Protein AF-0000000077108933 (afdb_homodimer)

Radius of gyration: 24.58 Å; Cα contacts (8 Å, |Δi|>4): 1082; chains: 2; bounding box: 58×89×52 Å

pLDDT: mean 75.59, std 19.72, range [21.58, 98.0]

Sequence (522 aa):
MVRDERPKDLGERKTVVDRDAPMPLYHQIYLQIRDEILSGQRPYGSVLPTEQEMTELFSVSRITARRVLNELAQNNFVERRRRLGTRVIFRSPAKPIEGDINQALDSLMALGAGTTVNVVEVVKEIPSPTIASALQLKKGEPVVRAIRIRCMDGQPLGHVVSYVPARLAEHITAINLSKMPILKVLDFAGYKAERAEQTIGAILADARLSDALELEPRDALLRIGRTVYDKDEQPFLVTVANYRADKFNIRIELHGSALDDMVRDERPKDLGERKTVVDRDAPMPLYHQIYLQIRDEILSGQRPYGSVLPTEQEMTELFSVSRITARRVLNELAQNNFVERRRRLGTRVIFRSPAKPIEGDINQALDSLMALGAGTTVNVVEVVKEIPSPTIASALQLKKGEPVVRAIRIRCMDGQPLGHVVSYVPARLAEHITAINLSKMPILKVLDFAGYKAERAEQTIGAILADARLSDALELEPRDALLRIGRTVYDKDEQPFLVTVANYRADKFNIRIELHGSALDD

Structure (mmCIF, N/CA/C/O backbone):
data_AF-0000000077108933-model_v1
#
loop_
_entity.id
_entity.type
_entity.pdbx_description
1 polymer 'Transcriptional regulator, GntR family'
#
loop_
_atom_site.group_PDB
_atom_site.id
_atom_site.type_symbol
_atom_site.label_atom_id
_atom_site.label_alt_id
_atom_site.label_comp_id
_atom_site.label_asym_id
_atom_site.label_entity_id
_atom_site.label_seq_id
_atom_site.pdbx_PDB_ins_code
_atom_site.Cartn_x
_atom_site.Cartn_y
_atom_site.Cartn_z
_atom_site.occupancy
_atom_site.B_iso_or_equiv
_atom_site.auth_seq_id
_atom_site.auth_comp_id
_atom_site.auth_asym_id
_atom_site.auth_atom_id
_atom_site.pdbx_PDB_model_num
ATOM 1 N N . MET A 1 1 ? -10.172 44.062 -27.016 1 25.23 1 MET A N 1
ATOM 2 C CA . MET A 1 1 ? -9.156 44.5 -26.047 1 25.23 1 MET A CA 1
ATOM 3 C C . MET A 1 1 ? -9.055 43.5 -24.906 1 25.23 1 MET A C 1
ATOM 5 O O . MET A 1 1 ? -9.906 43.469 -24.016 1 25.23 1 MET A O 1
ATOM 9 N N . VAL A 1 2 ? -8.766 42.312 -25.234 1 28.42 2 VAL A N 1
ATOM 10 C CA . VAL A 1 2 ? -8.773 41.094 -24.438 1 28.42 2 VAL A CA 1
ATOM 11 C C . VAL A 1 2 ? -7.773 41.219 -23.297 1 28.42 2 VAL A C 1
ATOM 13 O O . VAL A 1 2 ? -6.586 41.438 -23.531 1 28.42 2 VAL A O 1
ATOM 16 N N . ARG A 1 3 ? -8.312 41.688 -22.125 1 26.44 3 ARG A N 1
ATOM 17 C CA . ARG A 1 3 ? -7.516 41.906 -20.922 1 26.44 3 ARG A CA 1
ATOM 18 C C . ARG A 1 3 ? -6.656 40.688 -20.609 1 26.44 3 ARG A C 1
ATOM 20 O O . ARG A 1 3 ? -7.148 39.562 -20.609 1 26.44 3 ARG A O 1
ATOM 27 N N . ASP A 1 4 ? -5.41 40.812 -20.859 1 29.55 4 ASP A N 1
ATOM 28 C CA . ASP A 1 4 ? -4.27 39.938 -20.547 1 29.55 4 ASP A CA 1
ATOM 29 C C . ASP A 1 4 ? -4.227 39.562 -19.078 1 29.55 4 ASP A C 1
ATOM 31 O O . ASP A 1 4 ? -3.82 40.375 -18.234 1 29.55 4 ASP A O 1
ATOM 35 N N . GLU A 1 5 ? -5.414 39.25 -18.516 1 28.72 5 GLU A N 1
ATOM 36 C CA . GLU A 1 5 ? -5.367 39 -17.078 1 28.72 5 GLU A CA 1
ATOM 37 C C . GLU A 1 5 ? -4.254 38.031 -16.719 1 28.72 5 GLU A C 1
ATOM 39 O O . GLU A 1 5 ? -4.254 36.875 -17.188 1 28.72 5 GLU A O 1
ATOM 44 N N . ARG A 1 6 ? -3.1 38.625 -16.453 1 32.31 6 ARG A N 1
ATOM 45 C CA . ARG A 1 6 ? -1.89 38 -15.93 1 32.31 6 ARG A CA 1
ATOM 46 C C . ARG A 1 6 ? -2.223 37 -14.836 1 32.31 6 ARG A C 1
ATOM 48 O O . ARG A 1 6 ? -3.055 37.25 -13.969 1 32.31 6 ARG A O 1
ATOM 55 N N . PRO A 1 7 ? -2.064 35.719 -15.211 1 30.86 7 PRO A N 1
ATOM 56 C CA . PRO A 1 7 ? -2.348 34.688 -14.18 1 30.86 7 PRO A CA 1
ATOM 57 C C . PRO A 1 7 ? -1.892 35.125 -12.789 1 30.86 7 PRO A C 1
ATOM 59 O O . PRO A 1 7 ? -0.938 35.906 -12.656 1 30.86 7 PRO A O 1
ATOM 62 N N . LYS A 1 8 ? -2.736 35.125 -11.789 1 30.36 8 LYS A N 1
ATOM 63 C CA . LYS A 1 8 ? -2.65 35.406 -10.359 1 30.36 8 LYS A CA 1
ATOM 64 C C . LYS A 1 8 ? -1.311 34.969 -9.789 1 30.36 8 LYS A C 1
ATOM 66 O O . LYS A 1 8 ? -0.723 34 -10.273 1 30.36 8 LYS A O 1
ATOM 71 N N . ASP A 1 9 ? -0.688 35.812 -8.938 1 28.11 9 ASP A N 1
ATOM 72 C CA . ASP A 1 9 ? 0.521 35.812 -8.117 1 28.11 9 ASP A CA 1
ATOM 73 C C . ASP A 1 9 ? 0.7 34.469 -7.422 1 28.11 9 ASP A C 1
ATOM 75 O O . ASP A 1 9 ? -0.167 34.031 -6.656 1 28.11 9 ASP A O 1
ATOM 79 N N . LEU A 1 10 ? 1.19 33.469 -8.023 1 32.34 10 LEU A N 1
ATOM 80 C CA . LEU A 1 10 ? 1.65 32.219 -7.445 1 32.34 10 LEU A CA 1
ATOM 81 C C . LEU A 1 10 ? 2.291 32.438 -6.082 1 32.34 10 LEU A C 1
ATOM 83 O O . LEU A 1 10 ? 3.314 33.125 -5.977 1 32.34 10 LEU A O 1
ATOM 87 N N . GLY A 1 11 ? 1.56 32.75 -5.066 1 32.31 11 GLY A N 1
ATOM 88 C CA . GLY A 1 11 ? 1.982 33 -3.695 1 32.31 11 GLY A CA 1
ATOM 89 C C . GLY A 1 11 ? 3.248 32.219 -3.326 1 32.31 11 GLY A C 1
ATOM 90 O O . GLY A 1 11 ? 3.574 31.219 -3.941 1 32.31 11 GLY A O 1
ATOM 91 N N . GLU A 1 12 ? 4.281 32.906 -2.643 1 33.88 12 GLU A N 1
ATOM 92 C CA . GLU A 1 12 ? 5.66 32.625 -2.266 1 33.88 12 GLU A CA 1
ATOM 93 C C . GLU A 1 12 ? 5.762 31.312 -1.495 1 33.88 12 GLU A C 1
ATOM 95 O O . GLU A 1 12 ? 5.625 31.281 -0.271 1 33.88 12 GLU A O 1
ATOM 100 N N . ARG A 1 13 ? 5.109 30.297 -1.631 1 34.38 13 ARG A N 1
ATOM 101 C CA . ARG A 1 13 ? 5.406 29.047 -0.935 1 34.38 13 ARG A CA 1
ATOM 102 C C . ARG A 1 13 ? 6.895 28.719 -1.019 1 34.38 13 ARG A C 1
ATOM 104 O O . ARG A 1 13 ? 7.41 28.438 -2.102 1 34.38 13 ARG A O 1
ATOM 111 N N . LYS A 1 14 ? 7.73 29.234 -0.105 1 40.53 14 LYS A N 1
ATOM 112 C CA . LYS A 1 14 ? 9.172 29.047 0.023 1 40.53 14 LYS A CA 1
ATOM 113 C C . LYS A 1 14 ? 9.539 27.562 -0.005 1 40.53 14 LYS A C 1
ATOM 115 O O . LYS A 1 14 ? 9.133 26.812 0.874 1 40.53 14 LYS A O 1
ATOM 120 N N . THR A 1 15 ? 9.609 26.781 -1.111 1 54.97 15 THR A N 1
ATOM 121 C CA . THR A 1 15 ? 10.234 25.5 -1.414 1 54.97 15 THR A CA 1
ATOM 122 C C . THR A 1 15 ? 11.586 25.375 -0.712 1 54.97 15 THR A C 1
ATOM 124 O O . THR A 1 15 ? 12.43 26.266 -0.822 1 54.97 15 THR A O 1
ATOM 127 N N . VAL A 1 16 ? 11.609 24.812 0.49 1 57.62 16 VAL A N 1
ATOM 128 C CA . VAL A 1 16 ? 12.75 24.844 1.406 1 57.62 16 VAL A CA 1
ATOM 129 C C . VAL A 1 16 ? 13.828 23.891 0.927 1 57.62 16 VAL A C 1
ATOM 131 O O . VAL A 1 16 ? 13.555 22.719 0.635 1 57.62 16 VAL A O 1
ATOM 134 N 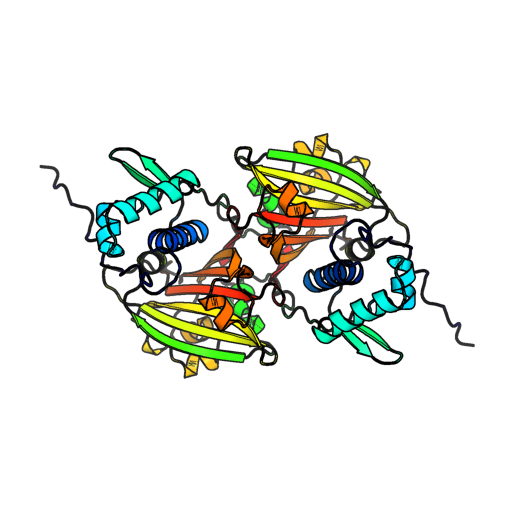N . VAL A 1 17 ? 14.828 24.422 0.417 1 68.5 17 VAL A N 1
ATOM 135 C CA . VAL A 1 17 ? 16.062 23.672 0.146 1 68.5 17 VAL A CA 1
ATOM 136 C C . VAL A 1 17 ? 17.047 23.875 1.296 1 68.5 17 VAL A C 1
ATOM 138 O O . VAL A 1 17 ? 17.094 24.953 1.909 1 68.5 17 VAL A O 1
ATOM 141 N N . ASP A 1 18 ? 17.594 22.844 1.838 1 64.5 18 ASP A N 1
ATOM 142 C CA . ASP A 1 18 ? 18.656 22.906 2.842 1 64.5 18 ASP A CA 1
ATOM 143 C C . ASP A 1 18 ? 20.016 23.172 2.193 1 64.5 18 ASP A C 1
ATOM 145 O O . ASP A 1 18 ? 20.641 22.25 1.661 1 64.5 18 ASP A O 1
ATOM 149 N N . ARG A 1 19 ? 20.438 24.297 2.297 1 74.38 19 ARG A N 1
ATOM 150 C CA . ARG A 1 19 ? 21.672 24.703 1.633 1 74.38 19 ARG A CA 1
ATOM 151 C C . ARG A 1 19 ? 22.891 24.109 2.338 1 74.38 19 ARG A C 1
ATOM 153 O O . ARG A 1 19 ? 23.984 24.062 1.769 1 74.38 19 ARG A O 1
ATOM 160 N N . ASP A 1 20 ? 22.609 23.547 3.561 1 68.06 20 ASP A N 1
ATOM 161 C CA . ASP A 1 20 ? 23.719 23 4.328 1 68.06 20 ASP A CA 1
ATOM 162 C C . ASP A 1 20 ? 23.781 21.469 4.199 1 68.06 20 ASP A C 1
ATOM 164 O O . ASP A 1 20 ? 24.656 20.828 4.762 1 68.06 20 ASP A O 1
ATOM 168 N N . ALA A 1 21 ? 22.891 21.016 3.432 1 65.19 21 ALA A N 1
ATOM 169 C CA . ALA A 1 21 ? 22.859 19.562 3.234 1 65.19 21 ALA A CA 1
ATOM 170 C C . ALA A 1 21 ? 23.891 19.141 2.186 1 65.19 21 ALA A C 1
ATOM 172 O O . ALA A 1 21 ? 24.203 19.906 1.271 1 65.19 21 ALA A O 1
ATOM 173 N N . PRO A 1 22 ? 24.531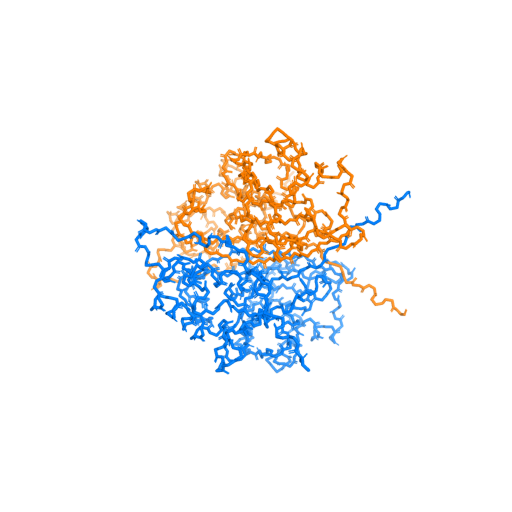 17.938 2.348 1 65.56 22 PRO A N 1
ATOM 174 C CA . PRO A 1 22 ? 25.469 17.438 1.347 1 65.56 22 PRO A CA 1
ATOM 175 C C . PRO A 1 22 ? 24.812 17.188 -0.009 1 65.56 22 PRO A C 1
ATOM 177 O O . PRO A 1 22 ? 25.5 17.109 -1.027 1 65.56 22 PRO A O 1
ATOM 180 N N . MET A 1 23 ? 23.641 17.219 -0.091 1 68.62 23 MET A N 1
ATOM 181 C CA . MET A 1 23 ? 22.922 17 -1.344 1 68.62 23 MET A CA 1
ATOM 182 C C . MET A 1 23 ? 22.812 18.297 -2.139 1 68.62 23 MET A C 1
ATOM 184 O O . MET A 1 23 ? 22.406 19.328 -1.6 1 68.62 23 MET A O 1
ATOM 188 N N . PRO A 1 24 ? 23.219 18.219 -3.365 1 77.06 24 PRO A N 1
ATOM 189 C CA . PRO A 1 24 ? 23.109 19.422 -4.195 1 77.06 24 PRO A CA 1
ATOM 190 C C . PRO A 1 24 ? 21.688 19.969 -4.234 1 77.06 24 PRO A C 1
ATOM 192 O O . PRO A 1 24 ? 20.719 19.203 -4.191 1 77.06 24 PRO A O 1
ATOM 195 N N . LEU A 1 25 ? 21.547 21.203 -4.336 1 81.44 25 LEU A N 1
ATOM 196 C CA . LEU A 1 25 ? 20.266 21.891 -4.285 1 81.44 25 LEU A CA 1
ATOM 197 C C . LEU A 1 25 ? 19.328 21.391 -5.387 1 81.44 25 LEU A C 1
ATOM 199 O O . LEU A 1 25 ? 18.141 21.203 -5.156 1 81.44 25 LEU A O 1
ATOM 203 N N . TYR A 1 26 ? 19.938 21.156 -6.598 1 84.88 26 TYR A N 1
ATOM 204 C CA . TYR A 1 26 ? 19.078 20.703 -7.691 1 84.88 26 TYR A CA 1
ATOM 205 C C . TYR A 1 26 ? 18.438 19.344 -7.367 1 84.88 26 TYR A C 1
ATOM 207 O O . TYR A 1 26 ? 17.281 19.109 -7.715 1 84.88 26 TYR A O 1
ATOM 215 N N . HIS A 1 27 ? 19.156 18.516 -6.707 1 80.62 27 HIS A N 1
ATOM 216 C CA . HIS A 1 27 ? 18.641 17.188 -6.406 1 80.62 27 HIS A CA 1
ATOM 217 C C . HIS A 1 27 ? 17.594 17.219 -5.309 1 80.62 27 HIS A C 1
ATOM 219 O O . HIS A 1 27 ? 16.609 16.469 -5.355 1 80.62 27 HIS A O 1
ATOM 225 N N . GLN A 1 28 ? 17.797 18.172 -4.418 1 73 28 GLN A N 1
ATOM 226 C CA . GLN A 1 28 ? 16.781 18.375 -3.404 1 73 28 GLN A CA 1
ATOM 227 C C . GLN A 1 28 ? 15.453 18.781 -4.039 1 73 28 GLN A C 1
ATOM 229 O O . GLN A 1 28 ? 14.398 18.234 -3.713 1 73 28 GLN A O 1
ATOM 234 N N . ILE A 1 29 ? 15.578 19.719 -4.922 1 82.88 29 ILE A N 1
ATOM 235 C CA . ILE A 1 29 ? 14.391 20.25 -5.578 1 82.88 29 ILE A CA 1
ATOM 236 C C . ILE A 1 29 ? 13.773 19.172 -6.469 1 82.88 29 ILE A C 1
ATOM 238 O O . ILE A 1 29 ? 12.555 18.984 -6.48 1 82.88 29 ILE A O 1
ATOM 242 N N . TYR A 1 30 ? 14.633 18.422 -7.148 1 82.81 30 TYR A N 1
ATOM 243 C CA . TYR A 1 30 ? 14.195 17.328 -7.992 1 82.81 30 TYR A CA 1
ATOM 244 C C . TYR A 1 30 ? 13.383 16.312 -7.188 1 82.81 30 TYR A C 1
ATOM 246 O O . TYR A 1 30 ? 12.281 15.938 -7.582 1 82.81 30 TYR A O 1
ATOM 254 N N . LEU A 1 31 ? 13.961 15.969 -6.105 1 68.81 31 LEU A N 1
ATOM 255 C CA . LEU A 1 31 ? 13.297 14.961 -5.277 1 68.81 31 LEU A CA 1
ATOM 256 C C . LEU A 1 31 ? 11.961 15.477 -4.754 1 68.81 31 LEU A C 1
ATOM 258 O O . LEU A 1 31 ? 10.984 14.734 -4.703 1 68.81 31 LEU A O 1
ATOM 262 N N . GLN A 1 32 ? 12 16.688 -4.441 1 71.94 32 GLN A N 1
ATOM 263 C CA . GLN A 1 32 ? 10.773 17.281 -3.924 1 71.94 32 GLN A CA 1
ATOM 264 C C . GLN A 1 32 ? 9.672 17.281 -4.977 1 71.94 32 GLN A C 1
ATOM 266 O O . GLN A 1 32 ? 8.547 16.844 -4.707 1 71.94 32 GLN A O 1
ATOM 271 N N . ILE A 1 33 ? 9.938 17.719 -6.184 1 79.12 33 ILE A N 1
ATOM 272 C CA . ILE A 1 33 ? 8.93 17.812 -7.238 1 79.12 33 ILE A CA 1
ATOM 273 C C . ILE A 1 33 ? 8.539 16.406 -7.703 1 79.12 33 ILE A C 1
ATOM 275 O O . ILE A 1 33 ? 7.363 16.125 -7.926 1 79.12 33 ILE A O 1
ATOM 279 N N . ARG A 1 34 ? 9.555 15.633 -7.762 1 73.19 34 ARG A N 1
ATOM 280 C CA . ARG A 1 34 ? 9.281 14.242 -8.109 1 73.19 34 ARG A CA 1
ATOM 281 C C . ARG A 1 34 ? 8.297 13.609 -7.133 1 73.19 34 ARG A C 1
ATOM 283 O O . ARG A 1 34 ? 7.328 12.961 -7.543 1 73.19 34 ARG A O 1
ATOM 290 N N . ASP A 1 35 ? 8.562 13.805 -5.934 1 61.97 35 ASP A N 1
ATOM 291 C CA . ASP A 1 35 ? 7.695 13.234 -4.906 1 61.97 35 ASP A CA 1
ATOM 292 C C . ASP A 1 35 ? 6.277 13.797 -5.008 1 61.97 35 ASP A C 1
ATOM 294 O O . ASP A 1 35 ? 5.301 13.078 -4.805 1 61.97 35 ASP A O 1
ATOM 298 N N . GLU A 1 36 ? 6.207 15.055 -5.359 1 67.62 36 GLU A N 1
ATOM 299 C CA . GLU A 1 36 ? 4.902 15.68 -5.562 1 67.62 36 GLU A CA 1
ATOM 300 C C . GLU A 1 36 ? 4.164 15.039 -6.734 1 67.62 36 GLU A C 1
ATOM 302 O O . GLU A 1 36 ? 2.949 14.844 -6.676 1 67.62 36 GLU A O 1
ATOM 307 N N . ILE A 1 37 ? 4.867 14.703 -7.711 1 69.94 37 ILE A N 1
ATOM 308 C CA . ILE A 1 37 ? 4.277 14.078 -8.891 1 69.94 37 ILE A CA 1
ATOM 309 C C . ILE A 1 37 ? 3.834 12.656 -8.562 1 69.94 37 ILE A C 1
ATOM 311 O O . ILE A 1 37 ? 2.697 12.273 -8.844 1 69.94 37 ILE A O 1
ATOM 315 N N . LEU A 1 38 ? 4.742 12.078 -7.82 1 60.12 38 LEU A N 1
ATOM 316 C CA . LEU A 1 38 ? 4.5 10.672 -7.527 1 60.12 38 LEU A CA 1
ATOM 317 C C . LEU A 1 38 ? 3.338 10.508 -6.555 1 60.12 38 LEU A C 1
ATOM 319 O O . LEU A 1 38 ? 2.574 9.547 -6.648 1 60.12 38 LEU A O 1
ATOM 323 N N . SER A 1 39 ? 3.309 11.523 -5.707 1 51.94 39 SER A N 1
ATOM 324 C CA . SER A 1 39 ? 2.256 11.469 -4.695 1 51.94 39 SER A CA 1
ATOM 325 C C . SER A 1 39 ? 0.925 11.953 -5.258 1 51.94 39 SER A C 1
ATOM 327 O O . SER A 1 39 ? -0.115 11.812 -4.609 1 51.94 39 SER A O 1
ATOM 329 N N . GLY A 1 40 ? 0.948 12.477 -6.391 1 55.06 40 GLY A N 1
ATOM 330 C CA . GLY A 1 40 ? -0.249 13.008 -7.023 1 55.06 40 GLY A CA 1
ATOM 331 C C . GLY A 1 40 ? -0.509 14.461 -6.672 1 55.06 40 GLY A C 1
ATOM 332 O O . GLY A 1 40 ? -1.451 15.07 -7.188 1 55.06 40 GLY A O 1
ATOM 333 N N . GLN A 1 41 ? 0.275 15.008 -5.859 1 58.19 41 GLN A N 1
ATOM 334 C CA . GLN A 1 41 ? 0.141 16.422 -5.539 1 58.19 41 GLN A CA 1
ATOM 335 C C . GLN A 1 41 ? 0.287 17.297 -6.789 1 58.19 41 GLN A C 1
ATOM 337 O O . GLN A 1 41 ? -0.342 18.344 -6.898 1 58.19 41 GLN A O 1
ATOM 342 N N . ARG A 1 42 ? 1.114 16.844 -7.668 1 66.38 42 ARG A N 1
ATOM 343 C CA . ARG A 1 42 ? 1.227 17.422 -9.008 1 66.38 42 ARG A CA 1
ATOM 344 C C . ARG A 1 42 ? 0.758 16.438 -10.07 1 66.38 42 ARG A C 1
ATOM 346 O O . ARG A 1 42 ? 1.557 15.672 -10.602 1 66.38 42 ARG A O 1
ATOM 353 N N . PRO A 1 43 ? -0.554 16.438 -10.234 1 56.72 43 PRO A N 1
ATOM 354 C CA . PRO A 1 43 ? -1.13 15.391 -11.086 1 56.72 43 PRO A CA 1
ATOM 355 C C . PRO A 1 43 ? -0.718 15.531 -12.547 1 56.72 43 PRO A C 1
ATOM 357 O O . PRO A 1 43 ? -0.203 16.578 -12.953 1 56.72 43 PRO A O 1
ATOM 360 N N . TYR A 1 44 ? -1.033 14.359 -13.172 1 62.75 44 TYR A N 1
ATOM 361 C CA . TYR A 1 44 ? -0.818 14.359 -14.609 1 62.75 44 TYR A CA 1
ATOM 362 C C . TYR A 1 44 ? -1.438 15.594 -15.258 1 62.75 44 TYR A C 1
ATOM 364 O O . TYR A 1 44 ? -2.559 15.977 -14.922 1 62.75 44 TYR A O 1
ATOM 372 N N . GLY A 1 45 ? -0.708 16.172 -16.031 1 64.06 45 GLY A N 1
ATOM 373 C CA . GLY A 1 45 ? -1.202 17.297 -16.812 1 64.06 45 GLY A CA 1
ATOM 374 C C . GLY A 1 45 ? -0.961 18.641 -16.141 1 64.06 45 GLY A C 1
ATOM 375 O O . GLY A 1 45 ? -1.072 19.688 -16.781 1 64.06 45 GLY A O 1
ATOM 376 N N . SER A 1 46 ? -0.688 18.625 -14.891 1 72.25 46 SER A N 1
ATOM 377 C CA . SER A 1 46 ? -0.44 19.891 -14.203 1 72.25 46 SER A CA 1
ATOM 378 C C . SER A 1 46 ? 0.853 20.547 -14.695 1 72.25 46 SER A C 1
ATOM 380 O O . SER A 1 46 ? 1.742 19.859 -15.203 1 72.25 46 SER A O 1
ATOM 382 N N . VAL A 1 47 ? 0.883 21.922 -14.562 1 77.69 47 VAL A N 1
ATOM 383 C CA . VAL A 1 47 ? 2.029 22.688 -15.047 1 77.69 47 VAL A CA 1
ATOM 384 C C . VAL A 1 47 ? 2.98 22.984 -13.898 1 77.69 47 VAL A C 1
ATOM 386 O O . VAL A 1 47 ? 2.547 23.391 -12.812 1 77.69 47 VAL A O 1
ATOM 389 N N . LEU A 1 48 ? 4.207 22.688 -14.102 1 86.31 48 LEU A N 1
ATOM 390 C CA . LEU A 1 48 ? 5.23 23.062 -13.133 1 86.31 48 LEU A CA 1
ATOM 391 C C . LEU A 1 48 ? 5.602 24.547 -13.281 1 86.31 48 LEU A C 1
ATOM 393 O O . LEU A 1 48 ? 5.422 25.125 -14.344 1 86.31 48 LEU A O 1
ATOM 397 N N . PRO A 1 49 ? 6.133 25.094 -12.195 1 83.88 49 PRO A N 1
ATOM 398 C CA . PRO A 1 49 ? 6.672 26.453 -12.312 1 83.88 49 PRO A CA 1
ATOM 399 C C . PRO A 1 49 ? 7.73 26.578 -13.406 1 83.88 49 PRO A C 1
ATOM 401 O O . PRO A 1 49 ? 8.477 25.625 -13.656 1 83.88 49 PRO A O 1
ATOM 404 N N . THR A 1 50 ? 7.684 27.719 -14.031 1 84.62 50 THR A N 1
ATOM 405 C CA . THR A 1 50 ? 8.727 28.016 -15 1 84.62 50 THR A CA 1
ATOM 406 C C . THR A 1 50 ? 10.094 28.078 -14.328 1 84.62 50 THR A C 1
ATOM 408 O O . THR A 1 50 ? 10.188 28.094 -13.102 1 84.62 50 THR A O 1
ATOM 411 N N . GLU A 1 51 ? 11.109 28.031 -15.156 1 87.88 51 GLU A N 1
ATOM 412 C CA . GLU A 1 51 ? 12.469 28.172 -14.633 1 87.88 51 GLU A CA 1
ATOM 413 C C . GLU A 1 51 ? 12.594 29.406 -13.75 1 87.88 51 GLU A C 1
ATOM 415 O O . GLU A 1 51 ? 13.172 29.344 -12.656 1 87.88 51 GLU A O 1
ATOM 420 N N . GLN A 1 52 ? 12.023 30.516 -14.25 1 86.56 52 GLN A N 1
ATOM 421 C CA . GLN A 1 52 ? 12.078 31.766 -13.5 1 86.56 52 GLN A CA 1
ATOM 422 C C . GLN A 1 52 ? 11.32 31.641 -12.18 1 86.56 52 GLN A C 1
ATOM 424 O O . GLN A 1 52 ? 11.82 32.062 -11.133 1 86.56 52 GLN A O 1
ATOM 429 N N . GLU A 1 53 ? 10.156 31.078 -12.266 1 84.81 53 GLU A N 1
ATOM 430 C CA . GLU A 1 53 ? 9.352 30.906 -11.055 1 84.81 53 GLU A CA 1
ATOM 431 C C . GLU A 1 53 ? 10.047 29.984 -10.055 1 84.81 53 GLU A C 1
ATOM 433 O O . GLU A 1 53 ? 9.969 30.203 -8.844 1 84.81 53 GLU A O 1
ATOM 438 N N . MET A 1 54 ? 10.711 28.984 -10.516 1 87.06 54 MET A N 1
ATOM 439 C CA . MET A 1 54 ? 11.453 28.047 -9.672 1 87.06 54 MET A CA 1
ATOM 440 C C . MET A 1 54 ? 12.578 28.75 -8.93 1 87.06 54 MET A C 1
ATOM 442 O O . MET A 1 54 ? 12.82 28.484 -7.75 1 87.06 54 MET A O 1
ATOM 446 N N . THR A 1 55 ? 13.258 29.609 -9.664 1 88.25 55 THR A N 1
ATOM 447 C CA . THR A 1 55 ? 14.312 30.406 -9.062 1 88.25 55 THR A CA 1
ATOM 448 C C . THR A 1 55 ? 13.781 31.203 -7.875 1 88.25 55 THR A C 1
ATOM 450 O O . THR A 1 55 ? 14.43 31.281 -6.828 1 88.25 55 THR A O 1
ATOM 453 N N . GLU A 1 56 ? 12.602 31.734 -8.07 1 83.06 56 GLU A N 1
ATOM 454 C CA . GLU A 1 56 ? 11.984 32.562 -7.035 1 83.06 56 GLU A CA 1
ATOM 455 C C . GLU A 1 56 ? 11.477 31.688 -5.883 1 83.06 56 GLU A C 1
ATOM 457 O O . GLU A 1 56 ? 11.68 32.031 -4.715 1 83.06 56 GLU A O 1
ATOM 462 N N . LEU A 1 57 ? 10.906 30.594 -6.289 1 80.88 57 LEU A N 1
ATOM 463 C CA . LEU A 1 57 ? 10.266 29.719 -5.309 1 80.88 57 LEU A CA 1
ATOM 464 C C . LEU A 1 57 ? 11.305 29.062 -4.406 1 80.88 57 LEU A C 1
ATOM 466 O O . LEU A 1 57 ? 11.078 28.906 -3.205 1 80.88 57 LEU A O 1
ATOM 470 N N . PHE A 1 58 ? 12.461 28.734 -4.977 1 84.56 58 PHE A N 1
ATOM 471 C CA . PHE A 1 58 ? 13.422 27.906 -4.25 1 84.56 58 PHE A CA 1
ATOM 472 C C . PHE A 1 58 ? 14.703 28.688 -3.982 1 84.56 58 PHE A C 1
ATOM 474 O O . PHE A 1 58 ? 15.633 28.188 -3.348 1 84.56 58 PHE A O 1
ATOM 481 N N . SER A 1 59 ? 14.703 29.922 -4.473 1 86.31 59 SER A N 1
ATOM 482 C CA . SER A 1 59 ? 15.883 30.781 -4.34 1 86.31 59 SER A CA 1
ATOM 483 C C . SER A 1 59 ? 17.125 30.078 -4.863 1 86.31 59 SER A C 1
ATOM 485 O O . SER A 1 59 ? 18.156 30.031 -4.176 1 86.31 59 SER A O 1
ATOM 487 N N . VAL A 1 60 ? 17.016 29.609 -6.027 1 88.62 60 VAL A N 1
ATOM 488 C CA . VAL A 1 60 ? 18.141 28.953 -6.688 1 88.62 60 VAL A CA 1
ATOM 489 C C . VAL A 1 60 ? 18.422 29.625 -8.023 1 88.62 60 VAL A C 1
ATOM 491 O O . VAL A 1 60 ? 17.625 30.453 -8.492 1 88.62 60 VAL A O 1
ATOM 494 N N . SER A 1 61 ? 19.625 29.328 -8.578 1 89.25 61 SER A N 1
ATOM 495 C CA . SER A 1 61 ? 20 29.891 -9.867 1 89.25 61 SER A CA 1
ATOM 496 C C . SER A 1 61 ? 19.156 29.297 -10.992 1 89.25 61 SER A C 1
ATOM 498 O O . SER A 1 61 ? 18.547 28.25 -10.82 1 89.25 61 SER A O 1
ATOM 500 N N . ARG A 1 62 ? 19.109 30.031 -12.094 1 89.19 62 ARG A N 1
ATOM 501 C CA . ARG A 1 62 ? 18.422 29.531 -13.289 1 89.19 62 ARG A CA 1
ATOM 502 C C . ARG A 1 62 ? 19.031 28.203 -13.75 1 89.19 62 ARG A C 1
ATOM 504 O O . ARG A 1 62 ? 18.312 27.328 -14.258 1 89.19 62 ARG A O 1
ATOM 511 N N . ILE A 1 63 ? 20.281 28.078 -13.555 1 90.25 63 ILE A N 1
ATOM 512 C CA . ILE A 1 63 ? 20.969 26.859 -13.945 1 90.25 63 ILE A CA 1
ATOM 513 C C . ILE A 1 63 ? 20.453 25.688 -13.117 1 90.25 63 ILE A C 1
ATOM 515 O O . ILE A 1 63 ? 20.156 24.609 -13.648 1 90.25 63 ILE A O 1
ATOM 519 N N . THR A 1 64 ? 20.312 25.922 -11.852 1 89.69 64 THR A N 1
ATOM 520 C CA . THR A 1 64 ? 19.797 24.906 -10.938 1 89.69 64 THR A CA 1
ATOM 521 C C . THR A 1 64 ? 18.359 24.547 -11.281 1 89.69 64 THR A C 1
ATOM 523 O O . THR A 1 64 ? 18.016 23.359 -11.359 1 89.69 64 THR A O 1
ATOM 526 N N . ALA A 1 65 ? 17.562 25.547 -11.477 1 91.06 65 ALA A N 1
ATOM 527 C CA . ALA A 1 65 ? 16.156 25.344 -11.828 1 91.06 65 ALA A CA 1
ATOM 528 C C . ALA A 1 65 ? 16.016 24.547 -13.117 1 91.06 65 ALA A C 1
ATOM 530 O O . ALA A 1 65 ? 15.219 23.609 -13.203 1 91.06 65 ALA A O 1
ATOM 531 N N . ARG A 1 66 ? 16.828 24.922 -14.031 1 89.81 66 ARG A N 1
ATOM 532 C CA . ARG A 1 66 ? 16.812 24.25 -15.32 1 89.81 66 ARG A CA 1
ATOM 533 C C . ARG A 1 66 ? 17.219 22.781 -15.172 1 89.81 66 ARG A C 1
ATOM 535 O O . ARG A 1 66 ? 16.625 21.906 -15.789 1 89.81 66 ARG A O 1
ATOM 542 N N . ARG A 1 67 ? 18.203 22.609 -14.406 1 88.19 67 ARG A N 1
ATOM 543 C CA . ARG A 1 67 ? 18.656 21.234 -14.188 1 88.19 67 ARG A CA 1
ATOM 544 C C . ARG A 1 67 ? 17.562 20.375 -13.578 1 88.19 67 ARG A C 1
ATOM 546 O O . ARG A 1 67 ? 17.391 19.219 -13.961 1 88.19 67 ARG A O 1
ATOM 553 N N . VAL A 1 68 ? 16.859 20.922 -12.664 1 89.44 68 VAL A N 1
ATOM 554 C CA . VAL A 1 68 ? 15.75 20.203 -12.023 1 89.44 68 VAL A CA 1
ATOM 555 C C . VAL A 1 68 ? 14.719 19.812 -13.07 1 89.44 68 VAL A C 1
ATOM 557 O O . VAL A 1 68 ? 14.328 18.641 -13.148 1 89.44 68 VAL A O 1
ATOM 560 N N . LEU A 1 69 ? 14.305 20.734 -13.867 1 89.38 69 LEU A N 1
ATOM 561 C CA . LEU A 1 69 ? 13.266 20.5 -14.867 1 89.38 69 LEU A CA 1
ATOM 562 C C . LEU A 1 69 ? 13.742 19.5 -15.922 1 89.38 69 LEU A C 1
ATOM 564 O O . LEU A 1 69 ? 12.977 18.641 -16.344 1 89.38 69 LEU A O 1
ATOM 568 N N . ASN A 1 70 ? 15.023 19.625 -16.219 1 84.81 70 ASN A N 1
ATOM 569 C CA . ASN A 1 70 ? 15.602 18.688 -17.172 1 84.81 70 ASN A CA 1
ATOM 570 C C . ASN A 1 70 ? 15.633 17.266 -16.625 1 84.81 70 ASN A C 1
ATOM 572 O O . ASN A 1 70 ? 15.297 16.312 -17.328 1 84.81 70 ASN A O 1
ATOM 576 N N . GLU A 1 71 ? 16.031 17.188 -15.422 1 80.81 71 GLU A N 1
ATOM 577 C CA . GLU A 1 71 ? 16.094 15.859 -14.805 1 80.81 71 GLU A CA 1
ATOM 578 C C . GLU A 1 71 ? 14.703 15.242 -14.695 1 80.81 71 GLU A C 1
ATOM 580 O O . GLU A 1 71 ? 14.523 14.047 -14.945 1 80.81 71 GLU A O 1
ATOM 585 N N . LEU A 1 72 ? 13.75 16.062 -14.328 1 84.19 72 LEU A N 1
ATOM 586 C CA . LEU A 1 72 ? 12.375 15.594 -14.281 1 84.19 72 LEU A CA 1
ATOM 587 C C . LEU A 1 72 ? 11.906 15.133 -15.656 1 84.19 72 LEU A C 1
ATOM 589 O O . LEU A 1 72 ? 11.219 14.117 -15.781 1 84.19 72 LEU A O 1
ATOM 593 N N . ALA A 1 73 ? 12.328 15.844 -16.703 1 80.06 73 ALA A N 1
ATOM 594 C CA . ALA A 1 73 ? 11.945 15.516 -18.078 1 80.06 73 ALA A CA 1
ATOM 595 C C . ALA A 1 73 ? 12.648 14.242 -18.547 1 80.06 73 ALA A C 1
ATOM 597 O O . ALA A 1 73 ? 12.031 13.383 -19.172 1 80.06 73 ALA A O 1
ATOM 598 N N . GLN A 1 74 ? 13.852 14.188 -18.219 1 74.75 74 GLN A N 1
ATOM 599 C CA . GLN A 1 74 ? 14.633 13.016 -18.609 1 74.75 74 GLN A CA 1
ATOM 600 C C . GLN A 1 74 ? 14.07 11.75 -17.969 1 74.75 74 GLN A C 1
ATOM 602 O O . GLN A 1 74 ? 14.148 10.664 -18.562 1 74.75 74 GLN A O 1
ATOM 607 N N . ASN A 1 75 ? 13.523 12.008 -16.875 1 66.38 75 ASN A N 1
ATOM 608 C CA . ASN A 1 75 ? 12.977 10.852 -16.156 1 66.38 75 ASN A CA 1
ATOM 609 C C . ASN A 1 75 ? 11.484 10.695 -16.406 1 66.38 75 ASN A C 1
ATOM 611 O O . ASN A 1 75 ? 10.797 9.992 -15.664 1 66.38 75 ASN A O 1
ATOM 615 N N . ASN A 1 76 ? 10.945 11.422 -17.328 1 65.12 76 ASN A N 1
ATOM 616 C CA . ASN A 1 76 ? 9.594 11.312 -17.891 1 65.12 76 ASN A CA 1
ATOM 617 C C . ASN A 1 76 ? 8.531 11.68 -16.844 1 65.12 76 ASN A C 1
ATOM 619 O O . ASN A 1 76 ? 7.438 11.109 -16.859 1 65.12 76 ASN A O 1
ATOM 623 N N . PHE A 1 77 ? 8.938 12.469 -15.898 1 75.31 77 PHE A N 1
ATOM 624 C CA . PHE A 1 77 ? 7.938 13 -14.977 1 75.31 77 PHE A CA 1
ATOM 625 C C . PHE A 1 77 ? 7.184 14.164 -15.609 1 75.31 77 PHE A C 1
ATOM 627 O O . PHE A 1 77 ? 6 14.367 -15.328 1 75.31 77 PHE A O 1
ATOM 634 N N . VAL A 1 78 ? 7.941 14.93 -16.391 1 82.69 78 VAL A N 1
ATOM 635 C CA . VAL A 1 78 ? 7.359 16.109 -17.016 1 82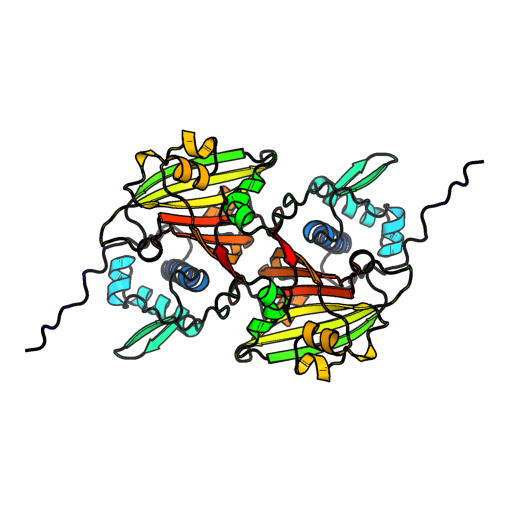.69 78 VAL A CA 1
ATOM 636 C C . VAL A 1 78 ? 7.789 16.172 -18.484 1 82.69 78 VAL A C 1
ATOM 638 O O . VAL A 1 78 ? 8.727 15.484 -18.891 1 82.69 78 VAL A O 1
ATOM 641 N N . GLU A 1 79 ? 7 16.781 -19.297 1 80.88 79 GLU A N 1
ATOM 642 C CA . GLU A 1 79 ? 7.375 17.156 -20.656 1 80.88 79 GLU A CA 1
ATOM 643 C C . GLU A 1 79 ? 7.559 18.656 -20.781 1 80.88 79 GLU A C 1
ATOM 645 O O . GLU A 1 79 ? 6.703 19.438 -20.359 1 80.88 79 GLU A O 1
ATOM 650 N N . ARG A 1 80 ? 8.734 18.969 -21.234 1 80.19 80 ARG A N 1
ATOM 651 C CA . ARG A 1 80 ? 9.008 20.391 -21.453 1 80.19 80 ARG A CA 1
ATOM 652 C C . ARG A 1 80 ? 8.633 20.797 -22.875 1 80.19 80 ARG A C 1
ATOM 654 O O . ARG A 1 80 ? 9.086 20.188 -23.844 1 80.19 80 ARG A O 1
ATOM 661 N N . ARG A 1 81 ? 7.57 21.562 -23 1 72.31 81 ARG A N 1
ATOM 662 C CA . ARG A 1 81 ? 7.18 22.047 -24.328 1 72.31 81 ARG A CA 1
ATOM 663 C C . ARG A 1 81 ? 7.5 23.531 -24.469 1 72.31 81 ARG A C 1
ATOM 665 O O . ARG A 1 81 ? 7.262 24.312 -23.547 1 72.31 81 ARG A O 1
ATOM 672 N N . ARG A 1 82 ? 8 23.828 -25.594 1 70 82 ARG A N 1
ATOM 673 C CA . ARG A 1 82 ? 8.273 25.219 -25.938 1 70 82 ARG A CA 1
ATOM 674 C C . ARG A 1 82 ? 7 26.062 -25.891 1 70 82 ARG A C 1
ATOM 676 O O . ARG A 1 82 ? 5.984 25.672 -26.484 1 70 82 ARG A O 1
ATOM 683 N N . ARG A 1 83 ? 6.859 27.172 -25.094 1 64.25 83 ARG A N 1
ATOM 684 C CA . ARG A 1 83 ? 5.797 28.172 -25 1 64.25 83 ARG A CA 1
ATOM 685 C C . ARG A 1 83 ? 4.621 27.656 -24.188 1 64.25 83 ARG A C 1
ATOM 687 O O . ARG A 1 83 ? 3.703 28.406 -23.859 1 64.25 83 ARG A O 1
ATOM 694 N N . LEU A 1 84 ? 4.535 26.266 -23.938 1 65.5 84 LEU A N 1
ATOM 695 C CA . LEU A 1 84 ? 3.391 25.719 -23.219 1 65.5 84 LEU A CA 1
ATOM 696 C C . LEU A 1 84 ? 3.773 25.375 -21.781 1 65.5 84 LEU A C 1
ATOM 698 O O . LEU A 1 84 ? 2.908 25.047 -20.969 1 65.5 84 LEU A O 1
ATOM 702 N N . GLY A 1 85 ? 5.023 25.453 -21.469 1 77.25 85 GLY A N 1
ATOM 703 C CA . GLY A 1 85 ? 5.5 25.219 -20.109 1 77.25 85 GLY A CA 1
ATOM 704 C C . GLY A 1 85 ? 5.871 23.766 -19.859 1 77.25 85 GLY A C 1
ATOM 705 O O . GLY A 1 85 ? 6.004 22.984 -20.797 1 77.25 85 GLY A O 1
ATOM 706 N N . THR A 1 86 ? 6.305 23.391 -18.703 1 84.19 86 THR A N 1
ATOM 707 C CA . THR A 1 86 ? 6.668 22.062 -18.25 1 84.19 86 THR A CA 1
ATOM 708 C C . THR A 1 86 ? 5.473 21.359 -17.609 1 84.19 86 THR A C 1
ATOM 710 O O . THR A 1 86 ? 4.93 21.844 -16.609 1 84.19 86 THR A O 1
ATOM 713 N N . ARG A 1 87 ? 5.012 20.281 -18.25 1 79.88 87 ARG A N 1
ATOM 714 C CA . ARG A 1 87 ? 3.799 19.594 -17.812 1 79.88 87 ARG A CA 1
ATOM 715 C C . ARG A 1 87 ? 4.117 18.219 -17.25 1 79.88 87 ARG A C 1
ATOM 717 O O . ARG A 1 87 ? 4.957 17.5 -17.812 1 79.88 87 ARG A O 1
ATOM 724 N N . VAL A 1 88 ? 3.449 18 -16.172 1 78.19 88 VAL A N 1
ATOM 725 C CA . VAL A 1 88 ? 3.6 16.656 -15.617 1 78.19 88 VAL A CA 1
ATOM 726 C C . VAL A 1 88 ? 3.014 15.633 -16.578 1 78.19 88 VAL A C 1
ATOM 728 O O . VAL A 1 88 ? 1.867 15.766 -17.016 1 78.19 88 VAL A O 1
ATOM 731 N N . ILE A 1 89 ? 3.82 14.758 -17.031 1 63.28 89 ILE A N 1
ATOM 732 C CA . ILE A 1 89 ? 3.33 13.734 -17.938 1 63.28 89 ILE A CA 1
ATOM 733 C C . ILE A 1 89 ? 3.291 12.383 -17.234 1 63.28 89 ILE A C 1
ATOM 735 O O . ILE A 1 89 ? 2.818 11.391 -17.797 1 63.28 89 ILE A O 1
ATOM 739 N N . PHE A 1 90 ? 4.043 12.5 -16.25 1 55.5 90 PHE A N 1
ATOM 740 C CA . PHE A 1 90 ? 3.973 11.273 -15.461 1 55.5 90 PHE A CA 1
ATOM 741 C C . PHE A 1 90 ? 2.531 10.953 -15.094 1 55.5 90 PHE A C 1
ATOM 743 O O . PHE A 1 90 ? 1.832 11.781 -14.508 1 55.5 90 PHE A O 1
ATOM 750 N N . ARG A 1 91 ? 2 10.102 -15.93 1 44.72 91 ARG A N 1
ATOM 751 C CA . ARG A 1 91 ? 0.699 9.578 -15.531 1 44.72 91 ARG A CA 1
ATOM 752 C C . ARG A 1 91 ? 0.834 8.617 -14.352 1 44.72 91 ARG A C 1
ATOM 754 O O . ARG A 1 91 ? 1.561 7.625 -14.43 1 44.72 91 ARG A O 1
ATOM 761 N N . SER A 1 92 ? 0.952 9.336 -13.328 1 41.03 92 SER A N 1
ATOM 762 C CA . SER A 1 92 ? 0.876 8.273 -12.336 1 41.03 92 SER A CA 1
ATOM 763 C C . SER A 1 92 ? 0.079 7.082 -12.867 1 41.03 92 SER A C 1
ATOM 765 O O . SER A 1 92 ? -1.037 7.25 -13.367 1 41.03 92 SER A O 1
ATOM 767 N N . PRO A 1 93 ? 0.815 6.223 -13.578 1 35.97 93 PRO A N 1
ATOM 768 C CA . PRO A 1 93 ? -0.06 5.172 -14.109 1 35.97 93 PRO A CA 1
ATOM 769 C C . PRO A 1 93 ? -1.405 5.109 -13.391 1 35.97 93 PRO A C 1
ATOM 771 O O . PRO A 1 93 ? -2.359 4.523 -13.906 1 35.97 93 PRO A O 1
ATOM 774 N N . ALA A 1 94 ? -1.287 5 -12.148 1 34.53 94 ALA A N 1
ATOM 775 C CA . ALA A 1 94 ? -2.486 4.477 -11.5 1 34.53 94 ALA A CA 1
ATOM 776 C C . ALA A 1 94 ? -3.654 5.445 -11.641 1 34.53 94 ALA A C 1
ATOM 778 O O . ALA A 1 94 ? -3.629 6.543 -11.086 1 34.53 94 ALA A O 1
ATOM 779 N N . LYS A 1 95 ? -4.066 5.867 -12.875 1 33.78 95 LYS A N 1
ATOM 780 C CA . LYS A 1 95 ? -5.461 6.188 -12.586 1 33.78 95 LYS A CA 1
ATOM 781 C C . LYS A 1 95 ? -5.895 5.578 -11.25 1 33.78 95 LYS A C 1
ATOM 783 O O . LYS A 1 95 ? -5.535 4.441 -10.938 1 33.78 95 LYS A O 1
ATOM 788 N N . PRO A 1 96 ? -6.328 6.543 -10.352 1 30.78 96 PRO A N 1
ATOM 789 C CA . PRO A 1 96 ? -6.844 5.957 -9.109 1 30.78 96 PRO A CA 1
ATOM 790 C C . PRO A 1 96 ? -7.395 4.547 -9.312 1 30.78 96 PRO A C 1
ATOM 792 O O . PRO A 1 96 ? -8.125 4.293 -10.273 1 30.78 96 PRO A O 1
ATOM 795 N N . ILE A 1 97 ? -6.664 3.602 -9.312 1 34.66 97 ILE A N 1
ATOM 796 C CA . ILE A 1 97 ? -7.48 2.418 -9.062 1 34.66 97 ILE A CA 1
ATOM 797 C C . ILE A 1 97 ? -8.695 2.795 -8.227 1 34.66 97 ILE A C 1
ATOM 799 O O . ILE A 1 97 ? -8.555 3.26 -7.094 1 34.66 97 ILE A O 1
ATOM 803 N N . GLU A 1 98 ? -9.594 3.5 -8.875 1 32.84 98 GLU A N 1
ATOM 804 C CA . GLU A 1 98 ? -10.797 3.686 -8.07 1 32.84 98 GLU A CA 1
ATOM 805 C C . GLU A 1 98 ? -10.93 2.594 -7.012 1 32.84 98 GLU A C 1
ATOM 807 O O . GLU A 1 98 ? -10.609 1.431 -7.27 1 32.84 98 GLU A O 1
ATOM 812 N N . GLY A 1 99 ? -10.742 2.803 -5.934 1 35.84 99 GLY A N 1
ATOM 813 C CA . GLY A 1 99 ? -11.055 2.039 -4.734 1 35.84 99 GLY A CA 1
ATOM 814 C C . GLY A 1 99 ? -12.125 0.992 -4.957 1 35.84 99 GLY A C 1
ATOM 815 O O . GLY A 1 99 ? -12.805 0.581 -4.012 1 35.84 99 GLY A O 1
ATOM 816 N N . ASP A 1 100 ? -12.867 1 -6.055 1 35.59 100 ASP A N 1
ATOM 817 C CA . ASP A 1 100 ? -13.734 -0.174 -5.977 1 35.59 100 ASP A CA 1
ATOM 818 C C . ASP A 1 100 ? -12.914 -1.449 -5.801 1 35.59 100 ASP A C 1
ATOM 820 O O . ASP A 1 100 ? -12.141 -1.825 -6.684 1 35.59 100 ASP A O 1
ATOM 824 N N . ILE A 1 101 ? -12.602 -1.8 -4.652 1 39.94 101 ILE A N 1
ATOM 825 C CA . ILE A 1 101 ? -11.984 -3.049 -4.219 1 39.94 101 ILE A CA 1
ATOM 826 C C . ILE A 1 101 ? -12.289 -4.152 -5.23 1 39.94 101 ILE A C 1
ATOM 828 O O . ILE A 1 101 ? -11.461 -5.035 -5.461 1 39.94 101 ILE A O 1
ATOM 832 N N . ASN A 1 102 ? -13.422 -4.188 -5.66 1 41.38 102 ASN A N 1
ATOM 833 C CA . ASN A 1 102 ? -13.766 -5.129 -6.719 1 41.38 102 ASN A CA 1
ATOM 834 C C . ASN A 1 102 ? -12.891 -4.922 -7.957 1 41.38 102 ASN A C 1
ATOM 836 O O . ASN A 1 102 ? -12.438 -5.891 -8.562 1 41.38 102 ASN A O 1
ATOM 840 N N . GLN A 1 103 ? -12.781 -3.697 -8.281 1 44.53 103 GLN A N 1
ATOM 841 C CA . GLN A 1 103 ? -11.867 -3.365 -9.367 1 44.53 103 GLN A CA 1
ATOM 842 C C . GLN A 1 103 ? -10.414 -3.545 -8.953 1 44.53 103 GLN A C 1
ATOM 844 O O . GLN A 1 103 ? -9.547 -3.816 -9.789 1 44.53 103 GLN A O 1
ATOM 849 N N . ALA A 1 104 ? -10.156 -3.354 -7.684 1 45.25 104 ALA A N 1
ATOM 850 C CA . ALA A 1 104 ? -8.828 -3.637 -7.141 1 45.25 104 ALA A CA 1
ATOM 851 C C . ALA A 1 104 ? -8.43 -5.086 -7.391 1 45.25 104 ALA A C 1
ATOM 853 O O . ALA A 1 104 ? -7.273 -5.375 -7.715 1 45.25 104 ALA A O 1
ATOM 854 N N . LEU A 1 105 ? -9.375 -5.953 -6.953 1 45.53 105 LEU A N 1
ATOM 855 C CA . LEU A 1 105 ? -9.086 -7.348 -7.266 1 45.53 105 LEU A CA 1
ATOM 856 C C . LEU A 1 105 ? -8.609 -7.496 -8.703 1 45.53 105 LEU A C 1
ATOM 858 O O . LEU A 1 105 ? -7.629 -8.195 -8.969 1 45.53 105 LEU A O 1
ATOM 862 N N . ASP A 1 106 ? -9.5 -7.16 -9.562 1 43.78 106 ASP A N 1
ATOM 863 C CA . ASP A 1 106 ? -9.094 -7.297 -10.961 1 43.78 106 ASP A CA 1
ATOM 864 C C . ASP A 1 106 ? -8.094 -6.215 -11.359 1 43.78 106 ASP A C 1
ATOM 866 O O . ASP A 1 106 ? -7.395 -6.344 -12.367 1 43.78 106 ASP A O 1
ATOM 870 N N . SER A 1 107 ? -8.156 -5.133 -10.742 1 43.41 107 SER A N 1
ATOM 871 C CA . SER A 1 107 ? -7.441 -3.924 -11.141 1 43.41 107 SER A CA 1
ATOM 872 C C . SER A 1 107 ? -5.938 -4.078 -10.945 1 43.41 107 SER A C 1
ATOM 874 O O . SER A 1 107 ? -5.16 -3.213 -11.352 1 43.41 107 SER A O 1
ATOM 876 N N . LEU A 1 108 ? -5.426 -4.699 -9.891 1 45.81 108 LEU A N 1
ATOM 877 C CA . LEU A 1 108 ? -4.094 -4.934 -10.445 1 45.81 108 LEU A CA 1
ATOM 878 C C . LEU A 1 108 ? -4.152 -5.059 -11.961 1 45.81 108 LEU A C 1
ATOM 880 O O . LEU A 1 108 ? -3.203 -4.68 -12.656 1 45.81 108 LEU A O 1
ATOM 884 N N . MET A 1 109 ? -5.219 -5.48 -12.5 1 40.78 109 MET A N 1
ATOM 885 C CA . MET A 1 109 ? -5.648 -5.566 -13.891 1 40.78 109 MET A CA 1
ATOM 886 C C . MET A 1 109 ? -5.789 -4.176 -14.5 1 40.78 109 MET A C 1
ATOM 888 O O . MET A 1 109 ? -5.5 -3.98 -15.688 1 40.78 109 MET A O 1
ATOM 892 N N . ALA A 1 110 ? -6.547 -3.412 -13.758 1 42.69 110 ALA A N 1
ATOM 893 C CA . ALA A 1 110 ? -6.832 -2.152 -14.438 1 42.69 110 ALA A CA 1
ATOM 894 C C . ALA A 1 110 ? -5.543 -1.469 -14.891 1 42.69 110 ALA A C 1
ATOM 896 O O . ALA A 1 110 ? -5.582 -0.471 -15.617 1 42.69 110 ALA A O 1
ATOM 897 N N . LEU A 1 111 ? -4.551 -1.789 -14.125 1 44.78 111 LEU A N 1
ATOM 898 C CA . LEU A 1 111 ? -3.352 -1.282 -14.781 1 44.78 111 LEU A CA 1
ATOM 899 C C . LEU A 1 111 ? -3.377 -1.594 -16.281 1 44.78 111 LEU A C 1
ATOM 901 O O . LEU A 1 111 ? -2.395 -1.357 -16.984 1 44.78 111 LEU A O 1
ATOM 905 N N . GLY A 1 112 ? -4.449 -2.271 -16.5 1 44.84 112 GLY A N 1
ATOM 906 C CA . GLY A 1 112 ? -4.566 -2.789 -17.859 1 44.84 112 GLY A CA 1
ATOM 907 C C . GLY A 1 112 ? -4.488 -1.711 -18.922 1 44.84 112 GLY A C 1
ATOM 908 O O . GLY A 1 112 ? -4.062 -1.973 -20.047 1 44.84 112 GLY A O 1
ATOM 909 N N . ALA A 1 113 ? -5.066 -0.545 -18.578 1 48.09 113 ALA A N 1
ATOM 910 C CA . ALA A 1 113 ? -5.059 0.203 -19.844 1 48.09 113 ALA A CA 1
ATOM 911 C C . ALA A 1 113 ? -3.65 0.678 -20.188 1 48.09 113 ALA A C 1
ATOM 913 O O . ALA A 1 113 ? -2.984 1.312 -19.359 1 48.09 113 ALA A O 1
ATOM 914 N N . GLY A 1 114 ? -3.16 0.129 -21.078 1 59.38 114 GLY A N 1
ATOM 915 C CA . GLY A 1 114 ? -1.904 0.539 -21.688 1 59.38 114 GLY A CA 1
ATOM 916 C C . GLY A 1 114 ? -0.719 -0.285 -21.234 1 59.38 114 GLY A C 1
ATOM 917 O O . GLY A 1 114 ? 0.433 0.109 -21.422 1 59.38 114 GLY A O 1
ATOM 918 N N . THR A 1 115 ? -1.098 -1.309 -20.359 1 73.88 115 THR A N 1
ATOM 919 C CA . THR A 1 115 ? 0.011 -2.16 -19.938 1 73.88 115 THR A CA 1
ATOM 920 C C . THR A 1 115 ? 0.001 -3.477 -20.703 1 73.88 115 THR A C 1
ATOM 922 O O . THR A 1 115 ? -1.001 -3.828 -21.344 1 73.88 115 THR A O 1
ATOM 925 N N . THR A 1 116 ? 1.127 -4.027 -20.844 1 80.88 116 THR A N 1
ATOM 926 C CA . THR A 1 116 ? 1.293 -5.348 -21.438 1 80.88 116 THR A CA 1
ATOM 927 C C . THR A 1 116 ? 1.844 -6.34 -20.422 1 80.88 116 THR A C 1
ATOM 929 O O . THR A 1 116 ? 2.359 -5.941 -19.375 1 80.88 116 THR A O 1
ATOM 932 N N . VAL A 1 117 ? 1.539 -7.625 -20.688 1 86.56 117 VAL A N 1
ATOM 933 C CA . VAL A 1 117 ? 1.999 -8.664 -19.781 1 86.56 117 VAL A CA 1
ATOM 934 C C . VAL A 1 117 ? 2.957 -9.609 -20.5 1 86.56 117 VAL A C 1
ATOM 936 O O . VAL A 1 117 ? 2.654 -10.086 -21.594 1 86.56 117 VAL A O 1
ATOM 939 N N . ASN A 1 118 ? 4.117 -9.812 -19.938 1 91.19 118 ASN A N 1
ATOM 940 C CA . ASN A 1 118 ? 5.062 -10.836 -20.359 1 91.19 118 ASN A CA 1
ATOM 941 C C . ASN A 1 118 ? 5.059 -12.031 -19.406 1 91.19 118 ASN A C 1
ATOM 943 O O . ASN A 1 118 ? 5.41 -11.891 -18.234 1 91.19 118 ASN A O 1
ATOM 947 N N . VAL A 1 119 ? 4.641 -13.172 -19.953 1 94.88 119 VAL A N 1
ATOM 948 C CA . VAL A 1 119 ? 4.641 -14.375 -19.125 1 94.88 119 VAL A CA 1
ATOM 949 C C . VAL A 1 119 ? 6.039 -14.984 -19.094 1 94.88 119 VAL A C 1
ATOM 951 O O . VAL A 1 119 ? 6.559 -15.422 -20.125 1 94.88 119 VAL A O 1
ATOM 954 N N . VAL A 1 120 ? 6.621 -15.016 -17.938 1 95.69 120 VAL A N 1
ATOM 955 C CA . VAL A 1 120 ? 8 -15.477 -17.781 1 95.69 120 VAL A CA 1
ATOM 956 C C . VAL A 1 120 ? 8.023 -17 -17.625 1 95.69 120 VAL A C 1
ATOM 958 O O . VAL A 1 120 ? 8.867 -17.672 -18.219 1 95.69 120 VAL A O 1
ATOM 961 N N . GLU A 1 121 ? 7.133 -17.438 -16.797 1 95.38 121 GLU A N 1
ATOM 962 C CA . GLU A 1 121 ? 7.133 -18.859 -16.469 1 95.38 121 GLU A CA 1
ATOM 963 C C . GLU A 1 121 ? 5.754 -19.328 -16.016 1 95.38 121 GLU A C 1
ATOM 965 O O . GLU A 1 121 ? 5.016 -18.562 -15.391 1 95.38 121 GLU A O 1
ATOM 970 N N . VAL A 1 122 ? 5.398 -20.531 -16.453 1 97.25 122 VAL A N 1
ATOM 971 C CA . VAL A 1 122 ? 4.281 -21.297 -15.906 1 97.25 122 VAL A CA 1
ATOM 972 C C . VAL A 1 122 ? 4.734 -22.734 -15.594 1 97.25 122 VAL A C 1
ATOM 974 O O . VAL A 1 122 ? 5.047 -23.5 -16.5 1 97.25 122 VAL A O 1
ATOM 977 N N . VAL A 1 123 ? 4.758 -23.047 -14.305 1 96.75 123 VAL A N 1
ATOM 978 C CA . VAL A 1 123 ? 5.359 -24.328 -13.938 1 96.75 123 VAL A CA 1
ATOM 979 C C . VAL A 1 123 ? 4.527 -25 -12.844 1 96.75 123 VAL A C 1
ATOM 981 O O . VAL A 1 123 ? 4.012 -24.312 -11.953 1 96.75 123 VAL A O 1
ATOM 984 N N . LYS A 1 124 ? 4.395 -26.297 -13.039 1 96.94 124 LYS A N 1
ATOM 985 C CA . LYS A 1 124 ? 3.842 -27.094 -11.945 1 96.94 124 LYS A CA 1
ATOM 986 C C . LYS A 1 124 ? 4.918 -27.422 -10.914 1 96.94 124 LYS A C 1
ATOM 988 O O . LYS A 1 124 ? 6.023 -27.844 -11.273 1 96.94 124 LYS A O 1
ATOM 993 N N . GLU A 1 125 ? 4.605 -27.188 -9.664 1 94.62 125 GLU A N 1
ATOM 994 C CA . GLU A 1 125 ? 5.605 -27.422 -8.625 1 94.62 125 GLU A CA 1
ATOM 995 C C . GLU A 1 125 ? 4.945 -27.766 -7.293 1 94.62 125 GLU A C 1
ATOM 997 O O . GLU A 1 125 ? 3.729 -27.641 -7.145 1 94.62 125 GLU A O 1
ATOM 1002 N N . ILE A 1 126 ? 5.785 -28.297 -6.383 1 91.75 126 ILE A N 1
ATOM 1003 C CA . ILE A 1 126 ? 5.355 -28.438 -4.996 1 91.75 126 ILE A CA 1
ATOM 1004 C C . ILE A 1 126 ? 5.438 -27.094 -4.293 1 91.75 126 ILE A C 1
ATOM 1006 O O . ILE A 1 126 ? 6.484 -26.438 -4.309 1 91.75 126 ILE A O 1
ATOM 1010 N N . PRO A 1 127 ? 4.359 -26.672 -3.797 1 86.31 127 PRO A N 1
ATOM 1011 C CA . PRO A 1 127 ? 4.359 -25.328 -3.205 1 86.31 127 PRO A CA 1
ATOM 1012 C C . PRO A 1 127 ? 5.156 -25.25 -1.904 1 86.31 127 PRO A C 1
ATOM 1014 O O . PRO A 1 127 ? 5.363 -26.281 -1.247 1 86.31 127 PRO A O 1
ATOM 1017 N N . SER A 1 128 ? 5.605 -24.047 -1.636 1 76.44 128 SER A N 1
ATOM 1018 C CA . SER A 1 128 ? 6.129 -23.812 -0.297 1 76.44 128 SER A CA 1
ATOM 1019 C C . SER A 1 128 ? 5.051 -24 0.765 1 76.44 128 SER A C 1
ATOM 1021 O O . SER A 1 128 ? 3.859 -23.984 0.458 1 76.44 128 SER A O 1
ATOM 1023 N N . PRO A 1 129 ? 5.41 -24.219 1.995 1 72 129 PRO A N 1
ATOM 1024 C CA . PRO A 1 129 ? 4.414 -24.359 3.061 1 72 129 PRO A CA 1
ATOM 1025 C C . PRO A 1 129 ? 3.471 -23.172 3.156 1 72 129 PRO A C 1
ATOM 1027 O O . PRO A 1 129 ? 2.277 -23.344 3.42 1 72 129 PRO A O 1
ATOM 1030 N N . THR A 1 130 ? 4 -22.047 2.844 1 72.38 130 THR A N 1
ATOM 1031 C CA . THR A 1 130 ? 3.205 -20.828 2.928 1 72.38 130 THR A CA 1
ATOM 1032 C C . THR A 1 130 ? 2.105 -20.828 1.869 1 72.38 130 THR A C 1
ATOM 1034 O O . THR A 1 130 ? 0.944 -20.547 2.172 1 72.38 130 THR A O 1
ATOM 1037 N N . ILE A 1 131 ? 2.547 -21.141 0.776 1 84.38 131 ILE A N 1
ATOM 1038 C CA . ILE A 1 131 ? 1.583 -21.172 -0.319 1 84.38 131 ILE A CA 1
ATOM 1039 C C . ILE A 1 131 ? 0.592 -22.312 -0.104 1 84.38 131 ILE A C 1
ATOM 1041 O O . ILE A 1 131 ? -0.611 -22.141 -0.325 1 84.38 131 ILE A O 1
ATOM 1045 N N . ALA A 1 132 ? 1.106 -23.453 0.366 1 84.38 132 ALA A N 1
ATOM 1046 C CA . ALA A 1 132 ? 0.239 -24.609 0.636 1 84.38 132 ALA A CA 1
ATOM 1047 C C . ALA A 1 132 ? -0.812 -24.266 1.688 1 84.38 132 ALA A C 1
ATOM 1049 O O . ALA A 1 132 ? -1.982 -24.625 1.546 1 84.38 132 ALA A O 1
ATOM 1050 N N . SER A 1 133 ? -0.386 -23.578 2.711 1 80 133 SER A N 1
ATOM 1051 C CA . SER A 1 133 ? -1.3 -23.156 3.773 1 80 133 SER A CA 1
ATOM 1052 C C . SER A 1 133 ? -2.32 -22.156 3.264 1 80 133 SER A C 1
ATOM 1054 O O . SER A 1 133 ? -3.518 -22.281 3.535 1 80 133 SER A O 1
ATOM 1056 N N . ALA A 1 134 ? -1.85 -21.172 2.49 1 83.88 134 ALA A N 1
ATOM 1057 C CA . ALA A 1 134 ? -2.729 -20.125 1.974 1 83.88 134 ALA A CA 1
ATOM 1058 C C . ALA A 1 134 ? -3.809 -20.719 1.07 1 83.88 134 ALA A C 1
ATOM 1060 O O . ALA A 1 134 ? -4.957 -20.266 1.093 1 83.88 134 ALA A O 1
ATOM 1061 N N . LEU A 1 135 ? -3.408 -21.781 0.354 1 92.75 135 LEU A N 1
ATOM 1062 C CA . LEU A 1 135 ? -4.344 -22.406 -0.575 1 92.75 135 LEU A CA 1
ATOM 1063 C C . LEU A 1 135 ? -5.059 -23.578 0.081 1 92.75 135 LEU A C 1
ATOM 1065 O O . LEU A 1 135 ? -5.887 -24.234 -0.55 1 92.75 135 LEU A O 1
ATOM 1069 N N . GLN A 1 136 ? -4.691 -23.828 1.344 1 90.5 136 GLN A N 1
ATOM 1070 C CA . GLN A 1 136 ? -5.297 -24.922 2.102 1 90.5 136 GLN A CA 1
ATOM 1071 C C . GLN A 1 136 ? -5.188 -26.234 1.346 1 90.5 136 GLN A C 1
ATOM 1073 O O . GLN A 1 136 ? -6.176 -26.953 1.196 1 90.5 136 GLN A O 1
ATOM 1078 N N . LEU A 1 137 ? -4.031 -26.516 0.909 1 90.81 137 LEU A N 1
ATOM 1079 C CA . LEU A 1 137 ? -3.771 -27.719 0.135 1 90.81 137 LEU A CA 1
ATOM 1080 C C . LEU A 1 137 ? -3.455 -28.906 1.054 1 90.81 137 LEU A C 1
ATOM 1082 O O . LEU A 1 137 ? -2.973 -28.703 2.172 1 90.81 137 LEU A O 1
ATOM 1086 N N . LYS A 1 138 ? -3.789 -30.078 0.513 1 91.06 138 LYS A N 1
ATOM 1087 C CA . LYS A 1 138 ? -3.344 -31.297 1.197 1 91.06 138 LYS A CA 1
ATOM 1088 C C . LYS A 1 138 ? -1.838 -31.484 1.044 1 91.06 138 LYS A C 1
ATOM 1090 O O . LYS A 1 138 ? -1.222 -30.922 0.138 1 91.06 138 LYS A O 1
ATOM 1095 N N . LYS A 1 139 ? -1.369 -32.281 1.938 1 85.62 139 LYS A N 1
ATOM 1096 C CA . LYS A 1 139 ? 0.062 -32.562 1.884 1 85.62 139 LYS A CA 1
ATOM 1097 C C . LYS A 1 139 ? 0.456 -33.156 0.531 1 85.62 139 LYS A C 1
ATOM 1099 O O . LYS A 1 139 ? -0.189 -34.062 0.039 1 85.62 139 LYS A O 1
ATOM 1104 N N . GLY A 1 140 ? 1.421 -32.5 -0.096 1 88.06 140 GLY A N 1
ATOM 1105 C CA . GLY A 1 140 ? 1.962 -33.031 -1.334 1 88.06 140 GLY A CA 1
ATOM 1106 C C . GLY A 1 140 ? 1.213 -32.562 -2.566 1 88.06 140 GLY A C 1
ATOM 1107 O O . GLY A 1 140 ? 1.631 -32.844 -3.695 1 88.06 140 GLY A O 1
ATOM 1108 N N . GLU A 1 141 ? 0.135 -31.891 -2.404 1 93.94 141 GLU A N 1
ATOM 1109 C CA . GLU A 1 141 ? -0.621 -31.391 -3.549 1 93.94 141 GLU A CA 1
ATOM 1110 C C . GLU A 1 141 ? 0.142 -30.297 -4.273 1 93.94 141 GLU A C 1
ATOM 1112 O O . GLU A 1 141 ? 0.595 -29.328 -3.65 1 93.94 141 GLU A O 1
ATOM 1117 N N . PRO A 1 142 ? 0.304 -30.469 -5.574 1 97 142 PRO A N 1
ATOM 1118 C CA . PRO A 1 142 ? 1.083 -29.484 -6.324 1 97 142 PRO A CA 1
ATOM 1119 C C . PRO A 1 142 ? 0.275 -28.234 -6.676 1 97 142 PRO A C 1
ATOM 1121 O O . PRO A 1 142 ? -0.947 -28.219 -6.504 1 97 142 PRO A O 1
ATOM 1124 N N . VAL A 1 143 ? 1.014 -27.188 -7.07 1 96.88 143 VAL A N 1
ATOM 1125 C CA . VAL A 1 143 ? 0.424 -25.953 -7.582 1 96.88 143 VAL A CA 1
ATOM 1126 C C . VAL A 1 143 ? 1.008 -25.625 -8.953 1 96.88 143 VAL A C 1
ATOM 1128 O O . VAL A 1 143 ? 2 -26.234 -9.375 1 96.88 143 VAL A O 1
ATOM 1131 N N . VAL A 1 144 ? 0.293 -24.766 -9.648 1 98 144 VAL A N 1
ATOM 1132 C CA . VAL A 1 144 ? 0.864 -24.078 -10.805 1 98 144 VAL A CA 1
ATOM 1133 C C . VAL A 1 144 ? 1.291 -22.672 -10.414 1 98 144 VAL A C 1
ATOM 1135 O O . VAL A 1 144 ? 0.509 -21.922 -9.828 1 98 144 VAL A O 1
ATOM 1138 N N . ARG A 1 145 ? 2.518 -22.406 -10.656 1 96.31 145 ARG A N 1
ATOM 1139 C CA . ARG A 1 145 ? 3.047 -21.062 -10.445 1 96.31 145 ARG A CA 1
ATOM 1140 C C . ARG A 1 145 ? 3.229 -20.328 -11.773 1 96.31 145 ARG A C 1
ATOM 1142 O O . ARG A 1 145 ? 3.826 -20.875 -12.711 1 96.31 145 ARG A O 1
ATOM 1149 N N . ALA A 1 146 ? 2.666 -19.188 -11.883 1 95.62 146 ALA A N 1
ATOM 1150 C CA . ALA A 1 146 ? 2.848 -18.328 -13.047 1 95.62 146 ALA A CA 1
ATOM 1151 C C . ALA A 1 146 ? 3.521 -17.016 -12.664 1 95.62 146 ALA A C 1
ATOM 1153 O O . ALA A 1 146 ? 3.088 -16.344 -11.727 1 95.62 146 ALA A O 1
ATOM 1154 N N . ILE A 1 147 ? 4.586 -16.719 -13.344 1 94.19 147 ILE A N 1
ATOM 1155 C CA . ILE A 1 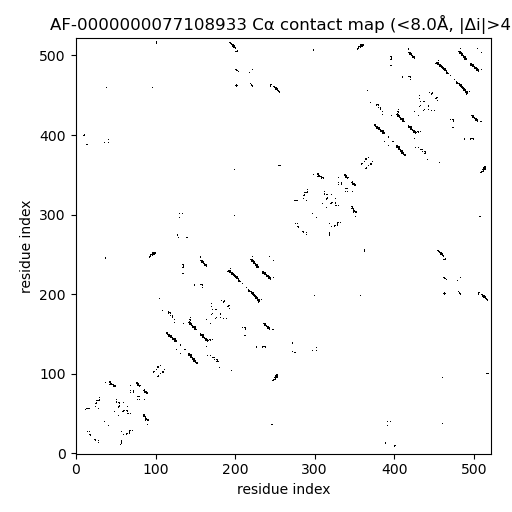147 ? 5.293 -15.461 -13.133 1 94.19 147 ILE A CA 1
ATOM 1156 C C . ILE A 1 147 ? 5.105 -14.555 -14.352 1 94.19 147 ILE A C 1
ATOM 1158 O O . ILE A 1 147 ? 5.312 -14.984 -15.484 1 94.19 147 ILE A O 1
ATOM 1162 N N . ARG A 1 148 ? 4.703 -13.383 -14.078 1 92.5 148 ARG A N 1
ATOM 1163 C CA . ARG A 1 148 ? 4.496 -12.398 -15.141 1 92.5 148 ARG A CA 1
ATOM 1164 C C . ARG A 1 148 ? 5.176 -11.078 -14.797 1 92.5 148 ARG A C 1
ATOM 1166 O O . ARG A 1 148 ? 5.277 -10.711 -13.625 1 92.5 148 ARG A O 1
ATOM 1173 N N . ILE A 1 149 ? 5.648 -10.477 -15.844 1 92.56 149 ILE A N 1
ATOM 1174 C CA . ILE A 1 149 ? 6.105 -9.094 -15.742 1 92.56 149 ILE A CA 1
ATOM 1175 C C . ILE A 1 149 ? 5.133 -8.18 -16.484 1 92.56 149 ILE A C 1
ATOM 1177 O O . ILE A 1 149 ? 4.895 -8.344 -17.672 1 92.56 149 ILE A O 1
ATOM 1181 N N . ARG A 1 150 ? 4.566 -7.324 -15.727 1 87.5 150 ARG A N 1
ATOM 1182 C CA . ARG A 1 150 ? 3.707 -6.312 -16.328 1 87.5 150 ARG A CA 1
ATOM 1183 C C . ARG A 1 150 ? 4.523 -5.102 -16.781 1 87.5 150 ARG A C 1
ATOM 1185 O O . ARG A 1 150 ? 5.402 -4.637 -16.047 1 87.5 150 ARG A O 1
ATOM 1192 N N . CYS A 1 151 ? 4.156 -4.633 -17.953 1 85.75 151 CYS A N 1
ATOM 1193 C CA . CYS A 1 151 ? 4.938 -3.545 -18.531 1 85.75 151 CYS A CA 1
ATOM 1194 C C . CYS A 1 151 ? 4.035 -2.387 -18.938 1 85.75 151 CYS A C 1
ATOM 1196 O O . CYS A 1 151 ? 2.887 -2.596 -19.328 1 85.75 151 CYS A O 1
ATOM 1198 N N . MET A 1 152 ? 4.555 -1.229 -18.719 1 75.5 152 MET A N 1
ATOM 1199 C CA . MET A 1 152 ? 3.941 0.002 -19.203 1 75.5 152 MET A CA 1
ATOM 1200 C C . MET A 1 152 ? 4.914 0.786 -20.078 1 75.5 152 MET A C 1
ATOM 1202 O O . MET A 1 152 ? 6.027 1.093 -19.656 1 75.5 152 MET A O 1
ATOM 1206 N N . ASP A 1 153 ? 4.469 1.04 -21.297 1 71.44 153 ASP A N 1
ATOM 1207 C CA . ASP A 1 153 ? 5.305 1.743 -22.266 1 71.44 153 ASP A CA 1
ATOM 1208 C C . ASP A 1 153 ? 6.648 1.043 -22.453 1 71.44 153 ASP A C 1
ATOM 1210 O O . ASP A 1 153 ? 7.699 1.686 -22.406 1 71.44 153 ASP A O 1
ATOM 1214 N N . GLY A 1 154 ? 6.605 -0.26 -22.406 1 78.25 154 GLY A N 1
ATOM 1215 C CA . GLY A 1 154 ? 7.773 -1.08 -22.688 1 78.25 154 GLY A CA 1
ATOM 1216 C C . GLY A 1 154 ? 8.68 -1.254 -21.484 1 78.25 154 GLY A C 1
ATOM 1217 O O . GLY A 1 154 ? 9.672 -1.988 -21.547 1 78.25 154 GLY A O 1
ATOM 1218 N N . GLN A 1 155 ? 8.367 -0.572 -20.406 1 83.69 155 GLN A N 1
ATOM 1219 C CA . GLN A 1 155 ? 9.18 -0.683 -19.203 1 83.69 155 GLN A CA 1
ATOM 1220 C C . GLN A 1 155 ? 8.492 -1.549 -18.156 1 83.69 155 GLN A C 1
ATOM 1222 O O . GLN A 1 155 ? 7.277 -1.474 -17.984 1 83.69 155 GLN A O 1
ATOM 1227 N N . PRO A 1 156 ? 9.305 -2.34 -17.484 1 91.25 156 PRO A N 1
ATOM 1228 C CA . PRO A 1 156 ? 8.703 -3.16 -16.422 1 91.25 156 PRO A CA 1
ATOM 1229 C C . PRO A 1 156 ? 8.078 -2.324 -15.312 1 91.25 156 PRO A C 1
ATOM 1231 O O . PRO A 1 156 ? 8.648 -1.315 -14.898 1 91.25 156 PRO A O 1
ATOM 1234 N N . LEU A 1 157 ? 6.945 -2.746 -14.906 1 87.19 157 LEU A N 1
ATOM 1235 C CA . LEU A 1 157 ? 6.172 -2.051 -13.883 1 87.19 157 LEU A CA 1
ATOM 1236 C C . LEU A 1 157 ? 5.984 -2.934 -12.648 1 87.19 157 LEU A C 1
ATOM 1238 O O . LEU A 1 157 ? 6.094 -2.459 -11.516 1 87.19 157 LEU A O 1
ATOM 1242 N N . GLY A 1 158 ? 5.691 -4.117 -12.93 1 89.38 158 GLY A N 1
ATOM 1243 C CA . GLY A 1 158 ? 5.367 -5.016 -11.828 1 89.38 158 GLY A CA 1
ATOM 1244 C C . GLY A 1 158 ? 5.766 -6.453 -12.094 1 89.38 158 GLY A C 1
ATOM 1245 O O . GLY A 1 158 ? 5.754 -6.902 -13.242 1 89.38 158 GLY A O 1
ATOM 1246 N N . HIS A 1 159 ? 6.203 -7.133 -11.062 1 91.38 159 HIS A N 1
ATOM 1247 C CA . HIS A 1 159 ? 6.461 -8.57 -11.008 1 91.38 159 HIS A CA 1
ATOM 1248 C C . HIS A 1 159 ? 5.359 -9.297 -10.25 1 91.38 159 HIS A C 1
ATOM 1250 O O . HIS A 1 159 ? 5.152 -9.055 -9.055 1 91.38 159 HIS A O 1
ATOM 1256 N N . VAL A 1 160 ? 4.68 -10.125 -10.961 1 89.62 160 VAL A N 1
ATOM 1257 C CA . VAL A 1 160 ? 3.486 -10.75 -10.391 1 89.62 160 VAL A CA 1
ATOM 1258 C C . VAL A 1 160 ? 3.646 -12.273 -10.398 1 89.62 160 VAL A C 1
ATOM 1260 O O . VAL A 1 160 ? 3.855 -12.875 -11.453 1 89.62 160 VAL A O 1
ATOM 1263 N N . VAL A 1 161 ? 3.543 -12.836 -9.234 1 91.56 161 VAL A N 1
ATOM 1264 C CA . VAL A 1 161 ? 3.564 -14.281 -9.078 1 91.56 161 VAL A CA 1
ATOM 1265 C C . VAL A 1 161 ? 2.195 -14.773 -8.609 1 91.56 161 VAL A C 1
ATOM 1267 O O . VAL A 1 161 ? 1.644 -14.258 -7.637 1 91.56 161 VAL A O 1
ATOM 1270 N N . SER A 1 162 ? 1.691 -15.719 -9.32 1 92.62 162 SER A N 1
ATOM 1271 C CA . SER A 1 162 ? 0.402 -16.297 -8.969 1 92.62 162 SER A CA 1
ATOM 1272 C C . SER A 1 162 ? 0.514 -17.812 -8.766 1 92.62 162 SER A C 1
ATOM 1274 O O . SER A 1 162 ? 1.286 -18.484 -9.461 1 92.62 162 SER A O 1
ATOM 1276 N N . TYR A 1 163 ? -0.259 -18.312 -7.852 1 93.94 163 TYR A N 1
ATOM 1277 C CA . TYR A 1 163 ? -0.344 -19.734 -7.559 1 93.94 163 TYR A CA 1
ATOM 1278 C C . TYR A 1 163 ? -1.791 -20.219 -7.594 1 93.94 163 TYR A C 1
ATOM 1280 O O . TYR A 1 163 ? -2.674 -19.594 -7.004 1 93.94 163 TYR A O 1
ATOM 1288 N N . VAL A 1 164 ? -1.972 -21.312 -8.289 1 96.81 164 VAL A N 1
ATOM 1289 C CA . VAL A 1 164 ? -3.264 -21.984 -8.281 1 96.81 164 VAL A CA 1
ATOM 1290 C C . VAL A 1 164 ? -3.061 -23.484 -8.039 1 96.81 164 VAL A C 1
ATOM 1292 O O . VAL A 1 164 ? -2 -24.031 -8.344 1 96.81 164 VAL A O 1
ATOM 1295 N N . PRO A 1 165 ? -4.117 -24.125 -7.445 1 97.25 165 PRO A N 1
ATOM 1296 C CA . PRO A 1 165 ? -4.016 -25.578 -7.363 1 97.25 165 PRO A CA 1
ATOM 1297 C C . PRO A 1 165 ? -3.791 -26.234 -8.727 1 97.25 165 PRO A C 1
ATOM 1299 O O . PRO A 1 165 ? -4.332 -25.766 -9.734 1 97.25 165 PRO A O 1
ATOM 1302 N N . ALA A 1 166 ? -3.084 -27.328 -8.695 1 96.44 166 ALA A N 1
ATOM 1303 C CA . ALA A 1 166 ? -2.695 -27.984 -9.945 1 96.44 166 ALA A CA 1
ATOM 1304 C C . ALA A 1 166 ? -3.922 -28.438 -10.727 1 96.44 166 ALA A C 1
ATOM 1306 O O . ALA A 1 166 ? -3.859 -28.594 -11.953 1 96.44 166 ALA A O 1
ATOM 1307 N N . ARG A 1 167 ? -4.98 -28.656 -10.031 1 93 167 ARG A N 1
ATOM 1308 C CA . ARG A 1 167 ? -6.203 -29.078 -10.703 1 93 167 ARG A CA 1
ATOM 1309 C C . ARG A 1 167 ? -6.676 -28.016 -11.688 1 93 167 ARG A C 1
ATOM 1311 O O . ARG A 1 167 ? -7.461 -28.312 -12.594 1 93 167 ARG A O 1
ATOM 1318 N N . LEU A 1 168 ? -6.195 -26.781 -11.586 1 94.62 168 LEU A N 1
ATOM 1319 C CA . LEU A 1 168 ? -6.598 -25.688 -12.469 1 94.62 168 LEU A CA 1
ATOM 1320 C C . LEU A 1 168 ? -5.551 -25.453 -13.547 1 94.62 168 LEU A C 1
ATOM 1322 O O . LEU A 1 168 ? -5.648 -24.484 -14.312 1 94.62 168 LEU A O 1
ATOM 1326 N N . ALA A 1 169 ? -4.594 -26.281 -13.695 1 93.94 169 ALA A N 1
ATOM 1327 C CA . ALA A 1 169 ? -3.42 -26.125 -14.547 1 93.94 169 ALA A CA 1
ATOM 1328 C C . ALA A 1 169 ? -3.826 -25.906 -16 1 93.94 169 ALA A C 1
ATOM 1330 O O . ALA A 1 169 ? -3.199 -25.125 -16.719 1 93.94 169 ALA A O 1
ATOM 1331 N N . GLU A 1 170 ? -4.848 -26.594 -16.422 1 94.12 170 GLU A N 1
ATOM 1332 C CA . GLU A 1 170 ? -5.223 -26.562 -17.828 1 94.12 170 GLU A CA 1
ATOM 1333 C C . GLU A 1 170 ? -5.645 -25.172 -18.266 1 94.12 170 GLU A C 1
ATOM 1335 O O . GLU A 1 170 ? -5.531 -24.812 -19.438 1 94.12 170 GLU A O 1
ATOM 1340 N N . HIS A 1 171 ? -6.094 -24.359 -17.375 1 93.44 171 HIS A N 1
ATOM 1341 C CA . HIS A 1 171 ? -6.59 -23.016 -17.703 1 93.44 171 HIS A CA 1
ATOM 1342 C C . HIS A 1 171 ? -5.469 -21.984 -17.625 1 93.44 171 HIS A C 1
ATOM 1344 O O . HIS A 1 171 ? -5.59 -20.891 -18.172 1 93.44 171 HIS A O 1
ATOM 1350 N N . ILE A 1 172 ? -4.438 -22.328 -16.875 1 95.69 172 ILE A N 1
ATOM 1351 C CA . ILE A 1 172 ? -3.363 -21.359 -16.625 1 95.69 172 ILE A CA 1
ATOM 1352 C C . ILE A 1 172 ? -2.221 -21.609 -17.609 1 95.69 172 ILE A C 1
ATOM 1354 O O . ILE A 1 172 ? -1.289 -22.359 -17.312 1 95.69 172 ILE A O 1
ATOM 1358 N N . THR A 1 173 ? -2.318 -20.953 -18.734 1 94.75 173 THR A N 1
ATOM 1359 C CA . THR A 1 173 ? -1.312 -21.062 -19.781 1 94.75 173 THR A CA 1
ATOM 1360 C C . THR A 1 173 ? -0.724 -19.688 -20.109 1 94.75 173 THR A C 1
ATOM 1362 O O . THR A 1 173 ? -1.337 -18.672 -19.828 1 94.75 173 THR A O 1
ATOM 1365 N N . ALA A 1 174 ? 0.481 -19.781 -20.75 1 93.94 174 ALA A N 1
ATOM 1366 C CA . ALA A 1 174 ? 1.127 -18.531 -21.141 1 93.94 174 ALA A CA 1
ATOM 1367 C C . ALA A 1 174 ? 0.237 -17.719 -22.094 1 93.94 174 ALA A C 1
ATOM 1369 O O . ALA A 1 174 ? 0.136 -16.5 -21.969 1 93.94 174 ALA A O 1
ATOM 1370 N N . ILE A 1 175 ? -0.426 -18.375 -22.938 1 90.94 175 ILE A N 1
ATOM 1371 C CA . ILE A 1 175 ? -1.274 -17.719 -23.938 1 90.94 175 ILE A CA 1
ATOM 1372 C C . ILE A 1 175 ? -2.457 -17.047 -23.234 1 90.94 175 ILE A C 1
ATOM 1374 O O . ILE A 1 175 ? -2.738 -15.875 -23.469 1 90.94 175 ILE A O 1
ATOM 1378 N N . ASN A 1 176 ? -3.17 -17.766 -22.359 1 89.62 176 ASN A N 1
ATOM 1379 C CA . ASN A 1 176 ? -4.32 -17.203 -21.656 1 89.62 176 ASN A CA 1
ATOM 1380 C C . ASN A 1 176 ? -3.918 -16.016 -20.781 1 89.62 176 ASN A C 1
ATOM 1382 O O . ASN A 1 176 ? -4.617 -15 -20.75 1 89.62 176 ASN A O 1
ATOM 1386 N N . LEU A 1 177 ? -2.748 -16.125 -20.141 1 89.38 177 LEU A N 1
ATOM 1387 C CA . LEU A 1 177 ? -2.33 -15.117 -19.188 1 89.38 177 LEU A CA 1
ATOM 1388 C C . LEU A 1 177 ? -1.812 -13.875 -19.906 1 89.38 177 LEU A C 1
ATOM 1390 O O . LEU A 1 177 ? -1.752 -12.789 -19.312 1 89.38 177 LEU A O 1
ATOM 1394 N N . SER A 1 178 ? -1.353 -14 -21.125 1 83.88 178 SER A N 1
ATOM 1395 C CA . SER A 1 178 ? -0.915 -12.836 -21.906 1 83.88 178 SER A CA 1
ATOM 1396 C C . SER A 1 178 ? -2.104 -12.047 -22.438 1 83.88 178 SER A C 1
ATOM 1398 O O . SER A 1 178 ? -1.976 -10.867 -22.766 1 83.88 178 SER A O 1
ATOM 1400 N N . LYS A 1 179 ? -3.277 -12.68 -22.438 1 77.69 179 LYS A N 1
ATOM 1401 C CA . LYS A 1 179 ? -4.434 -12.07 -23.078 1 77.69 179 LYS A CA 1
ATOM 1402 C C . LYS A 1 179 ? -5.383 -11.461 -22.062 1 77.69 179 LYS A C 1
ATOM 1404 O O . LYS A 1 179 ? -6.062 -10.469 -22.344 1 77.69 179 LYS A O 1
ATOM 1409 N N . MET A 1 180 ? -5.43 -12.094 -20.922 1 77.19 180 MET A N 1
ATOM 1410 C CA . MET A 1 180 ? -6.402 -11.617 -19.953 1 77.19 180 MET A CA 1
ATOM 1411 C C . MET A 1 180 ? -5.879 -11.805 -18.531 1 77.19 180 MET A C 1
ATOM 1413 O O . MET A 1 180 ? -5.047 -12.68 -18.281 1 77.19 180 MET A O 1
ATOM 1417 N N . PRO A 1 181 ? -6.473 -11.016 -17.594 1 80.75 181 PRO A N 1
ATOM 1418 C CA . PRO A 1 181 ? -6.113 -11.211 -16.188 1 80.75 181 PRO A CA 1
ATOM 1419 C C . PRO A 1 181 ? -6.453 -12.609 -15.68 1 80.75 181 PRO A C 1
ATOM 1421 O O . PRO A 1 181 ? -7.449 -13.203 -16.094 1 80.75 181 PRO A O 1
ATOM 1424 N N . ILE A 1 182 ? -5.676 -13.062 -14.812 1 87.56 182 ILE A N 1
ATOM 1425 C CA . ILE A 1 182 ? -5.773 -14.445 -14.359 1 87.56 182 ILE A CA 1
ATOM 1426 C C . ILE A 1 182 ? -7.141 -14.688 -13.727 1 87.56 182 ILE A C 1
ATOM 1428 O O . ILE A 1 182 ? -7.723 -15.766 -13.883 1 87.56 182 ILE A O 1
ATOM 1432 N N . LEU A 1 183 ? -7.652 -13.75 -13.055 1 84.44 183 LEU A N 1
ATOM 1433 C CA . LEU A 1 183 ? -8.961 -13.93 -12.43 1 84.44 183 LEU A CA 1
ATOM 1434 C C . LEU A 1 183 ? -10.039 -14.125 -13.492 1 84.44 183 LEU A C 1
ATOM 1436 O O . LEU A 1 183 ? -11 -14.875 -13.273 1 84.44 183 LEU A O 1
ATOM 1440 N N . LYS A 1 184 ? -9.906 -13.406 -14.562 1 83.19 184 LYS A N 1
ATOM 1441 C CA . LYS A 1 184 ? -10.844 -13.586 -15.664 1 83.19 184 LYS A CA 1
ATOM 1442 C C . LYS A 1 184 ? -10.703 -14.969 -16.297 1 83.19 184 LYS A C 1
ATOM 1444 O O . LYS A 1 184 ? -11.703 -15.602 -16.641 1 83.19 184 LYS A O 1
ATOM 1449 N N . VAL A 1 185 ? -9.438 -15.43 -16.484 1 86.25 185 VAL A N 1
ATOM 1450 C CA . VAL A 1 185 ? -9.188 -16.781 -16.984 1 86.25 185 VAL A CA 1
ATOM 1451 C C . VAL A 1 185 ? -9.883 -17.797 -16.094 1 86.25 185 VAL A C 1
ATOM 1453 O O . VAL A 1 185 ? -10.586 -18.688 -16.594 1 86.25 185 VAL A O 1
ATOM 1456 N N . LEU A 1 186 ? -9.781 -17.609 -14.789 1 90.25 186 LEU A N 1
ATOM 1457 C CA . LEU A 1 186 ? -10.344 -18.562 -13.828 1 90.25 186 LEU A CA 1
ATOM 1458 C C . LEU A 1 186 ? -11.859 -18.438 -13.773 1 90.25 186 LEU A C 1
ATOM 1460 O O . LEU A 1 186 ? -12.562 -19.438 -13.602 1 90.25 186 LEU A O 1
ATOM 1464 N N . ASP A 1 187 ? -12.328 -17.25 -13.969 1 86.44 187 ASP A N 1
ATOM 1465 C CA . ASP A 1 187 ? -13.773 -17.047 -14.016 1 86.44 187 ASP A CA 1
ATOM 1466 C C . ASP A 1 187 ? -14.414 -17.812 -15.172 1 86.44 187 ASP A C 1
ATOM 1468 O O . ASP A 1 187 ? -15.438 -18.469 -14.992 1 86.44 187 ASP A O 1
ATOM 1472 N N . PHE A 1 188 ? -13.789 -17.75 -16.281 1 86.31 188 PHE A N 1
ATOM 1473 C CA . PHE A 1 188 ? -14.266 -18.469 -17.453 1 86.31 188 PHE A CA 1
ATOM 1474 C C . PHE A 1 188 ? -14.242 -19.969 -17.219 1 86.31 188 PHE A C 1
ATOM 1476 O O . PHE A 1 188 ? -15.062 -20.719 -17.781 1 86.31 188 PHE A O 1
ATOM 1483 N N . ALA A 1 189 ? -13.344 -20.359 -16.391 1 91 189 ALA A N 1
ATOM 1484 C CA . ALA A 1 189 ? -13.227 -21.781 -16.078 1 91 189 ALA A CA 1
ATOM 1485 C C . ALA A 1 189 ? -14.211 -22.188 -14.984 1 91 189 ALA A C 1
ATOM 1487 O O . ALA A 1 189 ? -14.25 -23.359 -14.578 1 91 189 ALA A O 1
ATOM 1488 N N . GLY A 1 190 ? -14.953 -21.188 -14.406 1 90.69 190 GLY A N 1
ATOM 1489 C CA . GLY A 1 190 ? -16 -21.5 -13.453 1 90.69 190 GLY A CA 1
ATOM 1490 C C . GLY A 1 190 ? -15.609 -21.219 -12.016 1 90.69 190 GLY A C 1
ATOM 1491 O O . GLY A 1 190 ? -16.344 -21.547 -11.086 1 90.69 190 GLY A O 1
ATOM 1492 N N . TYR A 1 191 ? -14.5 -20.625 -11.844 1 90.25 191 TYR A N 1
ATOM 1493 C CA . TYR A 1 191 ? -14.047 -20.25 -10.5 1 90.25 191 TYR A CA 1
ATOM 1494 C C . TYR A 1 191 ? -14.258 -18.766 -10.25 1 90.25 191 TYR A C 1
ATOM 1496 O O . TYR A 1 191 ? -13.414 -17.953 -10.602 1 90.25 191 TYR A O 1
ATOM 1504 N N . LYS A 1 192 ? -15.297 -18.484 -9.547 1 87.56 192 LYS A N 1
ATOM 1505 C CA . LYS A 1 192 ? -15.68 -17.094 -9.305 1 87.56 192 LYS A CA 1
ATOM 1506 C C . LYS A 1 192 ? -15.18 -16.625 -7.945 1 87.56 192 LYS A C 1
ATOM 1508 O O . LYS A 1 192 ? -15.344 -17.312 -6.938 1 87.56 192 LYS A O 1
ATOM 1513 N N . ALA A 1 193 ? -14.578 -15.492 -7.973 1 86.12 193 ALA A N 1
ATOM 1514 C CA . ALA A 1 193 ? -14.094 -14.891 -6.738 1 86.12 193 ALA A CA 1
ATOM 1515 C C . ALA A 1 193 ? -15.25 -14.305 -5.922 1 86.12 193 ALA A C 1
ATOM 1517 O O . ALA A 1 193 ? -16.031 -13.5 -6.43 1 86.12 193 ALA A O 1
ATOM 1518 N N . GLU A 1 194 ? -15.391 -14.664 -4.738 1 83.62 194 GLU A N 1
ATOM 1519 C CA . GLU A 1 194 ? -16.422 -14.125 -3.844 1 83.62 194 GLU A CA 1
ATOM 1520 C C . GLU A 1 194 ? -15.805 -13.234 -2.77 1 83.62 194 GLU A C 1
ATOM 1522 O O . GLU A 1 194 ? -16.422 -12.266 -2.332 1 83.62 194 GLU A O 1
ATOM 1527 N N . ARG A 1 195 ? -14.688 -13.68 -2.398 1 82 195 ARG A N 1
ATOM 1528 C CA . ARG A 1 195 ? -13.977 -12.961 -1.347 1 82 195 ARG A CA 1
ATOM 1529 C C . ARG A 1 195 ? -12.477 -12.984 -1.587 1 82 195 ARG A C 1
ATOM 1531 O O . ARG A 1 195 ? -11.953 -13.914 -2.209 1 82 195 ARG A O 1
ATOM 1538 N N . ALA A 1 196 ? -11.82 -11.938 -1.11 1 82.5 196 ALA A N 1
ATOM 1539 C CA . ALA A 1 196 ? -10.359 -11.945 -1.154 1 82.5 196 ALA A CA 1
ATOM 1540 C C . ALA A 1 196 ? -9.766 -11.281 0.087 1 82.5 196 ALA A C 1
ATOM 1542 O O . ALA A 1 196 ? -10.352 -10.344 0.634 1 82.5 196 ALA A O 1
ATOM 1543 N N . GLU A 1 197 ? -8.711 -11.82 0.53 1 79.12 197 GLU A N 1
ATOM 1544 C CA . GLU A 1 197 ? -7.875 -11.18 1.539 1 79.12 197 GLU A CA 1
ATOM 1545 C C . GLU A 1 197 ? -6.629 -10.562 0.908 1 79.12 197 GLU A C 1
ATOM 1547 O O . GLU A 1 197 ? -5.867 -11.25 0.226 1 79.12 197 GLU A O 1
ATOM 1552 N N . GLN A 1 198 ? -6.496 -9.273 1.155 1 80.38 198 GLN A N 1
ATOM 1553 C CA . GLN A 1 198 ? -5.395 -8.562 0.515 1 80.38 198 GLN A CA 1
ATOM 1554 C C . GLN A 1 198 ? -4.527 -7.848 1.546 1 80.38 198 GLN A C 1
ATOM 1556 O O . GLN A 1 198 ? -5.047 -7.258 2.496 1 80.38 198 GLN A O 1
ATOM 1561 N N . THR A 1 199 ? -3.293 -7.949 1.302 1 82.12 199 THR A N 1
ATOM 1562 C CA . THR A 1 199 ? -2.336 -7.172 2.08 1 82.12 199 THR A CA 1
ATOM 1563 C C . THR A 1 199 ? -1.553 -6.219 1.181 1 82.12 199 THR A C 1
ATOM 1565 O O . THR A 1 199 ? -1.204 -6.57 0.052 1 82.12 199 THR A O 1
ATOM 1568 N N . ILE A 1 200 ? -1.333 -5.016 1.679 1 82.81 200 ILE A N 1
ATOM 1569 C CA . ILE A 1 200 ? -0.531 -4.023 0.974 1 82.81 200 ILE A CA 1
ATOM 1570 C C . ILE A 1 200 ? 0.611 -3.551 1.871 1 82.81 200 ILE A C 1
ATOM 1572 O O . ILE A 1 200 ? 0.382 -3.121 3.004 1 82.81 200 ILE A O 1
ATOM 1576 N N . GLY A 1 201 ? 1.789 -3.721 1.374 1 83.56 201 GLY A N 1
ATOM 1577 C CA . GLY A 1 201 ? 2.975 -3.281 2.092 1 83.56 201 GLY A CA 1
ATOM 1578 C C . GLY A 1 201 ? 4.062 -2.746 1.178 1 83.56 201 GLY A C 1
ATOM 1579 O O . GLY A 1 201 ? 3.85 -2.598 -0.027 1 83.56 201 GLY A O 1
ATOM 1580 N N . ALA A 1 202 ? 5.152 -2.334 1.857 1 87 202 ALA A N 1
ATOM 1581 C CA . ALA A 1 202 ? 6.332 -1.883 1.123 1 87 202 ALA A CA 1
ATOM 1582 C C . ALA A 1 202 ? 7.535 -2.773 1.416 1 87 202 ALA A C 1
ATOM 1584 O O . ALA A 1 202 ? 7.695 -3.264 2.537 1 87 202 ALA A O 1
ATOM 1585 N N . ILE A 1 203 ? 8.297 -2.975 0.343 1 88.31 203 ILE A N 1
ATOM 1586 C CA . ILE A 1 203 ? 9.508 -3.771 0.51 1 88.31 203 ILE A CA 1
ATOM 1587 C C . ILE A 1 203 ? 10.648 -3.152 -0.293 1 88.31 203 ILE A C 1
ATOM 1589 O O . ILE A 1 203 ? 10.43 -2.236 -1.089 1 88.31 203 ILE A O 1
ATOM 1593 N N . LEU A 1 204 ? 11.844 -3.68 0.045 1 85.62 204 LEU A N 1
ATOM 1594 C CA . LEU A 1 204 ? 13.008 -3.352 -0.767 1 85.62 204 LEU A CA 1
ATOM 1595 C C . LEU A 1 204 ? 13.266 -4.43 -1.815 1 85.62 204 LEU A C 1
ATOM 1597 O O . LEU A 1 204 ? 13.125 -5.621 -1.532 1 85.62 204 LEU A O 1
ATOM 1601 N N . ALA A 1 205 ? 13.609 -3.977 -2.998 1 86.88 205 ALA A N 1
ATOM 1602 C CA . ALA A 1 205 ? 13.891 -4.922 -4.074 1 86.88 205 ALA A CA 1
ATOM 1603 C C . ALA A 1 205 ? 15.117 -5.766 -3.754 1 86.88 205 ALA A C 1
ATOM 1605 O O . ALA A 1 205 ? 16.188 -5.23 -3.424 1 86.88 205 ALA A O 1
ATOM 1606 N N . ASP A 1 206 ? 14.898 -7.078 -3.855 1 82.12 206 ASP A N 1
ATOM 1607 C CA . ASP A 1 206 ? 16.062 -7.957 -3.812 1 82.12 206 ASP A CA 1
ATOM 1608 C C . ASP A 1 206 ? 16.688 -8.117 -5.199 1 82.12 206 ASP A C 1
ATOM 1610 O O . ASP A 1 206 ? 16.281 -7.445 -6.148 1 82.12 206 ASP A O 1
ATOM 1614 N N . ALA A 1 207 ? 17.688 -8.961 -5.285 1 81.88 207 ALA A N 1
ATOM 1615 C CA . ALA A 1 207 ? 18.422 -9.094 -6.543 1 81.88 207 ALA A CA 1
ATOM 1616 C C . ALA A 1 207 ? 17.5 -9.562 -7.664 1 81.88 207 ALA A C 1
ATOM 1618 O O . ALA A 1 207 ? 17.562 -9.039 -8.781 1 81.88 207 ALA A O 1
ATOM 1619 N N . ARG A 1 208 ? 16.641 -10.508 -7.379 1 83.31 208 ARG A N 1
ATOM 1620 C CA . ARG A 1 208 ? 15.734 -11.062 -8.383 1 83.31 208 ARG A CA 1
ATOM 1621 C C . ARG A 1 208 ? 14.75 -10 -8.875 1 83.31 208 ARG A C 1
ATOM 1623 O O . ARG A 1 208 ? 14.578 -9.82 -10.078 1 83.31 208 ARG A O 1
ATOM 1630 N N . LEU A 1 209 ? 14.195 -9.32 -7.977 1 89.12 209 LEU A N 1
ATOM 1631 C CA . LEU A 1 209 ? 13.211 -8.297 -8.328 1 89.12 209 LEU A CA 1
ATOM 1632 C C . LEU A 1 209 ? 13.891 -7.117 -9.023 1 89.12 209 LEU A C 1
ATOM 1634 O O . LEU A 1 209 ? 13.328 -6.535 -9.953 1 89.12 209 LEU A O 1
ATOM 1638 N N . SER A 1 210 ? 15.109 -6.777 -8.523 1 90.62 210 SER A N 1
ATOM 1639 C CA . SER A 1 210 ? 15.844 -5.695 -9.164 1 90.62 210 SER A CA 1
ATOM 1640 C C . SER A 1 210 ? 16.125 -6.008 -10.633 1 90.62 210 SER A C 1
ATOM 1642 O O . SER A 1 210 ? 15.977 -5.141 -11.492 1 90.62 210 SER A O 1
ATOM 1644 N N . ASP A 1 211 ? 16.469 -7.195 -10.844 1 91.44 211 ASP A N 1
ATOM 1645 C CA . ASP A 1 211 ? 16.75 -7.617 -12.211 1 91.44 211 ASP A CA 1
ATOM 1646 C C . ASP A 1 211 ? 15.469 -7.645 -13.055 1 91.44 211 ASP A C 1
ATOM 1648 O O . ASP A 1 211 ? 15.43 -7.07 -14.141 1 91.44 211 ASP A O 1
ATOM 1652 N N . ALA A 1 212 ? 14.438 -8.227 -12.523 1 92.75 212 ALA A N 1
ATOM 1653 C CA . ALA A 1 212 ? 13.18 -8.406 -13.25 1 92.75 212 ALA A CA 1
ATOM 1654 C C . ALA A 1 212 ? 12.547 -7.055 -13.578 1 92.75 212 ALA A C 1
ATOM 1656 O O . ALA A 1 212 ? 11.914 -6.902 -14.625 1 92.75 212 ALA A O 1
ATOM 1657 N N . LEU A 1 213 ? 12.773 -6.062 -12.711 1 94.06 213 LEU A N 1
ATOM 1658 C CA . LEU A 1 213 ? 12.07 -4.789 -12.852 1 94.06 213 LEU A CA 1
ATOM 1659 C C . LEU A 1 213 ? 13.031 -3.68 -13.266 1 94.06 213 LEU A C 1
ATOM 1661 O O . LEU A 1 213 ? 12.656 -2.508 -13.312 1 94.06 213 LEU A O 1
ATOM 1665 N N . GLU A 1 214 ? 14.273 -4.023 -13.508 1 92.88 214 GLU A N 1
ATOM 1666 C CA . GLU A 1 214 ? 15.297 -3.078 -13.945 1 92.88 214 GLU A CA 1
ATOM 1667 C C . GLU A 1 214 ? 15.453 -1.933 -12.953 1 92.88 214 GLU A C 1
ATOM 1669 O O . GLU A 1 214 ? 15.422 -0.761 -13.336 1 92.88 214 GLU A O 1
ATOM 1674 N N . LEU A 1 215 ? 15.578 -2.354 -11.75 1 88.06 215 LEU A N 1
ATOM 1675 C CA . LEU A 1 215 ? 15.758 -1.417 -10.648 1 88.06 215 LEU A CA 1
ATOM 1676 C C . LEU A 1 215 ? 17.141 -1.569 -10.023 1 88.06 215 LEU A C 1
ATOM 1678 O O . LEU A 1 215 ? 17.859 -2.512 -10.336 1 88.06 215 LEU A O 1
ATOM 1682 N N . GLU A 1 216 ? 17.484 -0.566 -9.211 1 86.5 216 GLU A N 1
ATOM 1683 C CA . GLU A 1 216 ? 18.641 -0.728 -8.336 1 86.5 216 GLU A CA 1
ATOM 1684 C C . GLU A 1 216 ? 18.312 -1.577 -7.117 1 86.5 216 GLU A C 1
ATOM 1686 O O . GLU A 1 216 ? 17.172 -1.551 -6.633 1 86.5 216 GLU A O 1
ATOM 1691 N N . PRO A 1 217 ? 19.328 -2.238 -6.723 1 84.69 217 PRO A N 1
ATOM 1692 C CA . PRO A 1 217 ? 19.094 -2.977 -5.48 1 84.69 217 PRO A CA 1
ATOM 1693 C C . PRO A 1 217 ? 18.594 -2.08 -4.344 1 84.69 217 PRO A C 1
ATOM 1695 O O . PRO A 1 217 ? 19.062 -0.944 -4.207 1 84.69 217 PRO A O 1
ATOM 1698 N N . ARG A 1 218 ? 17.562 -2.553 -3.684 1 84.38 218 ARG A N 1
ATOM 1699 C CA . ARG A 1 218 ? 17 -1.9 -2.5 1 84.38 218 ARG A CA 1
ATOM 1700 C C . ARG A 1 218 ? 16.109 -0.726 -2.889 1 84.38 218 ARG A C 1
ATOM 1702 O O . ARG A 1 218 ? 15.812 0.137 -2.059 1 84.38 218 ARG A O 1
ATOM 1709 N N . ASP A 1 219 ? 15.75 -0.644 -4.102 1 88.25 219 ASP A N 1
ATOM 1710 C CA . ASP A 1 219 ? 14.664 0.275 -4.445 1 88.25 219 ASP A CA 1
ATOM 1711 C C . ASP A 1 219 ? 13.352 -0.163 -3.809 1 88.25 219 ASP A C 1
ATOM 1713 O O . ASP A 1 219 ? 13.141 -1.352 -3.557 1 88.25 219 ASP A O 1
ATOM 1717 N N . ALA A 1 220 ? 12.539 0.805 -3.557 1 87.62 220 ALA A N 1
ATOM 1718 C CA . ALA A 1 220 ? 11.273 0.509 -2.881 1 87.62 220 ALA A CA 1
ATOM 1719 C C . ALA A 1 220 ? 10.258 -0.086 -3.854 1 87.62 220 ALA A C 1
ATOM 1721 O O . ALA A 1 220 ? 10.164 0.346 -5.004 1 87.62 220 ALA A O 1
ATOM 1722 N N . LEU A 1 221 ? 9.531 -1.01 -3.352 1 87.88 221 LEU A N 1
ATOM 1723 C CA . LEU A 1 221 ? 8.438 -1.637 -4.09 1 87.88 221 LEU A CA 1
ATOM 1724 C C . LEU A 1 221 ? 7.164 -1.666 -3.252 1 87.88 221 LEU A C 1
ATOM 1726 O O . LEU A 1 221 ? 7.219 -1.839 -2.031 1 87.88 221 LEU A O 1
ATOM 1730 N N . LEU A 1 222 ? 6.082 -1.468 -3.906 1 86.5 222 LEU A N 1
ATOM 1731 C CA . LEU A 1 222 ? 4.781 -1.746 -3.303 1 86.5 222 LEU A CA 1
ATOM 1732 C C . LEU A 1 222 ? 4.402 -3.211 -3.482 1 86.5 222 LEU A C 1
ATOM 1734 O O . LEU A 1 222 ? 4.32 -3.703 -4.609 1 86.5 222 LEU A O 1
ATOM 1738 N N . ARG A 1 223 ? 4.199 -3.846 -2.393 1 88 223 ARG A N 1
ATOM 1739 C CA . ARG A 1 223 ? 3.869 -5.266 -2.441 1 88 223 ARG A CA 1
ATOM 1740 C C . ARG A 1 223 ? 2.396 -5.496 -2.117 1 88 223 ARG A C 1
ATOM 1742 O O . ARG A 1 223 ? 1.896 -5.004 -1.102 1 88 223 ARG A O 1
ATOM 1749 N N . ILE A 1 224 ? 1.789 -6.293 -2.977 1 84.5 224 ILE A N 1
ATOM 1750 C CA . ILE A 1 224 ? 0.392 -6.672 -2.789 1 84.5 224 ILE A CA 1
ATOM 1751 C C . ILE A 1 224 ? 0.271 -8.195 -2.738 1 84.5 224 ILE A C 1
ATOM 1753 O O . ILE A 1 224 ? 0.682 -8.883 -3.674 1 84.5 224 ILE A O 1
ATOM 1757 N N . GLY A 1 225 ? -0.18 -8.688 -1.679 1 84.44 225 GLY A N 1
ATOM 1758 C CA . GLY A 1 225 ? -0.531 -10.094 -1.537 1 84.44 225 GLY A CA 1
ATOM 1759 C C . GLY A 1 225 ? -2.027 -10.328 -1.447 1 84.44 225 GLY A C 1
ATOM 1760 O O . GLY A 1 225 ? -2.729 -9.625 -0.721 1 84.44 225 GLY A O 1
ATOM 1761 N N . ARG A 1 226 ? -2.465 -11.344 -2.209 1 84.56 226 ARG A N 1
ATOM 1762 C CA . ARG A 1 226 ? -3.904 -11.586 -2.232 1 84.56 226 ARG A CA 1
ATOM 1763 C C . ARG A 1 226 ? -4.207 -13.078 -2.27 1 84.56 226 ARG A C 1
ATOM 1765 O O . ARG A 1 226 ? -3.559 -13.828 -2.996 1 84.56 226 ARG A O 1
ATOM 1772 N N . THR A 1 227 ? -5.098 -13.414 -1.456 1 88.5 227 THR A N 1
ATOM 1773 C CA . THR A 1 227 ? -5.711 -14.734 -1.522 1 88.5 227 THR A CA 1
ATOM 1774 C C . THR A 1 227 ? -7.191 -14.633 -1.871 1 88.5 227 THR A C 1
ATOM 1776 O O . THR A 1 227 ? -7.934 -13.883 -1.228 1 88.5 227 THR A O 1
ATOM 1779 N N . VAL A 1 228 ? -7.586 -15.406 -2.855 1 87.69 228 VAL A N 1
ATOM 1780 C CA . VAL A 1 228 ? -8.953 -15.32 -3.363 1 87.69 228 VAL A CA 1
ATOM 1781 C C . VAL A 1 228 ? -9.727 -16.578 -2.998 1 87.69 228 VAL A C 1
ATOM 1783 O O . VAL A 1 228 ? -9.195 -17.688 -3.111 1 87.69 228 VAL A O 1
ATOM 1786 N N . TYR A 1 229 ? -10.938 -16.328 -2.637 1 90.06 229 TYR A N 1
ATOM 1787 C CA . TYR A 1 229 ? -11.812 -17.422 -2.193 1 90.06 229 TYR A CA 1
ATOM 1788 C C . TYR A 1 229 ? -13.062 -17.5 -3.051 1 90.06 229 TYR A C 1
ATOM 1790 O O . TYR A 1 229 ? -13.57 -16.469 -3.52 1 90.06 229 TYR A O 1
ATOM 1798 N N . ASP A 1 230 ? -13.531 -18.703 -3.172 1 91 230 ASP A N 1
ATOM 1799 C CA . ASP A 1 230 ? -14.797 -18.891 -3.873 1 91 230 ASP A CA 1
ATOM 1800 C C . ASP A 1 230 ? -15.977 -18.844 -2.904 1 91 230 ASP A C 1
ATOM 1802 O O . ASP A 1 230 ? -15.812 -18.438 -1.75 1 91 230 ASP A O 1
ATOM 1806 N N . LYS A 1 231 ? -17.172 -19.125 -3.426 1 88.25 231 LYS A N 1
ATOM 1807 C CA . LYS A 1 231 ? -18.406 -19.016 -2.645 1 88.25 231 LYS A CA 1
ATOM 1808 C C . LYS A 1 231 ? -18.391 -19.969 -1.461 1 88.25 231 LYS A C 1
ATOM 1810 O O . LYS A 1 231 ? -19.078 -19.734 -0.458 1 88.25 231 LYS A O 1
ATOM 1815 N N . ASP A 1 232 ? -17.656 -21.031 -1.588 1 93.31 232 ASP A N 1
ATOM 1816 C CA . ASP A 1 232 ? -17.594 -22.031 -0.527 1 93.31 232 ASP A CA 1
ATOM 1817 C C . ASP A 1 232 ? -16.438 -21.734 0.429 1 93.31 232 ASP A C 1
ATOM 1819 O O . ASP A 1 232 ? -16.031 -22.609 1.205 1 93.31 232 ASP A O 1
ATOM 1823 N N . GLU A 1 233 ? -15.859 -20.625 0.254 1 90.88 233 GLU A N 1
ATOM 1824 C CA . GLU A 1 233 ? -14.75 -20.188 1.098 1 90.88 233 GLU A CA 1
ATOM 1825 C C . GLU A 1 233 ? -13.508 -21.031 0.878 1 90.88 233 GLU A C 1
ATOM 1827 O O . GLU A 1 233 ? -12.703 -21.219 1.796 1 90.88 233 GLU A O 1
ATOM 1832 N N . GLN A 1 234 ? -13.453 -21.609 -0.226 1 94.56 234 GLN A N 1
ATOM 1833 C CA . GLN A 1 234 ? -12.242 -22.328 -0.617 1 94.56 234 GLN A CA 1
ATOM 1834 C C . GLN A 1 234 ? -11.289 -21.422 -1.394 1 94.56 234 GLN A C 1
ATOM 1836 O O . GLN A 1 234 ? -11.664 -20.859 -2.424 1 94.56 234 GLN A O 1
ATOM 1841 N N . PRO A 1 235 ? -10.07 -21.312 -0.843 1 94.5 235 PRO A N 1
ATOM 1842 C CA . PRO A 1 235 ? -9.109 -20.516 -1.604 1 94.5 235 PRO A CA 1
ATOM 1843 C C . PRO A 1 235 ? -8.656 -21.203 -2.889 1 94.5 235 PRO A C 1
ATOM 1845 O O . PRO A 1 235 ? -8.484 -22.422 -2.912 1 94.5 235 PRO A O 1
ATOM 1848 N N . PHE A 1 236 ? -8.43 -20.375 -3.969 1 94.81 236 PHE A N 1
ATOM 1849 C CA . PHE A 1 236 ? -8.055 -21.031 -5.215 1 94.81 236 PHE A CA 1
ATOM 1850 C C . PHE A 1 236 ? -7.008 -20.219 -5.961 1 94.81 236 PHE A C 1
ATOM 1852 O O . PHE A 1 236 ? -6.516 -20.641 -7.012 1 94.81 236 PHE A O 1
ATOM 1859 N N . LEU A 1 237 ? -6.672 -19.078 -5.449 1 93 237 LEU A N 1
ATOM 1860 C CA . LEU A 1 237 ? -5.684 -18.219 -6.082 1 93 237 LEU A CA 1
ATOM 1861 C C . LEU A 1 237 ? -4.926 -17.406 -5.039 1 93 237 LEU A C 1
ATOM 1863 O O . LEU A 1 237 ? -5.539 -16.797 -4.16 1 93 237 LEU A O 1
ATOM 1867 N N . VAL A 1 238 ? -3.666 -17.5 -5.105 1 90.44 238 VAL A N 1
ATOM 1868 C CA . VAL A 1 238 ? -2.785 -16.625 -4.344 1 90.44 238 VAL A CA 1
ATOM 1869 C C . VAL A 1 238 ? -1.93 -15.789 -5.305 1 90.44 238 VAL A C 1
ATOM 1871 O O . VAL A 1 238 ? -1.344 -16.328 -6.246 1 90.44 238 VAL A O 1
ATOM 1874 N N . THR A 1 239 ? -1.946 -14.523 -5.105 1 89.56 239 THR A N 1
ATOM 1875 C CA . THR A 1 239 ? -1.126 -13.633 -5.918 1 89.56 239 THR A CA 1
ATOM 1876 C C . THR A 1 239 ? -0.225 -12.773 -5.035 1 89.56 239 THR A C 1
ATOM 1878 O O . THR A 1 239 ? -0.664 -12.258 -4.004 1 89.56 239 THR A O 1
ATOM 1881 N N . VAL A 1 240 ? 1.024 -12.711 -5.43 1 88.38 240 VAL A N 1
ATOM 1882 C CA . VAL A 1 240 ? 1.973 -11.758 -4.855 1 88.38 240 VAL A CA 1
ATOM 1883 C C . VAL A 1 240 ? 2.514 -10.844 -5.953 1 88.38 240 VAL A C 1
ATOM 1885 O O . VAL A 1 240 ? 3.182 -11.312 -6.883 1 88.38 240 VAL A O 1
ATOM 1888 N N . ALA A 1 241 ? 2.207 -9.617 -5.785 1 87.94 241 ALA A N 1
ATOM 1889 C CA . ALA A 1 241 ? 2.627 -8.641 -6.789 1 87.94 241 ALA A CA 1
ATOM 1890 C C . ALA A 1 241 ? 3.535 -7.578 -6.176 1 87.94 241 ALA A C 1
ATOM 1892 O O . ALA A 1 241 ? 3.266 -7.082 -5.082 1 87.94 241 ALA A O 1
ATOM 1893 N N . ASN A 1 242 ? 4.609 -7.344 -6.887 1 89.25 242 ASN A N 1
ATOM 1894 C CA . ASN A 1 242 ? 5.523 -6.266 -6.527 1 89.25 242 ASN A CA 1
ATOM 1895 C C . ASN A 1 242 ? 5.598 -5.207 -7.621 1 89.25 242 ASN A C 1
ATOM 1897 O O . ASN A 1 242 ? 5.961 -5.504 -8.758 1 89.25 242 ASN A O 1
ATOM 1901 N N . TYR A 1 243 ? 5.266 -4.012 -7.262 1 86.75 243 TYR A N 1
ATOM 1902 C CA . TYR A 1 243 ? 5.238 -2.928 -8.234 1 86.75 243 TYR A CA 1
ATOM 1903 C C . TYR A 1 243 ? 6.293 -1.877 -7.91 1 86.75 243 TYR A C 1
ATOM 1905 O O . TYR A 1 243 ? 6.523 -1.56 -6.742 1 86.75 243 TYR A O 1
ATOM 1913 N N . ARG A 1 244 ? 6.789 -1.344 -9 1 85.94 244 ARG A N 1
ATOM 1914 C CA . ARG A 1 244 ? 7.738 -0.245 -8.859 1 85.94 244 ARG A CA 1
ATOM 1915 C C . ARG A 1 244 ? 7.098 0.942 -8.148 1 85.94 244 ARG A C 1
ATOM 1917 O O . ARG A 1 244 ? 6.094 1.48 -8.609 1 85.94 244 ARG A O 1
ATOM 1924 N N . ALA A 1 245 ? 7.809 1.334 -7.066 1 84.25 245 ALA A N 1
ATOM 1925 C CA . ALA A 1 245 ? 7.246 2.4 -6.238 1 84.25 245 ALA A CA 1
ATOM 1926 C C . ALA A 1 245 ? 7.289 3.74 -6.969 1 84.25 245 ALA A C 1
ATOM 1928 O O . ALA A 1 245 ? 6.473 4.625 -6.703 1 84.25 245 ALA A O 1
ATOM 1929 N N . ASP A 1 246 ? 8.234 3.852 -7.832 1 77.19 246 ASP A N 1
ATOM 1930 C CA . ASP A 1 246 ? 8.414 5.129 -8.523 1 77.19 246 ASP A CA 1
ATOM 1931 C C . ASP A 1 246 ? 7.383 5.297 -9.633 1 77.19 246 ASP A C 1
ATOM 1933 O O . ASP A 1 246 ? 7.219 6.391 -10.172 1 77.19 246 ASP A O 1
ATOM 1937 N N . LYS A 1 247 ? 6.598 4.242 -9.945 1 74.44 247 LYS A N 1
ATOM 1938 C CA . LYS A 1 247 ? 5.699 4.309 -11.094 1 74.44 247 LYS A CA 1
ATOM 1939 C C . LYS A 1 247 ? 4.281 3.891 -10.711 1 74.44 247 LYS A C 1
ATOM 1941 O O . LYS A 1 247 ? 3.34 4.09 -11.477 1 74.44 247 LYS A O 1
ATOM 1946 N N . PHE A 1 248 ? 4.184 3.383 -9.516 1 79.06 248 PHE A N 1
ATOM 1947 C CA . PHE A 1 248 ? 2.891 2.789 -9.203 1 79.06 248 PHE A CA 1
ATOM 1948 C C . PHE A 1 248 ? 2.461 3.15 -7.785 1 79.06 248 PHE A C 1
ATOM 1950 O O . PHE A 1 248 ? 3.262 3.082 -6.848 1 79.06 248 PHE A O 1
ATOM 1957 N N . ASN A 1 249 ? 1.219 3.57 -7.648 1 78.62 249 ASN A N 1
ATOM 1958 C CA . ASN A 1 249 ? 0.501 3.729 -6.387 1 78.62 249 ASN A CA 1
ATOM 1959 C C . ASN A 1 249 ? -0.957 3.293 -6.516 1 78.62 249 ASN A C 1
ATOM 1961 O O . ASN A 1 249 ? -1.479 3.174 -7.625 1 78.62 249 ASN A O 1
ATOM 1965 N N . ILE A 1 250 ? -1.505 2.963 -5.379 1 77.88 250 ILE A N 1
ATOM 1966 C CA . ILE A 1 250 ? -2.914 2.59 -5.336 1 77.88 250 ILE A CA 1
ATOM 1967 C C . ILE A 1 250 ? -3.756 3.799 -4.938 1 77.88 250 ILE A C 1
ATOM 1969 O O . ILE A 1 250 ? -3.441 4.492 -3.967 1 77.88 250 ILE A O 1
ATOM 1973 N N . ARG A 1 251 ? -4.742 4.094 -5.723 1 75.81 251 ARG A N 1
ATOM 1974 C CA . ARG A 1 251 ? -5.695 5.145 -5.375 1 75.81 251 ARG A CA 1
ATOM 1975 C C . ARG A 1 251 ? -7.047 4.551 -4.988 1 75.81 251 ARG A C 1
ATOM 1977 O O . ARG A 1 251 ? -7.586 3.707 -5.707 1 75.81 251 ARG A O 1
ATOM 1984 N N . ILE A 1 252 ? -7.527 5.031 -3.902 1 72.88 252 ILE A N 1
ATOM 1985 C CA . ILE A 1 252 ? -8.789 4.535 -3.371 1 72.88 252 ILE A CA 1
ATOM 1986 C C . ILE A 1 252 ? -9.711 5.711 -3.049 1 72.88 252 ILE A C 1
ATOM 1988 O O . ILE A 1 252 ? -9.273 6.715 -2.49 1 72.88 252 ILE A O 1
ATOM 1992 N N . GLU A 1 253 ? -10.891 5.582 -3.504 1 72.56 253 GLU A N 1
ATOM 1993 C CA . GLU A 1 253 ? -11.93 6.496 -3.041 1 72.56 253 GLU A CA 1
ATOM 1994 C C . GLU A 1 253 ? -12.734 5.879 -1.899 1 72.56 253 GLU A C 1
ATOM 1996 O O . GLU A 1 253 ? -13.273 4.777 -2.035 1 72.56 253 GLU A O 1
ATOM 2001 N N . LEU A 1 254 ? -12.68 6.586 -0.826 1 73.12 254 LEU A N 1
ATOM 2002 C CA . LEU A 1 254 ? -13.375 6.113 0.363 1 73.12 254 LEU A CA 1
ATOM 2003 C C . LEU A 1 254 ? -14.641 6.93 0.61 1 73.12 254 LEU A C 1
ATOM 2005 O O . LEU A 1 254 ? -14.672 8.133 0.336 1 73.12 254 LEU A O 1
ATOM 2009 N N . HIS A 1 255 ? -15.68 6.254 1.031 1 72.31 255 HIS A N 1
ATOM 2010 C CA . HIS A 1 255 ? -16.938 6.926 1.337 1 72.31 255 HIS A CA 1
ATOM 2011 C C . HIS A 1 255 ? -17.406 6.609 2.756 1 72.31 255 HIS A C 1
ATOM 2013 O O . HIS A 1 255 ? -17.188 5.5 3.248 1 72.31 255 HIS A O 1
ATOM 2019 N N . GLY A 1 256 ? -17.719 7.594 3.498 1 60.34 256 GLY A N 1
ATOM 2020 C CA . GLY A 1 256 ? -18.234 7.434 4.848 1 60.34 256 GLY A CA 1
ATOM 2021 C C . GLY A 1 256 ? -19.5 6.594 4.902 1 60.34 256 GLY A C 1
ATOM 2022 O O . GLY A 1 256 ? -20.312 6.609 3.967 1 60.34 256 GLY A O 1
ATOM 2023 N N . SER A 1 257 ? -19.5 5.422 5.605 1 49.25 257 SER A N 1
ATOM 2024 C CA . SER A 1 257 ? -20.797 4.766 5.805 1 49.25 257 SER A CA 1
ATOM 2025 C C . SER A 1 257 ? -21.859 5.758 6.281 1 49.25 257 SER A C 1
ATOM 2027 O O . SER A 1 257 ? -21.547 6.688 7.031 1 49.25 257 SER A O 1
ATOM 2029 N N . ALA A 1 258 ? -23.109 5.984 5.621 1 35.97 258 ALA A N 1
ATOM 2030 C CA . ALA A 1 258 ? -24.328 6.426 6.281 1 35.97 258 ALA A CA 1
ATOM 2031 C C . ALA A 1 258 ? -24.422 5.875 7.699 1 35.97 258 ALA A C 1
ATOM 2033 O O . ALA A 1 258 ? -24.5 4.66 7.898 1 35.97 258 ALA A O 1
ATOM 2034 N N . LEU A 1 259 ? -23.656 6.234 8.711 1 29.98 259 LEU A N 1
ATOM 2035 C CA . LEU A 1 259 ? -24.422 5.938 9.906 1 29.98 259 LEU A CA 1
ATOM 2036 C C . LEU A 1 259 ? -25.922 6.098 9.641 1 29.98 259 LEU A C 1
ATOM 2038 O O . LEU A 1 259 ? -26.391 7.203 9.359 1 29.98 259 LEU A O 1
ATOM 2042 N N . ASP A 1 260 ? -26.609 5.383 8.836 1 25.33 260 ASP A N 1
ATOM 2043 C CA . ASP A 1 260 ? -28.047 5.391 9.109 1 25.33 260 ASP A CA 1
ATOM 2044 C C . ASP A 1 260 ? -28.328 5.613 10.594 1 25.33 260 ASP A C 1
ATOM 2046 O O . ASP A 1 260 ? -27.656 5.027 11.445 1 25.33 260 ASP A O 1
ATOM 2050 N N . ASP A 1 261 ? -29.281 6.582 10.961 1 22.42 261 ASP A N 1
ATOM 2051 C CA . ASP A 1 261 ? -30.234 6.523 12.055 1 22.42 261 ASP A CA 1
ATOM 2052 C C . ASP A 1 261 ? -30.594 5.078 12.391 1 22.42 261 ASP A C 1
ATOM 2054 O O . ASP A 1 261 ? -30.859 4.273 11.492 1 22.42 261 ASP A O 1
ATOM 2058 N N . MET B 1 1 ? -4.344 -44.344 26.719 1 24.33 1 MET B N 1
ATOM 2059 C CA . MET B 1 1 ? -3.275 -44.594 25.75 1 24.33 1 MET B CA 1
ATOM 2060 C C . MET B 1 1 ? -3.297 -43.562 24.625 1 24.33 1 MET B C 1
ATOM 2062 O O . MET B 1 1 ? -4.148 -43.625 23.734 1 24.33 1 MET B O 1
ATOM 2066 N N . VAL B 1 2 ? -3.246 -42.375 25.047 1 29.53 2 VAL B N 1
ATOM 2067 C CA . VAL B 1 2 ? -3.426 -41.156 24.234 1 29.53 2 VAL B CA 1
ATOM 2068 C C . VAL B 1 2 ? -2.381 -41.125 23.125 1 29.53 2 VAL B C 1
ATOM 2070 O O . VAL B 1 2 ? -1.178 -41.188 23.391 1 29.53 2 VAL B O 1
ATOM 2073 N N . ARG B 1 3 ? -2.854 -41.812 22 1 30.36 3 ARG B N 1
ATOM 2074 C CA . ARG B 1 3 ? -2.033 -41.875 20.797 1 30.36 3 ARG B CA 1
ATOM 2075 C C . ARG B 1 3 ? -1.425 -40.5 20.484 1 30.36 3 ARG B C 1
ATOM 2077 O O . ARG B 1 3 ? -2.125 -39.469 20.5 1 30.36 3 ARG B O 1
ATOM 2084 N N . ASP B 1 4 ? -0.181 -40.344 20.844 1 29.64 4 ASP B N 1
ATOM 2085 C CA . ASP B 1 4 ? 0.761 -39.25 20.578 1 29.64 4 ASP B CA 1
ATOM 2086 C C . ASP B 1 4 ? 0.787 -38.906 19.094 1 29.64 4 ASP B C 1
ATOM 2088 O O . ASP B 1 4 ? 1.331 -39.656 18.281 1 29.64 4 ASP B O 1
ATOM 2092 N N . GLU B 1 5 ? -0.414 -38.781 18.531 1 27.56 5 GLU B N 1
ATOM 2093 C CA . GLU B 1 5 ? -0.42 -38.5 17.094 1 27.56 5 GLU B CA 1
ATOM 2094 C C . GLU B 1 5 ? 0.542 -37.375 16.734 1 27.56 5 GLU B C 1
ATOM 2096 O O . GLU B 1 5 ? 0.378 -36.25 17.203 1 27.56 5 GLU B O 1
ATOM 2101 N N . ARG B 1 6 ? 1.796 -37.875 16.547 1 33.12 6 ARG B N 1
ATOM 2102 C CA . ARG B 1 6 ? 2.889 -37.062 16.047 1 33.12 6 ARG B CA 1
ATOM 2103 C C . ARG B 1 6 ? 2.406 -36.125 14.93 1 33.12 6 ARG B C 1
ATOM 2105 O O . ARG B 1 6 ? 1.633 -36.531 14.062 1 33.12 6 ARG B O 1
ATOM 2112 N N . PRO B 1 7 ? 2.363 -34.812 15.281 1 31.23 7 PRO B N 1
ATOM 2113 C CA . PRO B 1 7 ? 1.949 -33.875 14.227 1 31.23 7 PRO B CA 1
ATOM 2114 C C . PRO B 1 7 ? 2.457 -34.281 12.844 1 31.23 7 PRO B C 1
ATOM 2116 O O . PRO B 1 7 ? 3.506 -34.938 12.734 1 31.23 7 PRO B O 1
ATOM 2119 N N . LYS B 1 8 ? 1.621 -34.438 11.836 1 30.75 8 LYS B N 1
ATOM 2120 C CA . LYS B 1 8 ? 1.748 -34.75 10.422 1 30.75 8 LYS B CA 1
ATOM 2121 C C . LYS B 1 8 ? 3.035 -34.188 9.836 1 30.75 8 LYS B C 1
ATOM 2123 O O . LYS B 1 8 ? 3.541 -33.156 10.32 1 30.75 8 LYS B O 1
ATOM 2128 N N . ASP B 1 9 ? 3.707 -34.969 8.969 1 28.27 9 ASP B N 1
ATOM 2129 C CA . ASP B 1 9 ? 4.883 -34.875 8.109 1 28.27 9 ASP B CA 1
ATOM 2130 C C . ASP B 1 9 ? 4.941 -33.5 7.422 1 28.27 9 ASP B C 1
ATOM 2132 O O . ASP B 1 9 ? 4.043 -33.156 6.656 1 28.27 9 ASP B O 1
ATOM 2136 N N . LEU B 1 10 ? 5.344 -32.469 8.023 1 32.72 10 LEU B N 1
ATOM 2137 C CA . LEU B 1 10 ? 5.707 -31.203 7.418 1 32.72 10 LEU B CA 1
ATOM 2138 C C . LEU B 1 10 ? 6.344 -31.406 6.051 1 32.72 10 LEU B C 1
ATOM 2140 O O . LEU B 1 10 ? 7.414 -32 5.941 1 32.72 10 LEU B O 1
ATOM 2144 N N . GLY B 1 11 ? 5.617 -31.828 5.051 1 32.19 11 GLY B N 1
ATOM 2145 C CA . GLY B 1 11 ? 6.051 -32.062 3.678 1 32.19 11 GLY B CA 1
ATOM 2146 C C . GLY B 1 11 ? 7.242 -31.188 3.285 1 32.19 11 GLY B C 1
ATOM 2147 O O . GLY B 1 11 ? 7.5 -30.156 3.902 1 32.19 11 GLY B O 1
ATOM 2148 N N . GLU B 1 12 ? 8.305 -31.797 2.615 1 34.22 12 GLU B N 1
ATOM 2149 C CA . GLU B 1 12 ? 9.641 -31.375 2.201 1 34.22 12 GLU B CA 1
ATOM 2150 C C . GLU B 1 12 ? 9.594 -30.062 1.435 1 34.22 12 GLU B C 1
ATOM 2152 O O . GLU B 1 12 ? 9.469 -30.062 0.208 1 34.22 12 GLU B O 1
ATOM 2157 N N . ARG B 1 13 ? 8.828 -29.125 1.581 1 34.53 13 ARG B N 1
ATOM 2158 C CA . ARG B 1 13 ? 8.992 -27.859 0.884 1 34.53 13 ARG B CA 1
ATOM 2159 C C . ARG B 1 13 ? 10.438 -27.391 0.943 1 34.53 13 ARG B C 1
ATOM 2161 O O . ARG B 1 13 ? 10.953 -27.062 2.018 1 34.53 13 ARG B O 1
ATOM 2168 N N . LYS B 1 14 ? 11.281 -27.844 0.02 1 40.62 14 LYS B N 1
ATOM 2169 C CA . LYS B 1 14 ? 12.688 -27.516 -0.146 1 40.62 14 LYS B CA 1
ATOM 2170 C C . LYS B 1 14 ? 12.906 -26 -0.118 1 40.62 14 LYS B C 1
ATOM 2172 O O . LYS B 1 14 ? 12.398 -25.281 -0.982 1 40.62 14 LYS B O 1
ATOM 2177 N N . THR B 1 15 ? 12.906 -25.219 0.99 1 54.94 15 THR B N 1
ATOM 2178 C CA . THR B 1 15 ? 13.398 -23.875 1.292 1 54.94 15 THR B CA 1
ATOM 2179 C C . THR B 1 15 ? 14.703 -23.609 0.561 1 54.94 15 THR B C 1
ATOM 2181 O O . THR B 1 15 ? 15.648 -24.406 0.649 1 54.94 15 THR B O 1
ATOM 2184 N N . VAL B 1 16 ? 14.633 -23.047 -0.63 1 58.03 16 VAL B N 1
ATOM 2185 C CA . VAL B 1 16 ? 15.758 -22.953 -1.56 1 58.03 16 VAL B CA 1
ATOM 2186 C C . VAL B 1 16 ? 16.719 -21.859 -1.091 1 58.03 16 VAL B C 1
ATOM 2188 O O . VAL B 1 16 ? 16.312 -20.734 -0.802 1 58.03 16 VAL B O 1
ATOM 2191 N N . VAL B 1 17 ? 17.781 -22.281 -0.583 1 68.69 17 VAL B N 1
ATOM 2192 C CA . VAL B 1 17 ? 18.922 -21.391 -0.323 1 68.69 17 VAL B CA 1
ATOM 2193 C C . VAL B 1 17 ? 19.906 -21.484 -1.477 1 68.69 17 VAL B C 1
ATOM 2195 O O . VAL B 1 17 ? 20.078 -22.547 -2.082 1 68.69 17 VAL B O 1
ATOM 2198 N N . ASP B 1 18 ? 20.328 -20.391 -2.02 1 65 18 ASP B N 1
ATOM 2199 C CA . ASP B 1 18 ? 21.375 -20.344 -3.033 1 65 18 ASP B CA 1
ATOM 2200 C C . ASP B 1 18 ? 22.766 -20.422 -2.393 1 65 18 ASP B C 1
ATOM 2202 O O . ASP B 1 18 ? 23.281 -19.422 -1.871 1 65 18 ASP B O 1
ATOM 2206 N N . ARG B 1 19 ? 23.328 -21.484 -2.479 1 74.38 19 ARG B N 1
ATOM 2207 C CA . ARG B 1 19 ? 24.609 -21.719 -1.822 1 74.38 19 ARG B CA 1
ATOM 2208 C C . ARG B 1 19 ? 25.75 -20.984 -2.539 1 74.38 19 ARG B C 1
ATOM 2210 O O . ARG B 1 19 ? 26.828 -20.812 -1.982 1 74.38 19 ARG B O 1
ATOM 2217 N N . ASP B 1 20 ? 25.375 -20.469 -3.758 1 68.19 20 ASP B N 1
ATOM 2218 C CA . ASP B 1 20 ? 26.406 -19.797 -4.539 1 68.19 20 ASP B CA 1
ATOM 2219 C C . ASP B 1 20 ? 26.266 -18.281 -4.418 1 68.19 20 ASP B C 1
ATOM 2221 O O . ASP B 1 20 ? 27.062 -17.531 -4.988 1 68.19 20 ASP B O 1
ATOM 2225 N N . ALA B 1 21 ? 25.344 -17.938 -3.646 1 65.31 21 ALA B N 1
ATOM 2226 C CA . ALA B 1 21 ? 25.141 -16.5 -3.461 1 65.31 21 ALA B CA 1
ATOM 2227 C C . ALA B 1 21 ? 26.094 -15.938 -2.422 1 65.31 21 ALA B C 1
ATOM 2229 O O . ALA B 1 21 ? 26.516 -16.641 -1.508 1 65.31 21 ALA B O 1
ATOM 2230 N N . PRO B 1 22 ? 26.578 -14.664 -2.6 1 65.88 22 PRO B N 1
ATOM 2231 C CA . PRO B 1 22 ? 27.453 -14.031 -1.608 1 65.88 22 PRO B CA 1
ATOM 2232 C C . PRO B 1 22 ? 26.766 -13.859 -0.251 1 65.88 22 PRO B C 1
ATOM 2234 O O . PRO B 1 22 ? 27.453 -13.664 0.761 1 65.88 22 PRO B O 1
ATOM 2237 N N . MET B 1 23 ? 25.625 -14.031 -0.167 1 68.69 23 MET B N 1
ATOM 2238 C CA . MET B 1 23 ? 24.891 -13.898 1.086 1 68.69 23 MET B CA 1
ATOM 2239 C C . MET B 1 23 ? 24.938 -15.188 1.894 1 68.69 23 MET B C 1
ATOM 2241 O O . MET B 1 23 ? 24.672 -16.266 1.363 1 68.69 23 MET B O 1
ATOM 2245 N N . PRO B 1 24 ? 25.359 -15.047 3.113 1 76.94 24 PRO B N 1
ATOM 2246 C CA . PRO B 1 24 ? 25.391 -16.25 3.953 1 76.94 24 PRO B CA 1
ATOM 2247 C C . PRO B 1 24 ? 24.047 -16.969 4.008 1 76.94 24 PRO B C 1
ATOM 2249 O O . PRO B 1 24 ? 23 -16.328 3.969 1 76.94 24 PRO B O 1
ATOM 2252 N N . LEU B 1 25 ? 24.062 -18.219 4.121 1 81.56 25 LEU B N 1
ATOM 2253 C CA . LEU B 1 25 ? 22.875 -19.062 4.086 1 81.56 25 LEU B CA 1
ATOM 2254 C C . LEU B 1 25 ? 21.906 -18.672 5.191 1 81.56 25 LEU B C 1
ATOM 2256 O O . LEU B 1 25 ? 20.688 -18.625 4.969 1 81.56 25 LEU B O 1
ATOM 2260 N N . TYR B 1 26 ? 22.469 -18.344 6.402 1 85 26 TYR B N 1
ATOM 2261 C CA . TYR B 1 26 ? 21.578 -17.984 7.504 1 85 26 TYR B CA 1
ATOM 2262 C C . TYR B 1 26 ? 20.781 -16.734 7.172 1 85 26 TYR B C 1
ATOM 2264 O O . TYR B 1 26 ? 19.594 -16.641 7.523 1 85 26 TYR B O 1
ATOM 2272 N N . HIS B 1 27 ? 21.359 -15.828 6.5 1 80.62 27 HIS B N 1
ATOM 2273 C CA . HIS B 1 27 ? 20.703 -14.57 6.191 1 80.62 27 HIS B CA 1
ATOM 2274 C C . HIS B 1 27 ? 19.641 -14.75 5.105 1 80.62 27 HIS B C 1
ATOM 2276 O O . HIS B 1 27 ? 18.578 -14.133 5.152 1 80.62 27 HIS B O 1
ATOM 2282 N N . GLN B 1 28 ? 19.969 -15.664 4.223 1 73.12 28 GLN B N 1
ATOM 2283 C CA . GLN B 1 28 ? 18.969 -16 3.219 1 73.12 28 GLN B CA 1
ATOM 2284 C C . GLN B 1 28 ? 17.703 -16.578 3.865 1 73.12 28 GLN B C 1
ATOM 2286 O O . GLN B 1 28 ? 16.594 -16.156 3.543 1 73.12 28 GLN B O 1
ATOM 2291 N N . ILE B 1 29 ? 17.953 -17.484 4.754 1 83.19 29 ILE B N 1
ATOM 2292 C CA . ILE B 1 29 ? 16.844 -18.156 5.418 1 83.19 29 ILE B CA 1
ATOM 2293 C C . ILE B 1 29 ? 16.109 -17.156 6.305 1 83.19 29 ILE B C 1
ATOM 2295 O O . ILE B 1 29 ? 14.867 -17.125 6.324 1 83.19 29 ILE B O 1
ATOM 2299 N N . TYR B 1 30 ? 16.875 -16.312 6.98 1 82.88 30 TYR B N 1
ATOM 2300 C CA . TYR B 1 30 ? 16.297 -15.266 7.816 1 82.88 30 TYR B CA 1
ATOM 2301 C C . TYR B 1 30 ? 15.359 -14.375 7.008 1 82.88 30 TYR B C 1
ATOM 2303 O O . TYR B 1 30 ? 14.219 -14.141 7.406 1 82.88 30 TYR B O 1
ATOM 2311 N N . LEU B 1 31 ? 15.867 -13.961 5.926 1 69.12 31 LEU B N 1
ATOM 2312 C CA . LEU B 1 31 ? 15.086 -13.055 5.094 1 69.12 31 LEU B CA 1
ATOM 2313 C C . LEU B 1 31 ? 13.828 -13.742 4.578 1 69.12 31 LEU B C 1
ATOM 2315 O O . LEU B 1 31 ? 12.758 -13.125 4.527 1 69.12 31 LEU B O 1
ATOM 2319 N N . GLN B 1 32 ? 14.023 -14.93 4.281 1 71.81 32 GLN B N 1
ATOM 2320 C CA . GLN B 1 32 ? 12.875 -15.688 3.775 1 71.81 32 GLN B CA 1
ATOM 2321 C C . GLN B 1 32 ? 11.789 -15.812 4.836 1 71.81 32 GLN B C 1
ATOM 2323 O O . GLN B 1 32 ? 10.617 -15.531 4.57 1 71.81 32 GLN B O 1
ATOM 2328 N N . ILE B 1 33 ? 12.117 -16.203 6.047 1 79.19 33 ILE B N 1
ATOM 2329 C CA . ILE B 1 33 ? 11.141 -16.406 7.109 1 79.19 33 ILE B CA 1
ATOM 2330 C C . ILE B 1 33 ? 10.578 -15.07 7.562 1 79.19 33 ILE B C 1
ATOM 2332 O O . ILE B 1 33 ? 9.375 -14.938 7.793 1 79.19 33 ILE B O 1
ATOM 2336 N N . ARG B 1 34 ? 11.484 -14.156 7.609 1 73.12 34 ARG B N 1
ATOM 2337 C CA . ARG B 1 34 ? 11.039 -12.812 7.949 1 73.12 34 ARG B CA 1
ATOM 2338 C C . ARG B 1 34 ? 9.977 -12.32 6.969 1 73.12 34 ARG B C 1
ATOM 2340 O O . ARG B 1 34 ? 8.938 -11.789 7.383 1 73.12 34 ARG B O 1
ATOM 2347 N N . ASP B 1 35 ? 10.25 -12.492 5.77 1 61.78 35 ASP B N 1
ATOM 2348 C CA . ASP B 1 35 ? 9.312 -12.047 4.742 1 61.78 35 ASP B CA 1
ATOM 2349 C C . ASP B 1 35 ? 7.98 -12.781 4.855 1 61.78 35 ASP B C 1
ATOM 2351 O O . ASP B 1 35 ? 6.918 -12.195 4.652 1 61.78 35 ASP B O 1
ATOM 2355 N N . GLU B 1 36 ? 8.078 -14.031 5.219 1 67.56 36 GLU B N 1
ATOM 2356 C CA . GLU B 1 36 ? 6.863 -14.812 5.438 1 67.56 36 GLU B CA 1
ATOM 2357 C C . GLU B 1 36 ? 6.055 -14.266 6.605 1 67.56 36 GLU B C 1
ATOM 2359 O O . GLU B 1 36 ? 4.824 -14.219 6.551 1 67.56 36 GLU B O 1
ATOM 2364 N N . ILE B 1 37 ? 6.711 -13.82 7.578 1 70 37 ILE B N 1
ATOM 2365 C CA . ILE B 1 37 ? 6.051 -13.273 8.758 1 70 37 ILE B CA 1
ATOM 2366 C C . ILE B 1 37 ? 5.434 -11.922 8.422 1 70 37 ILE B C 1
ATOM 2368 O O . ILE B 1 37 ? 4.258 -11.68 8.711 1 70 37 ILE B O 1
ATOM 2372 N N . LEU B 1 38 ? 6.254 -11.242 7.656 1 60.06 38 LEU B N 1
ATOM 2373 C CA . LEU B 1 38 ? 5.832 -9.875 7.359 1 60.06 38 LEU B CA 1
ATOM 2374 C C . LEU B 1 38 ? 4.656 -9.867 6.387 1 60.06 38 LEU B C 1
ATOM 2376 O O . LEU B 1 38 ? 3.773 -9.016 6.484 1 60.06 38 LEU B O 1
ATOM 2380 N N . SER B 1 39 ? 4.75 -10.891 5.539 1 51.91 39 SER B N 1
ATOM 2381 C CA . SER B 1 39 ? 3.693 -10.977 4.539 1 51.91 39 SER B CA 1
ATOM 2382 C C . SER B 1 39 ? 2.436 -11.617 5.113 1 51.91 39 SER B C 1
ATOM 2384 O O . SER B 1 39 ? 1.383 -11.617 4.473 1 51.91 39 SER B O 1
ATOM 2386 N N . GLY B 1 40 ? 2.537 -12.125 6.262 1 55.06 40 GLY B N 1
ATOM 2387 C CA . GLY B 1 40 ? 1.42 -12.797 6.906 1 55.06 40 GLY B CA 1
ATOM 2388 C C . GLY B 1 40 ? 1.343 -14.273 6.57 1 55.06 40 GLY B C 1
ATOM 2389 O O . GLY B 1 40 ? 0.49 -14.992 7.098 1 55.06 40 GLY B O 1
ATOM 2390 N N . GLN B 1 41 ? 2.18 -14.727 5.762 1 58.03 41 GLN B N 1
ATOM 2391 C CA . GLN B 1 41 ? 2.221 -16.156 5.449 1 58.03 41 GLN B CA 1
ATOM 2392 C C . GLN B 1 41 ? 2.48 -16.984 6.707 1 58.03 41 GLN B C 1
ATOM 2394 O O . GLN B 1 41 ? 1.988 -18.109 6.828 1 58.03 41 GLN B O 1
ATOM 2399 N N . ARG B 1 42 ? 3.258 -16.438 7.578 1 66.25 42 ARG B N 1
ATOM 2400 C CA . ARG B 1 42 ? 3.447 -16.984 8.914 1 66.25 42 ARG B CA 1
ATOM 2401 C C . ARG B 1 42 ? 2.863 -16.062 9.977 1 66.25 42 ARG B C 1
ATOM 2403 O O . ARG B 1 42 ? 3.561 -15.188 10.492 1 66.25 42 ARG B O 1
ATOM 2410 N N . PRO B 1 43 ? 1.552 -16.219 10.125 1 56.69 43 PRO B N 1
ATOM 2411 C CA . PRO B 1 43 ? 0.851 -15.258 10.977 1 56.69 43 PRO B CA 1
ATOM 2412 C C . PRO B 1 43 ? 1.282 -15.328 12.438 1 56.69 43 PRO B C 1
ATOM 2414 O O . PRO B 1 43 ? 1.928 -16.297 12.844 1 56.69 43 PRO B O 1
ATOM 2417 N N . TYR B 1 44 ? 0.829 -14.195 13.047 1 62.78 44 TYR B N 1
ATOM 2418 C CA . TYR B 1 44 ? 1.046 -14.148 14.492 1 62.78 44 TYR B CA 1
ATOM 2419 C C . TYR B 1 44 ? 0.591 -15.445 15.148 1 62.78 44 TYR B C 1
ATOM 2421 O O . TYR B 1 44 ? -0.473 -15.977 14.82 1 62.78 44 TYR B O 1
ATOM 2429 N N . GLY B 1 45 ? 1.391 -15.922 15.93 1 63.75 45 GLY B N 1
ATOM 2430 C CA . GLY B 1 45 ? 1.045 -17.094 16.719 1 63.75 45 GLY B CA 1
ATOM 2431 C C . GLY B 1 45 ? 1.452 -18.391 16.078 1 63.75 45 GLY B C 1
ATOM 2432 O O . GLY B 1 45 ? 1.479 -19.438 16.719 1 63.75 45 GLY B O 1
ATOM 2433 N N . SER B 1 46 ? 1.72 -18.375 14.82 1 71.94 46 SER B N 1
ATOM 2434 C CA . SER B 1 46 ? 2.123 -19.609 14.148 1 71.94 46 SER B CA 1
ATOM 2435 C C . SER B 1 46 ? 3.492 -20.078 14.633 1 71.94 46 SER B C 1
ATOM 2437 O O . SER B 1 46 ? 4.285 -19.281 15.133 1 71.94 46 SER B O 1
ATOM 2439 N N . VAL B 1 47 ? 3.709 -21.453 14.5 1 77.69 47 VAL B N 1
ATOM 2440 C CA . VAL B 1 47 ? 4.945 -22.047 14.992 1 77.69 47 VAL B CA 1
ATOM 2441 C C . VAL B 1 47 ? 5.922 -22.25 13.836 1 77.69 47 VAL B C 1
ATOM 2443 O O . VAL B 1 47 ? 5.535 -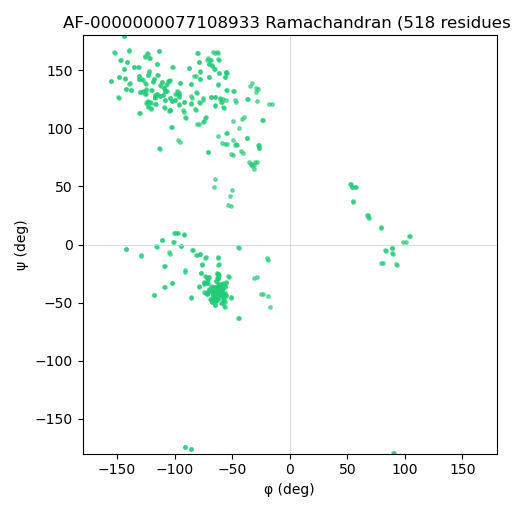22.703 12.758 1 77.69 47 VAL B O 1
ATOM 2446 N N . LEU B 1 48 ? 7.109 -21.797 14.031 1 86.25 48 LEU B N 1
ATOM 2447 C CA . LEU B 1 48 ? 8.164 -22.047 13.062 1 86.25 48 LEU B CA 1
ATOM 2448 C C . LEU B 1 48 ? 8.719 -23.469 13.219 1 86.25 48 LEU B C 1
ATOM 2450 O O . LEU B 1 48 ? 8.617 -24.062 14.297 1 86.25 48 LEU B O 1
ATOM 2454 N N . PRO B 1 49 ? 9.305 -23.953 12.141 1 83.88 49 PRO B N 1
ATOM 2455 C CA . PRO B 1 49 ? 10.016 -25.234 12.258 1 83.88 49 PRO B CA 1
ATOM 2456 C C . PRO B 1 49 ? 11.086 -25.203 13.352 1 83.88 49 PRO B C 1
ATOM 2458 O O . PRO B 1 49 ? 11.703 -24.172 13.594 1 83.88 49 PRO B O 1
ATOM 2461 N N . THR B 1 50 ? 11.203 -26.344 13.984 1 84.75 50 THR B N 1
ATOM 2462 C CA . THR B 1 50 ? 12.281 -26.5 14.953 1 84.75 50 THR B CA 1
ATOM 2463 C C . THR B 1 50 ? 13.641 -26.391 14.266 1 84.75 50 THR B C 1
ATOM 2465 O O . THR B 1 50 ? 13.727 -26.406 13.039 1 84.75 50 THR B O 1
ATOM 2468 N N . GLU B 1 51 ? 14.656 -26.219 15.078 1 88.06 51 GLU B N 1
ATOM 2469 C CA . GLU B 1 51 ? 16.016 -26.188 14.547 1 88.06 51 GLU B CA 1
ATOM 2470 C C . GLU B 1 51 ? 16.281 -27.406 13.664 1 88.06 51 GLU B C 1
ATOM 2472 O O . GLU B 1 51 ? 16.844 -27.281 12.57 1 88.06 51 GLU B O 1
ATOM 2477 N N . GLN B 1 52 ? 15.859 -28.578 14.195 1 86.75 52 GLN B N 1
ATOM 2478 C CA . GLN B 1 52 ? 16.062 -29.812 13.453 1 86.75 52 GLN B CA 1
ATOM 2479 C C . GLN B 1 52 ? 15.289 -29.797 12.141 1 86.75 52 GLN B C 1
ATOM 2481 O O . GLN B 1 52 ? 15.828 -30.172 11.094 1 86.75 52 GLN B O 1
ATOM 2486 N N . GLU B 1 53 ? 14.07 -29.391 12.227 1 84.94 53 GLU B N 1
ATOM 2487 C CA . GLU B 1 53 ? 13.242 -29.328 11.031 1 84.94 53 GLU B CA 1
ATOM 2488 C C . GLU B 1 53 ? 13.812 -28.344 10.016 1 84.94 53 GLU B C 1
ATOM 2490 O O . GLU B 1 53 ? 13.758 -28.578 8.812 1 84.94 53 GLU B O 1
ATOM 2495 N N . MET B 1 54 ? 14.352 -27.25 10.461 1 87.06 54 MET B N 1
ATOM 2496 C CA . MET B 1 54 ? 14.953 -26.234 9.594 1 87.06 54 MET B CA 1
ATOM 2497 C C . MET B 1 54 ? 16.156 -26.797 8.852 1 87.06 54 MET B C 1
ATOM 2499 O O . MET B 1 54 ? 16.359 -26.516 7.668 1 87.06 54 MET B O 1
ATOM 2503 N N . THR B 1 55 ? 16.938 -27.562 9.594 1 88.12 55 THR B N 1
ATOM 2504 C CA . THR B 1 55 ? 18.078 -28.234 8.984 1 88.12 55 THR B CA 1
ATOM 2505 C C . THR B 1 55 ? 17.641 -29.094 7.809 1 88.12 55 THR B C 1
ATOM 2507 O O . THR B 1 55 ? 18.281 -29.094 6.758 1 88.12 55 THR B O 1
ATOM 2510 N N . GLU B 1 56 ? 16.562 -29.766 8.016 1 83.31 56 GLU B N 1
ATOM 2511 C CA . GLU B 1 56 ? 16.047 -30.656 6.988 1 83.31 56 GLU B CA 1
ATOM 2512 C C . GLU B 1 56 ? 15.422 -29.875 5.836 1 83.31 56 GLU B C 1
ATOM 2514 O O . GLU B 1 56 ? 15.664 -30.188 4.668 1 83.31 56 GLU B O 1
ATOM 2519 N N . LEU B 1 57 ? 14.711 -28.875 6.23 1 81.06 57 LEU B N 1
ATOM 2520 C CA . LEU B 1 57 ? 13.961 -28.094 5.246 1 81.06 57 LEU B CA 1
ATOM 2521 C C . LEU B 1 57 ? 14.906 -27.328 4.332 1 81.06 57 LEU B C 1
ATOM 2523 O O . LEU B 1 57 ? 14.656 -27.203 3.133 1 81.06 57 LEU B O 1
ATOM 2527 N N . PHE B 1 58 ? 16.016 -26.844 4.898 1 84.69 58 PHE B N 1
ATOM 2528 C CA . PHE B 1 58 ? 16.875 -25.906 4.16 1 84.69 58 PHE B CA 1
ATOM 2529 C C . PHE B 1 58 ? 18.234 -26.531 3.893 1 84.69 58 PHE B C 1
ATOM 2531 O O . PHE B 1 58 ? 19.078 -25.906 3.242 1 84.69 58 PHE B O 1
ATOM 2538 N N . SER B 1 59 ? 18.391 -27.734 4.387 1 86.44 59 SER B N 1
ATOM 2539 C CA . SER B 1 59 ? 19.656 -28.438 4.258 1 86.44 59 SER B CA 1
ATOM 2540 C C . SER B 1 59 ? 20.812 -27.578 4.766 1 86.44 59 SER B C 1
ATOM 2542 O O . SER B 1 59 ? 21.812 -27.391 4.07 1 86.44 59 SER B O 1
ATOM 2544 N N . VAL B 1 60 ? 20.641 -27.109 5.926 1 88.75 60 VAL B N 1
ATOM 2545 C CA . VAL B 1 60 ? 21.672 -26.297 6.574 1 88.75 60 VAL B CA 1
ATOM 2546 C C . VAL B 1 60 ? 22.047 -26.938 7.918 1 88.75 60 VAL B C 1
ATOM 2548 O O . VAL B 1 60 ? 21.375 -27.844 8.391 1 88.75 60 VAL B O 1
ATOM 2551 N N . SER B 1 61 ? 23.219 -26.484 8.453 1 89.25 61 SER B N 1
ATOM 2552 C CA . SER B 1 61 ? 23.672 -26.984 9.75 1 89.25 61 SER B CA 1
ATOM 2553 C C . SER B 1 61 ? 22.766 -26.5 10.875 1 89.25 61 SER B C 1
ATOM 2555 O O . SER B 1 61 ? 22.031 -25.531 10.703 1 89.25 61 SER B O 1
ATOM 2557 N N . ARG B 1 62 ? 22.797 -27.203 11.984 1 89.12 62 ARG B N 1
ATOM 2558 C CA . ARG B 1 62 ? 22.062 -26.781 13.172 1 89.12 62 ARG B CA 1
ATOM 2559 C C . ARG B 1 62 ? 22.5 -25.391 13.617 1 89.12 62 ARG B C 1
ATOM 2561 O O . ARG B 1 62 ? 21.688 -24.625 14.133 1 89.12 62 ARG B O 1
ATOM 2568 N N . ILE B 1 63 ? 23.734 -25.125 13.414 1 90.19 63 ILE B N 1
ATOM 2569 C CA . ILE B 1 63 ? 24.266 -23.812 13.789 1 90.19 63 ILE B CA 1
ATOM 2570 C C . ILE B 1 63 ? 23.609 -22.734 12.953 1 90.19 63 ILE B C 1
ATOM 2572 O O . ILE B 1 63 ? 23.188 -21.688 13.484 1 90.19 63 ILE B O 1
ATOM 2576 N N . THR B 1 64 ? 23.484 -22.984 11.695 1 89.5 64 THR B N 1
ATOM 2577 C CA . THR B 1 64 ? 22.844 -22.047 10.781 1 89.5 64 THR B CA 1
ATOM 2578 C C . THR B 1 64 ? 21.375 -21.875 11.133 1 89.5 64 THR B C 1
ATOM 2580 O O . THR B 1 64 ? 20.875 -20.75 11.203 1 89.5 64 THR B O 1
ATOM 2583 N N . ALA B 1 65 ? 20.703 -22.969 11.336 1 91.12 65 ALA B N 1
ATOM 2584 C CA . ALA B 1 65 ? 19.297 -22.938 11.695 1 91.12 65 ALA B CA 1
ATOM 2585 C C . ALA B 1 65 ? 19.062 -22.156 12.984 1 91.12 65 ALA B C 1
ATOM 2587 O O . ALA B 1 65 ? 18.156 -21.328 13.062 1 91.12 65 ALA B O 1
ATOM 2588 N N . ARG B 1 66 ? 19.906 -22.422 13.906 1 89.94 66 ARG B N 1
ATOM 2589 C CA . ARG B 1 66 ? 19.812 -21.734 15.188 1 89.94 66 ARG B CA 1
ATOM 2590 C C . ARG B 1 66 ? 20.031 -20.234 15.031 1 89.94 66 ARG B C 1
ATOM 2592 O O . ARG B 1 66 ? 19.328 -19.438 15.641 1 89.94 66 ARG B O 1
ATOM 2599 N N . ARG B 1 67 ? 20.969 -19.938 14.242 1 88.44 67 ARG B N 1
ATOM 2600 C CA . ARG B 1 67 ? 21.25 -18.516 14.008 1 88.44 67 ARG B CA 1
ATOM 2601 C C . ARG B 1 67 ? 20.047 -17.812 13.406 1 88.44 67 ARG B C 1
ATOM 2603 O O . ARG B 1 67 ? 19.734 -16.688 13.781 1 88.44 67 ARG B O 1
ATOM 2610 N N . VAL B 1 68 ? 19.422 -18.453 12.5 1 89.56 68 VAL B N 1
ATOM 2611 C CA . VAL B 1 68 ? 18.234 -17.891 11.859 1 89.56 68 VAL B CA 1
ATOM 2612 C C . VAL B 1 68 ? 17.156 -17.609 12.906 1 89.56 68 VAL B C 1
ATOM 2614 O O . VAL B 1 68 ? 16.625 -16.516 12.977 1 89.56 68 VAL B O 1
ATOM 2617 N N . LEU B 1 69 ? 16.875 -18.578 13.727 1 89.44 69 LEU B N 1
ATOM 2618 C CA . LEU B 1 69 ? 15.812 -18.469 14.727 1 89.44 69 LEU B CA 1
ATOM 2619 C C . LEU B 1 69 ? 16.172 -17.406 15.766 1 89.44 69 LEU B C 1
ATOM 2621 O O . LEU B 1 69 ? 15.297 -16.641 16.203 1 89.44 69 LEU B O 1
ATOM 2625 N N . ASN B 1 70 ? 17.453 -17.359 16.062 1 84.94 70 ASN B N 1
ATOM 2626 C CA . ASN B 1 70 ? 17.906 -16.344 17.016 1 84.94 70 ASN B CA 1
ATOM 2627 C C . ASN B 1 70 ? 17.75 -14.938 16.438 1 84.94 70 ASN B C 1
ATOM 2629 O O . ASN B 1 70 ? 17.297 -14.023 17.141 1 84.94 70 ASN B O 1
ATOM 2633 N N . GLU B 1 71 ? 18.141 -14.812 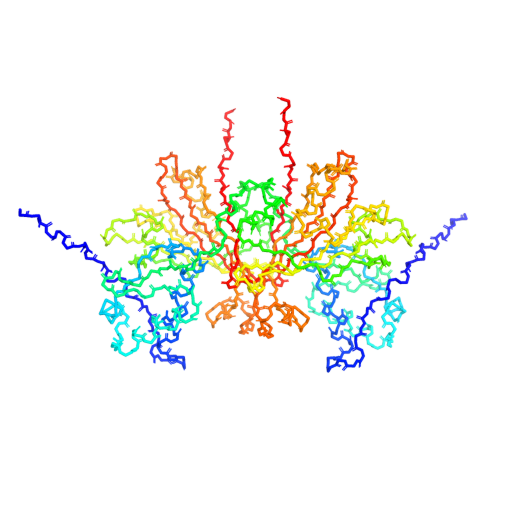15.234 1 80.88 71 GLU B N 1
ATOM 2634 C CA . GLU B 1 71 ? 18.031 -13.5 14.609 1 80.88 71 GLU B CA 1
ATOM 2635 C C . GLU B 1 71 ? 16.562 -13.062 14.5 1 80.88 71 GLU B C 1
ATOM 2637 O O . GLU B 1 71 ? 16.234 -11.898 14.742 1 80.88 71 GLU B O 1
ATOM 2642 N N . LEU B 1 72 ? 15.734 -14 14.148 1 84.19 72 LEU B N 1
ATOM 2643 C CA . LEU B 1 72 ? 14.305 -13.711 14.102 1 84.19 72 LEU B CA 1
ATOM 2644 C C . LEU B 1 72 ? 13.789 -13.297 15.477 1 84.19 72 LEU B C 1
ATOM 2646 O O . LEU B 1 72 ? 12.969 -12.375 15.594 1 84.19 72 LEU B O 1
ATOM 2650 N N . ALA B 1 73 ? 14.297 -13.938 16.531 1 80.25 73 ALA B N 1
ATOM 2651 C CA . ALA B 1 73 ? 13.883 -13.641 17.891 1 80.25 73 ALA B CA 1
ATOM 2652 C C . ALA B 1 73 ? 14.422 -12.289 18.344 1 80.25 73 ALA B C 1
ATOM 2654 O O . ALA B 1 73 ? 13.695 -11.5 18.969 1 80.25 73 ALA B O 1
ATOM 2655 N N . GLN B 1 74 ? 15.602 -12.086 18.016 1 74.81 74 GLN B N 1
ATOM 2656 C CA . GLN B 1 74 ? 16.234 -10.82 18.391 1 74.81 74 GLN B CA 1
ATOM 2657 C C . GLN B 1 74 ? 15.508 -9.641 17.734 1 74.81 74 GLN B C 1
ATOM 2659 O O . GLN B 1 74 ? 15.453 -8.547 18.312 1 74.81 74 GLN B O 1
ATOM 2664 N N . ASN B 1 75 ? 14.984 -9.969 16.656 1 66.88 75 ASN B N 1
ATOM 2665 C CA . ASN B 1 75 ? 14.297 -8.906 15.93 1 66.88 75 ASN B CA 1
ATOM 2666 C C . ASN B 1 75 ? 12.797 -8.938 16.188 1 66.88 75 ASN B C 1
ATOM 2668 O O . ASN B 1 75 ? 12.023 -8.336 15.43 1 66.88 75 ASN B O 1
ATOM 2672 N N . ASN B 1 76 ? 12.352 -9.719 17.109 1 65.38 76 ASN B N 1
ATOM 2673 C CA . ASN B 1 76 ? 11.008 -9.781 17.672 1 65.38 76 ASN B CA 1
ATOM 2674 C C . ASN B 1 76 ? 9.992 -10.281 16.656 1 65.38 76 ASN B C 1
ATOM 2676 O O . ASN B 1 76 ? 8.836 -9.867 16.656 1 65.38 76 ASN B O 1
ATOM 2680 N N . PHE B 1 77 ? 10.484 -11.023 15.711 1 75.06 77 PHE B N 1
ATOM 2681 C CA . PHE B 1 77 ? 9.555 -11.688 14.805 1 75.06 77 PHE B CA 1
ATOM 2682 C C . PHE B 1 77 ? 8.961 -12.93 15.453 1 75.06 77 PHE B C 1
ATOM 2684 O O . PHE B 1 77 ? 7.812 -13.289 15.18 1 75.06 77 PHE B O 1
ATOM 2691 N N . VAL B 1 78 ? 9.82 -13.594 16.234 1 82.75 78 VAL B N 1
ATOM 2692 C CA . VAL B 1 78 ? 9.398 -14.836 16.875 1 82.75 78 VAL B CA 1
ATOM 2693 C C . VAL B 1 78 ? 9.844 -14.836 18.344 1 82.75 78 VAL B C 1
ATOM 2695 O O . VAL B 1 78 ? 10.68 -14.023 18.734 1 82.75 78 VAL B O 1
ATOM 2698 N N . GLU B 1 79 ? 9.125 -15.539 19.156 1 80.88 79 GLU B N 1
ATOM 2699 C CA . GLU B 1 79 ? 9.555 -15.844 20.516 1 80.88 79 GLU B CA 1
ATOM 2700 C C . GLU B 1 79 ? 9.93 -17.312 20.656 1 80.88 79 GLU B C 1
ATOM 2702 O O . GLU B 1 79 ? 9.18 -18.188 20.234 1 80.88 79 GLU B O 1
ATOM 2707 N N . ARG B 1 80 ? 11.148 -17.453 21.109 1 80.31 80 ARG B N 1
ATOM 2708 C CA . ARG B 1 80 ? 11.602 -18.828 21.344 1 80.31 80 ARG B CA 1
ATOM 2709 C C . ARG B 1 80 ? 11.297 -19.266 22.766 1 80.31 80 ARG B C 1
ATOM 2711 O O . ARG B 1 80 ? 11.68 -18.594 23.719 1 80.31 80 ARG B O 1
ATOM 2718 N N . ARG B 1 81 ? 10.352 -20.172 22.906 1 72.5 81 ARG B N 1
ATOM 2719 C CA . ARG B 1 81 ? 10.055 -20.688 24.234 1 72.5 81 ARG B CA 1
ATOM 2720 C C . ARG B 1 81 ? 10.555 -22.125 24.391 1 72.5 81 ARG B C 1
ATOM 2722 O O . ARG B 1 81 ? 10.406 -22.938 23.484 1 72.5 81 ARG B O 1
ATOM 2729 N N . ARG B 1 82 ? 11.117 -22.344 25.516 1 70.25 82 ARG B N 1
ATOM 2730 C CA . ARG B 1 82 ? 11.578 -23.703 25.844 1 70.25 82 ARG B CA 1
ATOM 2731 C C . ARG B 1 82 ? 10.422 -24.688 25.828 1 70.25 82 ARG B C 1
ATOM 2733 O O . ARG B 1 82 ? 9.375 -24.438 26.438 1 70.25 82 ARG B O 1
ATOM 2740 N N . ARG B 1 83 ? 10.422 -25.797 25.031 1 64.69 83 ARG B N 1
ATOM 2741 C CA . ARG B 1 83 ? 9.492 -26.922 24.984 1 64.69 83 ARG B CA 1
ATOM 2742 C C . ARG B 1 83 ? 8.242 -26.562 24.188 1 64.69 83 ARG B C 1
ATOM 2744 O O . ARG B 1 83 ? 7.422 -27.438 23.875 1 64.69 83 ARG B O 1
ATOM 2751 N N . LEU B 1 84 ? 7.973 -25.219 23.922 1 65.62 84 LEU B N 1
ATOM 2752 C CA . LEU B 1 84 ? 6.758 -24.828 23.203 1 65.62 84 LEU B CA 1
ATOM 2753 C C . LEU B 1 84 ? 7.07 -24.438 21.766 1 65.62 84 LEU B C 1
ATOM 2755 O O . LEU B 1 84 ? 6.16 -24.234 20.969 1 65.62 84 LEU B O 1
ATOM 2759 N N . GLY B 1 85 ? 8.32 -24.375 21.438 1 77.5 85 GLY B N 1
ATOM 2760 C CA . GLY B 1 85 ? 8.742 -24.078 20.078 1 77.5 85 GLY B CA 1
ATOM 2761 C C . GLY B 1 85 ? 8.93 -22.594 19.812 1 77.5 85 GLY B C 1
ATOM 2762 O O . GLY B 1 85 ? 8.984 -21.797 20.734 1 77.5 85 GLY B O 1
ATOM 2763 N N . THR B 1 86 ? 9.289 -22.188 18.641 1 84.19 86 THR B N 1
ATOM 2764 C CA . THR B 1 86 ? 9.477 -20.812 18.172 1 84.19 86 THR B CA 1
ATOM 2765 C C . THR B 1 86 ? 8.195 -20.281 17.531 1 84.19 86 THR B C 1
ATOM 2767 O O . THR B 1 86 ? 7.715 -20.844 16.547 1 84.19 86 THR B O 1
ATOM 2770 N N . ARG B 1 87 ? 7.605 -19.25 18.156 1 79.81 87 ARG B N 1
ATOM 2771 C CA . ARG B 1 87 ? 6.312 -18.734 17.703 1 79.81 87 ARG B CA 1
ATOM 2772 C C . ARG B 1 87 ? 6.449 -17.328 17.141 1 79.81 87 ARG B C 1
ATOM 2774 O O . ARG B 1 87 ? 7.191 -16.5 17.688 1 79.81 87 ARG B O 1
ATOM 2781 N N . VAL B 1 88 ? 5.754 -17.219 16.062 1 78 88 VAL B N 1
ATOM 2782 C CA . VAL B 1 88 ? 5.73 -15.867 15.5 1 78 88 VAL B CA 1
ATOM 2783 C C . VAL B 1 88 ? 5.023 -14.914 16.453 1 78 88 VAL B C 1
ATOM 2785 O O . VAL B 1 88 ? 3.904 -15.18 16.891 1 78 88 VAL B O 1
ATOM 2788 N N . ILE B 1 89 ? 5.707 -13.922 16.891 1 63.41 89 ILE B N 1
ATOM 2789 C CA . ILE B 1 89 ? 5.094 -12.953 17.797 1 63.41 89 ILE B CA 1
ATOM 2790 C C . ILE B 1 89 ? 4.883 -11.633 17.062 1 63.41 89 ILE B C 1
ATOM 2792 O O . ILE B 1 89 ? 4.297 -10.695 17.625 1 63.41 89 ILE B O 1
ATOM 2796 N N . PHE B 1 90 ? 5.617 -11.648 16.078 1 55.59 90 PHE B N 1
ATOM 2797 C CA . PHE B 1 90 ? 5.387 -10.453 15.281 1 55.59 90 PHE B CA 1
ATOM 2798 C C . PHE B 1 90 ? 3.912 -10.32 14.914 1 55.59 90 PHE B C 1
ATOM 2800 O O . PHE B 1 90 ? 3.326 -11.234 14.336 1 55.59 90 PHE B O 1
ATOM 2807 N N . ARG B 1 91 ? 3.289 -9.539 15.758 1 44.78 91 ARG B N 1
ATOM 2808 C CA . ARG B 1 91 ? 1.929 -9.188 15.359 1 44.78 91 ARG B CA 1
ATOM 2809 C C . ARG B 1 91 ? 1.934 -8.242 14.172 1 44.78 91 ARG B C 1
ATOM 2811 O O . ARG B 1 91 ? 2.518 -7.156 14.234 1 44.78 91 ARG B O 1
ATOM 2818 N N . SER B 1 92 ? 2.135 -8.93 13.148 1 40.91 92 SER B N 1
ATOM 2819 C CA . SER B 1 92 ? 1.896 -7.891 12.156 1 40.91 92 SER B CA 1
ATOM 2820 C C . SER B 1 92 ? 0.925 -6.84 12.688 1 40.91 92 SER B C 1
ATOM 2822 O O . SER B 1 92 ? -0.152 -7.172 13.18 1 40.91 92 SER B O 1
ATOM 2824 N N . PRO B 1 93 ? 1.51 -5.883 13.406 1 36.47 93 PRO B N 1
ATOM 2825 C CA . PRO B 1 93 ? 0.478 -4.973 13.914 1 36.47 93 PRO B CA 1
ATOM 2826 C C . PRO B 1 93 ? -0.834 -5.082 13.141 1 36.47 93 PRO B C 1
ATOM 2828 O O . PRO B 1 93 ? -1.859 -4.555 13.578 1 36.47 93 PRO B O 1
ATOM 2831 N N . ALA B 1 94 ? -0.685 -5.121 11.922 1 34.59 94 ALA B N 1
ATOM 2832 C CA . ALA B 1 94 ? -1.913 -4.797 11.195 1 34.59 94 ALA B CA 1
ATOM 2833 C C . ALA B 1 94 ? -2.98 -5.863 11.43 1 34.59 94 ALA B C 1
ATOM 2835 O O . ALA B 1 94 ? -2.857 -6.992 10.945 1 34.59 94 ALA B O 1
ATOM 2836 N N . LYS B 1 95 ? -3.281 -6.27 12.703 1 33.84 95 LYS B N 1
ATOM 2837 C CA . LYS B 1 95 ? -4.633 -6.754 12.43 1 33.84 95 LYS B CA 1
ATOM 2838 C C . LYS B 1 95 ? -5.168 -6.195 11.117 1 33.84 95 LYS B C 1
ATOM 2840 O O . LYS B 1 95 ? -4.953 -5.023 10.805 1 33.84 95 LYS B O 1
ATOM 2845 N N . PRO B 1 96 ? -5.5 -7.199 10.219 1 30.98 96 PRO B N 1
ATOM 2846 C CA . PRO B 1 96 ? -6.105 -6.672 8.992 1 30.98 96 PRO B CA 1
ATOM 2847 C C . PRO B 1 96 ? -6.812 -5.336 9.219 1 30.98 96 PRO B C 1
ATOM 2849 O O . PRO B 1 96 ? -7.566 -5.184 10.18 1 30.98 96 PRO B O 1
ATOM 2852 N N . ILE B 1 97 ? -6.195 -4.312 9.211 1 34.81 97 ILE B N 1
ATOM 2853 C CA . ILE B 1 97 ? -7.145 -3.229 8.977 1 34.81 97 ILE B CA 1
ATOM 2854 C C . ILE B 1 97 ? -8.305 -3.736 8.125 1 34.81 97 ILE B C 1
ATOM 2856 O O . ILE B 1 97 ? -8.102 -4.172 6.988 1 34.81 97 ILE B O 1
ATOM 2860 N N . GLU B 1 98 ? -9.102 -4.559 8.758 1 32.91 98 GLU B N 1
ATOM 2861 C CA . GLU B 1 98 ? -10.273 -4.883 7.945 1 32.91 98 GLU B CA 1
ATOM 2862 C C . GLU B 1 98 ? -10.547 -3.793 6.91 1 32.91 98 GLU B C 1
ATOM 2864 O O . GLU B 1 98 ? -10.383 -2.605 7.195 1 32.91 98 GLU B O 1
ATOM 2869 N N . GLY B 1 99 ? -10.336 -3.945 5.816 1 35.5 99 GLY B N 1
ATOM 2870 C CA . GLY B 1 99 ? -10.742 -3.205 4.637 1 35.5 99 GLY B CA 1
ATOM 2871 C C . GLY B 1 99 ? -11.961 -2.332 4.871 1 35.5 99 GLY B C 1
ATOM 2872 O O . GLY B 1 99 ? -12.695 -2.014 3.934 1 35.5 99 GLY B O 1
ATOM 2873 N N . ASP B 1 100 ? -12.68 -2.461 5.973 1 35.44 100 ASP B N 1
ATOM 2874 C CA . ASP B 1 100 ? -13.688 -1.405 5.91 1 35.44 100 ASP B CA 1
ATOM 2875 C C . ASP B 1 100 ? -13.031 -0.036 5.723 1 35.44 100 ASP B C 1
ATOM 2877 O O . ASP B 1 100 ? -12.289 0.428 6.59 1 35.44 100 ASP B O 1
ATOM 2881 N N . ILE B 1 101 ? -12.766 0.355 4.57 1 39.72 101 ILE B N 1
ATOM 2882 C CA . ILE B 1 101 ? -12.328 1.677 4.137 1 39.72 101 ILE B CA 1
ATOM 2883 C C . ILE B 1 101 ? -12.758 2.727 5.16 1 39.72 101 ILE B C 1
ATOM 2885 O O . ILE B 1 101 ? -12.047 3.711 5.383 1 39.72 101 ILE B O 1
ATOM 2889 N N . ASN B 1 102 ? -13.891 2.617 5.605 1 41.19 102 ASN B N 1
ATOM 2890 C CA . ASN B 1 102 ? -14.328 3.492 6.688 1 41.19 102 ASN B CA 1
ATOM 2891 C C . ASN B 1 102 ? -13.422 3.375 7.91 1 41.19 102 ASN B C 1
ATOM 2893 O O . ASN B 1 102 ? -13.078 4.383 8.531 1 41.19 102 ASN B O 1
ATOM 2897 N N . GLN B 1 103 ? -13.148 2.182 8.211 1 44.34 103 GLN B N 1
ATOM 2898 C CA . GLN B 1 103 ? -12.188 1.941 9.289 1 44.34 103 GLN B CA 1
ATOM 2899 C C . GLN B 1 103 ? -10.773 2.301 8.844 1 44.34 103 GLN B C 1
ATOM 2901 O O . GLN B 1 103 ? -9.922 2.629 9.68 1 44.34 103 GLN B O 1
ATOM 2906 N N . ALA B 1 104 ? -10.492 2.148 7.586 1 44.91 104 ALA B N 1
ATOM 2907 C CA . ALA B 1 104 ? -9.227 2.609 7.023 1 44.91 104 ALA B CA 1
ATOM 2908 C C . ALA B 1 104 ? -9.016 4.098 7.297 1 44.91 104 ALA B C 1
ATOM 2910 O O . ALA B 1 104 ? -7.898 4.523 7.609 1 44.91 104 ALA B O 1
ATOM 2911 N N . LEU B 1 105 ? -10.078 4.844 6.879 1 45.06 105 LEU B N 1
ATOM 2912 C CA . LEU B 1 105 ? -9.977 6.258 7.223 1 45.06 105 LEU B CA 1
ATOM 2913 C C . LEU B 1 105 ? -9.508 6.434 8.664 1 45.06 105 LEU B C 1
ATOM 2915 O O . LEU B 1 105 ? -8.633 7.262 8.938 1 45.06 105 LEU B O 1
ATOM 2919 N N . ASP B 1 106 ? -10.328 5.949 9.531 1 43.84 106 ASP B N 1
ATOM 2920 C CA . ASP B 1 106 ? -9.945 6.102 10.938 1 43.84 106 ASP B CA 1
ATOM 2921 C C . ASP B 1 106 ? -8.812 5.148 11.305 1 43.84 106 ASP B C 1
ATOM 2923 O O . ASP B 1 106 ? -8.172 5.312 12.336 1 43.84 106 ASP B O 1
ATOM 2927 N N . SER B 1 107 ? -8.719 4.098 10.656 1 43.69 107 SER B N 1
ATOM 2928 C CA . SER B 1 107 ? -7.84 2.99 11.023 1 43.69 107 SER B CA 1
ATOM 2929 C C . SER B 1 107 ? -6.371 3.385 10.891 1 43.69 107 SER B C 1
ATOM 2931 O O . SER B 1 107 ? -5.488 2.664 11.359 1 43.69 107 SER B O 1
ATOM 2933 N N . LEU B 1 108 ? -5.973 4.094 9.859 1 45.66 108 LEU B N 1
ATOM 2934 C CA . LEU B 1 108 ? -4.707 4.539 10.43 1 45.66 108 LEU B CA 1
ATOM 2935 C C . LEU B 1 108 ? -4.812 4.676 11.945 1 45.66 108 LEU B C 1
ATOM 2937 O O . LEU B 1 108 ? -3.838 4.445 12.664 1 45.66 108 LEU B O 1
ATOM 2941 N N . MET B 1 109 ? -5.926 4.957 12.438 1 40.69 109 MET B N 1
ATOM 2942 C CA . MET B 1 109 ? -6.359 4.992 13.836 1 40.69 109 MET B CA 1
ATOM 2943 C C . MET B 1 109 ? -6.316 3.602 14.453 1 40.69 109 MET B C 1
ATOM 2945 O O . MET B 1 109 ? -6.008 3.453 15.641 1 40.69 109 MET B O 1
ATOM 2949 N N . ALA B 1 110 ? -6.969 2.75 13.711 1 42.84 110 ALA B N 1
ATOM 2950 C CA . ALA B 1 110 ? -7.09 1.464 14.398 1 42.84 110 ALA B CA 1
ATOM 2951 C C . ALA B 1 110 ? -5.723 0.952 14.844 1 42.84 110 ALA B C 1
ATOM 2953 O O . ALA B 1 110 ? -5.633 -0.039 15.578 1 42.84 110 ALA B O 1
ATOM 2954 N N . LEU B 1 111 ? -4.766 1.403 14.07 1 44.69 111 LEU B N 1
ATOM 2955 C CA . LEU B 1 111 ? -3.512 1.05 14.719 1 44.69 111 LEU B CA 1
ATOM 2956 C C . LEU B 1 111 ? -3.57 1.354 16.219 1 44.69 111 LEU B C 1
ATOM 2958 O O . LEU B 1 111 ? -2.559 1.249 16.906 1 44.69 111 LEU B O 1
ATOM 2962 N N . GLY B 1 112 ? -4.727 1.893 16.453 1 44.84 112 GLY B N 1
ATOM 2963 C CA . GLY B 1 112 ? -4.91 2.389 17.812 1 44.84 112 GLY B CA 1
ATOM 2964 C C . GLY B 1 112 ? -4.684 1.327 18.875 1 44.84 112 GLY B C 1
ATOM 2965 O O . GLY B 1 112 ? -4.277 1.639 19.984 1 44.84 112 GLY B O 1
ATOM 2966 N N . ALA B 1 113 ? -5.117 0.096 18.516 1 48.22 113 ALA B N 1
ATOM 2967 C CA . ALA B 1 113 ? -5.004 -0.655 19.766 1 48.22 113 ALA B CA 1
ATOM 2968 C C . ALA B 1 113 ? -3.543 -0.941 20.109 1 48.22 113 ALA B C 1
ATOM 2970 O O . ALA B 1 113 ? -2.805 -1.484 19.281 1 48.22 113 ALA B O 1
ATOM 2971 N N . GLY B 1 114 ? -3.133 -0.342 21.031 1 59.62 114 GLY B N 1
ATOM 2972 C CA . GLY B 1 114 ? -1.833 -0.582 21.641 1 59.62 114 GLY B CA 1
ATOM 2973 C C . GLY B 1 114 ? -0.766 0.386 21.172 1 59.62 114 GLY B C 1
ATOM 2974 O O . GLY B 1 114 ? 0.428 0.141 21.359 1 59.62 114 GLY B O 1
ATOM 2975 N N . THR B 1 115 ? -1.261 1.347 20.281 1 73.81 115 THR B N 1
ATOM 2976 C CA . THR B 1 115 ? -0.271 2.332 19.859 1 73.81 115 THR B CA 1
ATOM 2977 C C . THR B 1 115 ? -0.447 3.639 20.625 1 73.81 115 THR B C 1
ATOM 2979 O O . THR B 1 115 ? -1.483 3.861 21.25 1 73.81 115 THR B O 1
ATOM 2982 N N . THR B 1 116 ? 0.593 4.336 20.766 1 81 116 THR B N 1
ATOM 2983 C CA . THR B 1 116 ? 0.592 5.668 21.359 1 81 116 THR B CA 1
ATOM 2984 C C . THR B 1 116 ? 1.012 6.719 20.328 1 81 116 THR B C 1
ATOM 2986 O O . THR B 1 116 ? 1.575 6.387 19.281 1 81 116 THR B O 1
ATOM 2989 N N . VAL B 1 117 ? 0.546 7.953 20.594 1 86.81 117 VAL B N 1
ATOM 2990 C CA . VAL B 1 117 ? 0.868 9.039 19.688 1 86.81 117 VAL B CA 1
ATOM 2991 C C . VAL B 1 117 ? 1.698 10.102 20.406 1 86.81 117 VAL B C 1
ATOM 2993 O O . VAL B 1 117 ? 1.339 10.539 21.5 1 86.81 117 VAL B O 1
ATOM 2996 N N . ASN B 1 118 ? 2.818 10.453 19.844 1 91.25 118 ASN B N 1
ATOM 2997 C CA . ASN B 1 118 ? 3.621 11.594 20.266 1 91.25 118 ASN B CA 1
ATOM 2998 C C . ASN B 1 118 ? 3.461 12.773 19.297 1 91.25 118 ASN B C 1
ATOM 3000 O O . ASN B 1 118 ? 3.826 12.68 18.125 1 91.25 118 ASN B O 1
ATOM 3004 N N . VAL B 1 119 ? 2.895 13.852 19.844 1 94.88 119 VAL B N 1
ATOM 3005 C CA . VAL B 1 119 ? 2.736 15.047 19.016 1 94.88 119 VAL B CA 1
ATOM 3006 C C . VAL B 1 119 ? 4.047 15.828 18.984 1 94.88 119 VAL B C 1
ATOM 3008 O O . VAL B 1 119 ? 4.5 16.328 20.016 1 94.88 119 VAL B O 1
ATOM 3011 N N . VAL B 1 120 ? 4.625 15.93 17.844 1 95.75 120 VAL B N 1
ATOM 3012 C CA . VAL B 1 120 ? 5.93 16.547 17.672 1 95.75 120 VAL B CA 1
ATOM 3013 C C . VAL B 1 120 ? 5.762 18.062 17.5 1 95.75 120 VAL B C 1
ATOM 3015 O O . VAL B 1 120 ? 6.512 18.844 18.094 1 95.75 120 VAL B O 1
ATOM 3018 N N . GLU B 1 121 ? 4.82 18.391 16.672 1 95.44 121 GLU B N 1
ATOM 3019 C CA . GLU B 1 121 ? 4.641 19.797 16.359 1 95.44 121 GLU B CA 1
ATOM 3020 C C . GLU B 1 121 ? 3.213 20.094 15.898 1 95.44 121 GLU B C 1
ATOM 3022 O O . GLU B 1 121 ? 2.58 19.234 15.266 1 95.44 121 GLU B O 1
ATOM 3027 N N . VAL B 1 122 ? 2.695 21.234 16.344 1 97.25 122 VAL B N 1
ATOM 3028 C CA . VAL B 1 122 ? 1.488 21.844 15.789 1 97.25 122 VAL B CA 1
ATOM 3029 C C . VAL B 1 122 ? 1.754 23.312 15.477 1 97.25 122 VAL B C 1
ATOM 3031 O O . VAL B 1 122 ? 1.964 24.125 16.391 1 97.25 122 VAL B O 1
ATOM 3034 N N . VAL B 1 123 ? 1.734 23.641 14.188 1 96.75 123 VAL B N 1
ATOM 3035 C CA . VAL B 1 123 ? 2.166 24.984 13.82 1 96.75 123 VAL B CA 1
ATOM 3036 C C . VAL B 1 123 ? 1.255 25.547 12.727 1 96.75 123 VAL B C 1
ATOM 3038 O O . VAL B 1 123 ? 0.824 24.797 11.836 1 96.75 123 VAL B O 1
ATOM 3041 N N . LYS B 1 124 ? 0.952 26.797 12.914 1 96.94 124 LYS B N 1
ATOM 3042 C CA . LYS B 1 124 ? 0.302 27.531 11.82 1 96.94 124 LYS B CA 1
ATOM 3043 C C . LYS B 1 124 ? 1.323 28 10.789 1 96.94 124 LYS B C 1
ATOM 3045 O O . LYS B 1 124 ? 2.365 28.547 11.148 1 96.94 124 LYS B O 1
ATOM 3050 N N . GLU B 1 125 ? 1.039 27.734 9.531 1 94.69 125 GLU B N 1
ATOM 3051 C CA . GLU B 1 125 ? 2 28.094 8.5 1 94.69 125 GLU B CA 1
ATOM 3052 C C . GLU B 1 125 ? 1.304 28.344 7.164 1 94.69 125 GLU B C 1
ATOM 3054 O O . GLU B 1 125 ? 0.114 28.062 7.012 1 94.69 125 GLU B O 1
ATOM 3059 N N . ILE B 1 126 ? 2.078 28.969 6.258 1 91.75 126 ILE B N 1
ATOM 3060 C CA . ILE B 1 126 ? 1.634 29.047 4.871 1 91.75 126 ILE B CA 1
ATOM 3061 C C . ILE B 1 126 ? 1.892 27.719 4.172 1 91.75 126 ILE B C 1
ATOM 3063 O O . ILE B 1 126 ? 3.014 27.219 4.188 1 91.75 126 ILE B O 1
ATOM 3067 N N . PRO B 1 127 ? 0.874 27.156 3.668 1 86.31 127 PRO B N 1
ATOM 3068 C CA . PRO B 1 127 ? 1.043 25.828 3.078 1 86.31 127 PRO B CA 1
ATOM 3069 C C . PRO B 1 127 ? 1.842 25.859 1.776 1 86.31 127 PRO B C 1
ATOM 3071 O O . PRO B 1 127 ? 1.913 26.891 1.114 1 86.31 127 PRO B O 1
ATOM 3074 N N . SER B 1 128 ? 2.441 24.719 1.514 1 76.62 128 SER B N 1
ATOM 3075 C CA . SER B 1 128 ? 2.992 24.531 0.174 1 76.62 128 SER B CA 1
ATOM 3076 C C . SER B 1 128 ? 1.897 24.594 -0.886 1 76.62 128 SER B C 1
ATOM 3078 O O . SER B 1 128 ? 0.717 24.422 -0.577 1 76.62 128 SER B O 1
ATOM 3080 N N . PRO B 1 129 ? 2.229 24.859 -2.113 1 71.81 129 PRO B N 1
ATOM 3081 C CA . PRO B 1 129 ? 1.222 24.875 -3.178 1 71.81 129 PRO B CA 1
ATOM 3082 C C . PRO B 1 129 ? 0.439 23.562 -3.273 1 71.81 129 PRO B C 1
ATOM 3084 O O . PRO B 1 129 ? -0.766 23.578 -3.535 1 71.81 129 PRO B O 1
ATOM 3087 N N . THR B 1 130 ? 1.105 22.516 -2.965 1 72.44 130 THR B N 1
ATOM 3088 C CA . THR B 1 130 ? 0.47 21.203 -3.047 1 72.44 130 THR B CA 1
ATOM 3089 C C . THR B 1 130 ? -0.618 21.062 -1.987 1 72.44 130 THR B C 1
ATOM 3091 O O . THR B 1 130 ? -1.733 20.641 -2.289 1 72.44 130 THR B O 1
ATOM 3094 N N . ILE B 1 131 ? -0.216 21.438 -0.891 1 84.5 131 ILE B N 1
ATOM 3095 C CA . ILE B 1 131 ? -1.175 21.344 0.205 1 84.5 131 ILE B CA 1
ATOM 3096 C C . ILE B 1 131 ? -2.303 22.359 -0.009 1 84.5 131 ILE B C 1
ATOM 3098 O O . ILE B 1 131 ? -3.475 22.047 0.213 1 84.5 131 ILE B O 1
ATOM 3102 N N . ALA B 1 132 ? -1.941 23.562 -0.489 1 84.5 132 ALA B N 1
ATOM 3103 C CA . ALA B 1 132 ? -2.947 24.594 -0.758 1 84.5 132 ALA B CA 1
ATOM 3104 C C . ALA B 1 132 ? -3.947 24.109 -1.809 1 84.5 132 ALA B C 1
ATOM 3106 O O . ALA B 1 132 ? -5.156 24.312 -1.665 1 84.5 132 ALA B O 1
ATOM 3107 N N . SER B 1 133 ? -3.443 23.484 -2.824 1 79.94 133 SER B N 1
ATOM 3108 C CA . SER B 1 133 ? -4.297 22.969 -3.885 1 79.94 133 SER B CA 1
ATOM 3109 C C . SER B 1 133 ? -5.184 21.828 -3.373 1 79.94 133 SER B C 1
ATOM 3111 O O . SER B 1 133 ? -6.383 21.797 -3.645 1 79.94 133 SER B O 1
ATOM 3113 N N . ALA B 1 134 ? -4.59 20.922 -2.592 1 83.94 134 ALA B N 1
ATOM 3114 C CA . ALA B 1 134 ? -5.328 19.766 -2.074 1 83.94 134 ALA B CA 1
ATOM 3115 C C . ALA B 1 134 ? -6.473 20.219 -1.172 1 83.94 134 ALA B C 1
ATOM 3117 O O . ALA B 1 134 ? -7.555 19.625 -1.195 1 83.94 134 ALA B O 1
ATOM 3118 N N . LEU B 1 135 ? -6.211 21.328 -0.462 1 92.81 135 LEU B N 1
ATOM 3119 C CA . LEU B 1 135 ? -7.219 21.828 0.467 1 92.81 135 LEU B CA 1
ATOM 3120 C C . LEU B 1 135 ? -8.078 22.891 -0.188 1 92.81 135 LEU B C 1
ATOM 3122 O O . LEU B 1 135 ? -8.984 23.453 0.444 1 92.81 135 LEU B O 1
ATOM 3126 N N . GLN B 1 136 ? -7.75 23.188 -1.445 1 90.56 136 GLN B N 1
ATOM 3127 C CA . GLN B 1 136 ? -8.492 24.188 -2.203 1 90.56 136 GLN B CA 1
ATOM 3128 C C . GLN B 1 136 ? -8.547 25.516 -1.445 1 90.56 136 GLN B C 1
ATOM 3130 O O . GLN B 1 136 ? -9.617 26.109 -1.296 1 90.56 136 GLN B O 1
ATOM 3135 N N . LEU B 1 137 ? -7.434 25.938 -1.02 1 90.94 137 LEU B N 1
ATOM 3136 C CA . LEU B 1 137 ? -7.328 27.172 -0.244 1 90.94 137 LEU B CA 1
ATOM 3137 C C . LEU B 1 137 ? -7.168 28.375 -1.16 1 90.94 137 LEU B C 1
ATOM 3139 O O . LEU B 1 137 ? -6.676 28.25 -2.283 1 90.94 137 LEU B O 1
ATOM 3143 N N . LYS B 1 138 ? -7.652 29.5 -0.604 1 90.94 138 LYS B N 1
ATOM 3144 C CA . LYS B 1 138 ? -7.367 30.766 -1.288 1 90.94 138 LYS B CA 1
ATOM 3145 C C . LYS B 1 138 ? -5.898 31.156 -1.142 1 90.94 138 LYS B C 1
ATOM 3147 O O . LYS B 1 138 ? -5.211 30.672 -0.239 1 90.94 138 LYS B O 1
ATOM 3152 N N . LYS B 1 139 ? -5.523 31.969 -2.049 1 85.44 139 LYS B N 1
ATOM 3153 C CA . LYS B 1 139 ? -4.141 32.438 -2.002 1 85.44 139 LYS B CA 1
ATOM 3154 C C . LYS B 1 139 ? -3.816 33.062 -0.649 1 85.44 139 LYS B C 1
ATOM 3156 O O . LYS B 1 139 ? -4.57 33.906 -0.151 1 85.44 139 LYS B O 1
ATOM 3161 N N . GLY B 1 140 ? -2.773 32.531 -0.022 1 88.12 140 GLY B N 1
ATOM 3162 C CA . GLY B 1 140 ? -2.299 33.156 1.214 1 88.12 140 GLY B CA 1
ATOM 3163 C C . GLY B 1 140 ? -2.986 32.594 2.449 1 88.12 140 GLY B C 1
ATOM 3164 O O . GLY B 1 140 ? -2.602 32.906 3.574 1 88.12 140 GLY B O 1
ATOM 3165 N N . GLU B 1 141 ? -3.979 31.797 2.279 1 94 141 GLU B N 1
ATOM 3166 C CA . GLU B 1 141 ? -4.664 31.219 3.428 1 94 141 GLU B CA 1
ATOM 3167 C C . GLU B 1 141 ? -3.771 30.219 4.16 1 94 141 GLU B C 1
ATOM 3169 O O . GLU B 1 141 ? -3.199 29.312 3.541 1 94 141 GLU B O 1
ATOM 3174 N N . PRO B 1 142 ? -3.637 30.422 5.449 1 97.06 142 PRO B N 1
ATOM 3175 C CA . PRO B 1 142 ? -2.74 29.547 6.203 1 97.06 142 PRO B CA 1
ATOM 3176 C C . PRO B 1 142 ? -3.381 28.203 6.551 1 97.06 142 PRO B C 1
ATOM 3178 O O . PRO B 1 142 ? -4.59 28.031 6.375 1 97.06 142 PRO B O 1
ATOM 3181 N N . VAL B 1 143 ? -2.512 27.266 6.953 1 96.94 143 VAL B N 1
ATOM 3182 C CA . VAL B 1 143 ? -2.941 25.969 7.465 1 96.94 143 VAL B CA 1
ATOM 3183 C C . VAL B 1 143 ? -2.318 25.719 8.836 1 96.94 143 VAL B C 1
ATOM 3185 O O . VAL B 1 143 ? -1.407 26.438 9.25 1 96.94 143 VAL B O 1
ATOM 3188 N N . VAL B 1 144 ? -2.922 24.781 9.539 1 98 144 VAL B N 1
ATOM 3189 C CA . VAL B 1 144 ? -2.268 24.172 10.695 1 98 144 VAL B CA 1
ATOM 3190 C C . VAL B 1 144 ? -1.661 22.828 10.297 1 98 144 VAL B C 1
ATOM 3192 O O . VAL B 1 144 ? -2.338 21.984 9.703 1 98 144 VAL B O 1
ATOM 3195 N N . ARG B 1 145 ? -0.411 22.719 10.539 1 96.31 145 ARG B N 1
ATOM 3196 C CA . ARG B 1 145 ? 0.288 21.453 10.328 1 96.31 145 ARG B CA 1
ATOM 3197 C C . ARG B 1 145 ? 0.562 20.75 11.656 1 96.31 145 ARG B C 1
ATOM 3199 O O . ARG B 1 145 ? 1.084 21.359 12.594 1 96.31 145 ARG B O 1
ATOM 3206 N N . ALA B 1 146 ? 0.149 19.547 11.766 1 95.69 146 ALA B N 1
ATOM 3207 C CA . ALA B 1 146 ? 0.44 18.719 12.938 1 95.69 146 ALA B CA 1
ATOM 3208 C C . ALA B 1 146 ? 1.274 17.5 12.555 1 95.69 146 ALA B C 1
ATOM 3210 O O . ALA B 1 146 ? 0.926 16.766 11.625 1 95.69 146 ALA B O 1
ATOM 3211 N N . ILE B 1 147 ? 2.369 17.328 13.227 1 94.25 147 ILE B N 1
ATOM 3212 C CA . ILE B 1 147 ? 3.232 16.172 13.023 1 94.25 147 ILE B CA 1
ATOM 3213 C C . ILE B 1 147 ? 3.162 15.258 14.242 1 94.25 147 ILE B C 1
ATOM 3215 O O . ILE B 1 147 ? 3.314 15.711 15.383 1 94.25 147 ILE B O 1
ATOM 3219 N N . ARG B 1 148 ? 2.918 14.055 13.977 1 92.56 148 ARG B N 1
ATOM 3220 C CA . ARG B 1 148 ? 2.844 13.055 15.039 1 92.56 148 ARG B CA 1
ATOM 3221 C C . ARG B 1 148 ? 3.689 11.836 14.695 1 92.56 148 ARG B C 1
ATOM 3223 O O . ARG B 1 148 ? 3.832 11.477 13.523 1 92.56 148 ARG B O 1
ATOM 3230 N N . ILE B 1 149 ? 4.25 11.305 15.734 1 92.69 149 ILE B N 1
ATOM 3231 C CA . ILE B 1 149 ? 4.879 9.992 15.641 1 92.69 149 ILE B CA 1
ATOM 3232 C C . ILE B 1 149 ? 4.031 8.953 16.375 1 92.69 149 ILE B C 1
ATOM 3234 O O . ILE B 1 149 ? 3.771 9.094 17.578 1 92.69 149 ILE B O 1
ATOM 3238 N N . ARG B 1 150 ? 3.582 8.039 15.617 1 87.5 150 ARG B N 1
ATOM 3239 C CA . ARG B 1 150 ? 2.863 6.926 16.219 1 87.5 150 ARG B CA 1
ATOM 3240 C C . ARG B 1 150 ? 3.826 5.832 16.672 1 87.5 150 ARG B C 1
ATOM 3242 O O . ARG B 1 150 ? 4.762 5.484 15.945 1 87.5 150 ARG B O 1
ATOM 3249 N N . CYS B 1 151 ? 3.514 5.32 17.859 1 85.88 151 CYS B N 1
ATOM 3250 C CA . CYS B 1 151 ? 4.43 4.348 18.453 1 85.88 151 CYS B CA 1
ATOM 3251 C C . CYS B 1 151 ? 3.688 3.084 18.859 1 85.88 151 CYS B C 1
ATOM 3253 O O . CYS B 1 151 ? 2.52 3.145 19.25 1 85.88 151 CYS B O 1
ATOM 3255 N N . MET B 1 152 ? 4.355 2 18.641 1 75.62 152 MET B N 1
ATOM 3256 C CA . MET B 1 152 ? 3.906 0.703 19.141 1 75.62 152 MET B CA 1
ATOM 3257 C C . MET B 1 152 ? 4.973 0.055 20.016 1 75.62 152 MET B C 1
ATOM 3259 O O . MET B 1 152 ? 6.117 -0.109 19.594 1 75.62 152 MET B O 1
ATOM 3263 N N . ASP B 1 153 ? 4.57 -0.244 21.219 1 71.81 153 ASP B N 1
ATOM 3264 C CA . ASP B 1 153 ? 5.492 -0.832 22.188 1 71.81 153 ASP B CA 1
ATOM 3265 C C . ASP B 1 153 ? 6.738 0.035 22.359 1 71.81 153 ASP B C 1
ATOM 3267 O O . ASP B 1 153 ? 7.863 -0.469 22.328 1 71.81 153 ASP B O 1
ATOM 3271 N N . GLY B 1 154 ? 6.535 1.313 22.328 1 78.44 154 GLY B N 1
ATOM 3272 C CA . GLY B 1 154 ? 7.59 2.277 22.594 1 78.44 154 GLY B CA 1
ATOM 3273 C C . GLY B 1 154 ? 8.469 2.559 21.391 1 78.44 154 GLY B C 1
ATOM 3274 O O . GLY B 1 154 ? 9.352 3.41 21.453 1 78.44 154 GLY B O 1
ATOM 3275 N N . GLN B 1 155 ? 8.234 1.845 20.328 1 83.62 155 GLN B N 1
ATOM 3276 C CA . GLN B 1 155 ? 9.023 2.053 19.125 1 83.62 155 GLN B CA 1
ATOM 3277 C C . GLN B 1 155 ? 8.227 2.818 18.062 1 83.62 155 GLN B C 1
ATOM 3279 O O . GLN B 1 155 ? 7.031 2.586 17.891 1 83.62 155 GLN B O 1
ATOM 3284 N N . PRO B 1 156 ? 8.922 3.703 17.391 1 91.25 156 PRO B N 1
ATOM 3285 C CA . PRO B 1 156 ? 8.211 4.438 16.328 1 91.25 156 PRO B CA 1
ATOM 3286 C C . PRO B 1 156 ? 7.699 3.523 15.219 1 91.25 156 PRO B C 1
ATOM 3288 O O . PRO B 1 156 ? 8.391 2.592 14.812 1 91.25 156 PRO B O 1
ATOM 3291 N N . LEU B 1 157 ? 6.527 3.793 14.812 1 87.19 157 LEU B N 1
ATOM 3292 C CA . LEU B 1 157 ? 5.852 3.004 13.789 1 87.19 157 LEU B CA 1
ATOM 3293 C C . LEU B 1 157 ? 5.547 3.855 12.562 1 87.19 157 LEU B C 1
ATOM 3295 O O . LEU B 1 157 ? 5.711 3.4 11.43 1 87.19 157 LEU B O 1
ATOM 3299 N N . GLY B 1 158 ? 5.102 5 12.844 1 89.44 158 GLY B N 1
ATOM 3300 C CA . GLY B 1 158 ? 4.66 5.844 11.742 1 89.44 158 GLY B CA 1
ATOM 3301 C C . GLY B 1 158 ? 4.875 7.324 12 1 89.44 158 GLY B C 1
ATOM 3302 O O . GLY B 1 158 ? 4.812 7.77 13.148 1 89.44 158 GLY B O 1
ATOM 3303 N N . HIS B 1 159 ? 5.215 8.047 10.961 1 91.44 159 HIS B N 1
ATOM 3304 C CA . HIS B 1 159 ? 5.289 9.508 10.906 1 91.44 159 HIS B CA 1
ATOM 3305 C C . HIS B 1 159 ? 4.102 10.094 10.148 1 91.44 159 HIS B C 1
ATOM 3307 O O . HIS B 1 159 ? 3.932 9.828 8.953 1 91.44 159 HIS B O 1
ATOM 3313 N N . VAL B 1 160 ? 3.312 10.82 10.867 1 89.56 160 VAL B N 1
ATOM 3314 C CA . VAL B 1 160 ? 2.049 11.281 10.297 1 89.56 160 VAL B CA 1
ATOM 3315 C C . VAL B 1 160 ? 2.012 12.812 10.305 1 89.56 160 VAL B C 1
ATOM 3317 O O . VAL B 1 160 ? 2.145 13.438 11.359 1 89.56 160 VAL B O 1
ATOM 3320 N N . VAL B 1 161 ? 1.842 13.359 9.133 1 91.69 161 VAL B N 1
ATOM 3321 C CA . VAL B 1 161 ? 1.676 14.797 8.977 1 91.69 161 VAL B CA 1
ATOM 3322 C C . VAL B 1 161 ? 0.256 15.109 8.508 1 91.69 161 VAL B C 1
ATOM 3324 O O . VAL B 1 161 ? -0.224 14.531 7.535 1 91.69 161 VAL B O 1
ATOM 3327 N N . SER B 1 162 ? -0.368 15.977 9.227 1 92.62 162 SER B N 1
ATOM 3328 C CA . SER B 1 162 ? -1.722 16.391 8.867 1 92.62 162 SER B CA 1
ATOM 3329 C C . SER B 1 162 ? -1.805 17.891 8.664 1 92.62 162 SER B C 1
ATOM 3331 O O . SER B 1 162 ? -1.123 18.656 9.352 1 92.62 162 SER B O 1
ATOM 3333 N N . TYR B 1 163 ? -2.641 18.297 7.746 1 94 163 TYR B N 1
ATOM 3334 C CA . TYR B 1 163 ? -2.908 19.703 7.449 1 94 163 TYR B CA 1
ATOM 3335 C C . TYR B 1 163 ? -4.402 20 7.484 1 94 163 TYR B C 1
ATOM 3337 O O . TYR B 1 163 ? -5.199 19.25 6.895 1 94 163 TYR B O 1
ATOM 3345 N N . VAL B 1 164 ? -4.727 21.047 8.188 1 96.88 164 VAL B N 1
ATOM 3346 C CA . VAL B 1 164 ? -6.094 21.562 8.18 1 96.88 164 VAL B CA 1
ATOM 3347 C C . VAL B 1 164 ? -6.086 23.062 7.934 1 96.88 164 VAL B C 1
ATOM 3349 O O . VAL B 1 164 ? -5.102 23.75 8.234 1 96.88 164 VAL B O 1
ATOM 3352 N N . PRO B 1 165 ? -7.215 23.562 7.34 1 97.25 165 PRO B N 1
ATOM 3353 C CA . PRO B 1 165 ? -7.301 25.016 7.258 1 97.25 165 PRO B CA 1
ATOM 3354 C C . PRO B 1 165 ? -7.156 25.688 8.617 1 97.25 165 PRO B C 1
ATOM 3356 O O . PRO B 1 165 ? -7.633 25.156 9.625 1 97.25 165 PRO B O 1
ATOM 3359 N N . ALA B 1 166 ? -6.598 26.875 8.586 1 96.38 166 ALA B N 1
ATOM 3360 C CA . ALA B 1 166 ? -6.289 27.578 9.828 1 96.38 166 ALA B CA 1
ATOM 3361 C C . ALA B 1 166 ? -7.559 27.875 10.617 1 96.38 166 ALA B C 1
ATOM 3363 O O . ALA B 1 166 ? -7.516 28.031 11.844 1 96.38 166 ALA B O 1
ATOM 3364 N N . ARG B 1 167 ? -8.633 27.953 9.93 1 92.94 167 ARG B N 1
ATOM 3365 C CA . ARG B 1 167 ? -9.898 28.219 10.609 1 92.94 167 ARG B CA 1
ATOM 3366 C C . ARG B 1 167 ? -10.234 27.109 11.594 1 92.94 167 ARG B C 1
ATOM 3368 O O . ARG B 1 167 ? -11.047 27.297 12.5 1 92.94 167 ARG B O 1
ATOM 3375 N N . LEU B 1 168 ? -9.602 25.938 11.477 1 94.69 168 LEU B N 1
ATOM 3376 C CA . LEU B 1 168 ? -9.859 24.812 12.359 1 94.69 168 LEU B CA 1
ATOM 3377 C C . LEU B 1 168 ? -8.789 24.703 13.445 1 94.69 168 LEU B C 1
ATOM 3379 O O . LEU B 1 168 ? -8.766 23.734 14.203 1 94.69 168 LEU B O 1
ATOM 3383 N N . ALA B 1 169 ? -7.957 25.656 13.586 1 94 169 ALA B N 1
ATOM 3384 C CA . ALA B 1 169 ? -6.77 25.641 14.438 1 94 169 ALA B CA 1
ATOM 3385 C C . ALA B 1 169 ? -7.145 25.391 15.898 1 94 169 ALA B C 1
ATOM 3387 O O . ALA B 1 169 ? -6.422 24.688 16.609 1 94 169 ALA B O 1
ATOM 3388 N N . GLU B 1 170 ? -8.242 25.938 16.312 1 94.12 170 GLU B N 1
ATOM 3389 C CA . GLU B 1 170 ? -8.617 25.859 17.719 1 94.12 170 GLU B CA 1
ATOM 3390 C C . GLU B 1 170 ? -8.852 24.422 18.156 1 94.12 170 GLU B C 1
ATOM 3392 O O . GLU B 1 170 ? -8.695 24.094 19.328 1 94.12 170 GLU B O 1
ATOM 3397 N N . HIS B 1 171 ? -9.188 23.547 17.281 1 93.44 171 HIS B N 1
ATOM 3398 C CA . HIS B 1 171 ? -9.508 22.156 17.594 1 93.44 171 HIS B CA 1
ATOM 3399 C C . HIS B 1 171 ? -8.258 21.281 17.516 1 93.44 171 HIS B C 1
ATOM 3401 O O . HIS B 1 171 ? -8.242 20.172 18.078 1 93.44 171 HIS B O 1
ATOM 3407 N N . ILE B 1 172 ? -7.285 21.734 16.766 1 95.75 172 ILE B N 1
ATOM 3408 C CA . ILE B 1 172 ? -6.098 20.938 16.516 1 95.7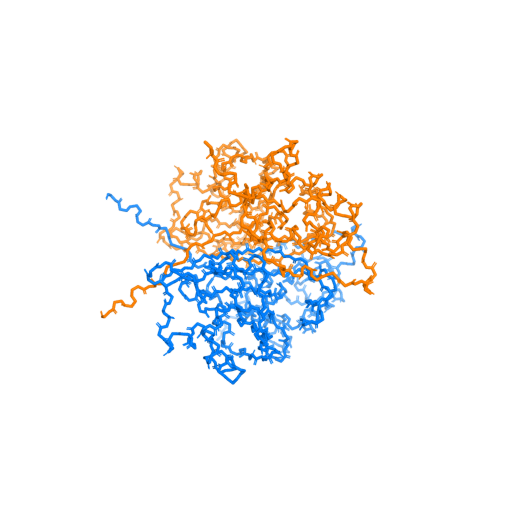5 172 ILE B CA 1
ATOM 3409 C C . ILE B 1 172 ? -4.992 21.328 17.5 1 95.75 172 ILE B C 1
ATOM 3411 O O . ILE B 1 172 ? -4.164 22.188 17.203 1 95.75 172 ILE B O 1
ATOM 3415 N N . THR B 1 173 ? -5.004 20.672 18.625 1 94.75 173 THR B N 1
ATOM 3416 C CA . THR B 1 173 ? -4.023 20.906 19.672 1 94.75 173 THR B CA 1
ATOM 3417 C C . THR B 1 173 ? -3.264 19.625 20 1 94.75 173 THR B C 1
ATOM 3419 O O . THR B 1 173 ? -3.738 18.516 19.719 1 94.75 173 THR B O 1
ATOM 3422 N N . ALA B 1 174 ? -2.084 19.859 20.641 1 94 174 ALA B N 1
ATOM 3423 C CA . ALA B 1 174 ? -1.283 18.703 21.031 1 94 174 ALA B CA 1
ATOM 3424 C C . ALA B 1 174 ? -2.061 17.797 21.984 1 94 174 ALA B C 1
ATOM 3426 O O . ALA B 1 174 ? -2.006 16.562 21.859 1 94 174 ALA B O 1
ATOM 3427 N N . ILE B 1 175 ? -2.805 18.359 22.844 1 90.94 175 ILE B N 1
ATOM 3428 C CA . ILE B 1 175 ? -3.561 17.594 23.828 1 90.94 175 ILE B CA 1
ATOM 3429 C C . ILE B 1 175 ? -4.648 16.781 23.141 1 90.94 175 ILE B C 1
ATOM 3431 O O . ILE B 1 175 ? -4.773 15.578 23.375 1 90.94 175 ILE B O 1
ATOM 3435 N N . ASN B 1 176 ? -5.453 17.391 22.266 1 89.81 176 ASN B N 1
ATOM 3436 C CA . ASN B 1 176 ? -6.52 16.688 21.562 1 89.81 176 ASN B CA 1
ATOM 3437 C C . ASN B 1 176 ? -5.969 15.555 20.703 1 89.81 176 ASN B C 1
ATOM 3439 O O . ASN B 1 176 ? -6.535 14.461 20.672 1 89.81 176 ASN B O 1
ATOM 3443 N N . LEU B 1 177 ? -4.82 15.828 20.047 1 89.44 177 LEU B N 1
ATOM 3444 C CA . LEU B 1 177 ? -4.273 14.875 19.078 1 89.44 177 LEU B CA 1
ATOM 3445 C C . LEU B 1 177 ? -3.602 13.711 19.812 1 89.44 177 LEU B C 1
ATOM 3447 O O . LEU B 1 177 ? -3.404 12.641 19.219 1 89.44 177 LEU B O 1
ATOM 3451 N N . SER B 1 178 ? -3.156 13.891 21.031 1 84 178 SER B N 1
ATOM 3452 C CA . SER B 1 178 ? -2.57 12.805 21.812 1 84 178 SER B CA 1
ATOM 3453 C C . SER B 1 178 ? -3.646 11.867 22.344 1 84 178 SER B C 1
ATOM 3455 O O . SER B 1 178 ? -3.365 10.711 22.672 1 84 178 SER B O 1
ATOM 3457 N N . LYS B 1 179 ? -4.895 12.344 22.359 1 77.94 179 LYS B N 1
ATOM 3458 C CA . LYS B 1 179 ? -5.957 11.586 23.016 1 77.94 179 LYS B CA 1
ATOM 3459 C C . LYS B 1 179 ? -6.82 10.859 21.984 1 77.94 179 LYS B C 1
ATOM 3461 O O . LYS B 1 179 ? -7.359 9.789 22.266 1 77.94 179 LYS B O 1
ATOM 3466 N N . MET B 1 180 ? -6.961 11.477 20.859 1 77.56 180 MET B N 1
ATOM 3467 C CA . MET B 1 180 ? -7.863 10.883 19.875 1 77.56 180 MET B CA 1
ATOM 3468 C C . MET B 1 180 ? -7.371 11.133 18.453 1 77.56 180 MET B C 1
ATOM 3470 O O . MET B 1 180 ? -6.656 12.102 18.203 1 77.56 180 MET B O 1
ATOM 3474 N N . PRO B 1 181 ? -7.855 10.281 17.516 1 80.94 181 PRO B N 1
ATOM 3475 C CA . PRO B 1 181 ? -7.527 10.516 16.109 1 80.94 181 PRO B CA 1
ATOM 3476 C C . PRO B 1 181 ? -8.039 11.859 15.602 1 80.94 181 PRO B C 1
ATOM 3478 O O . PRO B 1 181 ? -9.102 12.32 16.031 1 80.94 181 PRO B O 1
ATOM 3481 N N . ILE B 1 182 ? -7.328 12.406 14.727 1 87.62 182 ILE B N 1
ATOM 3482 C CA . ILE B 1 182 ? -7.605 13.766 14.273 1 87.62 182 ILE B CA 1
ATOM 3483 C C . ILE B 1 182 ? -8.992 13.82 13.641 1 87.62 182 ILE B C 1
ATOM 3485 O O . ILE B 1 182 ? -9.703 14.82 13.789 1 87.62 182 ILE B O 1
ATOM 3489 N N . LEU B 1 183 ? -9.375 12.828 12.969 1 84.5 183 LEU B N 1
ATOM 3490 C CA . LEU B 1 183 ? -10.695 12.836 12.344 1 84.5 183 LEU B CA 1
ATOM 3491 C C . LEU B 1 183 ? -11.797 12.898 13.398 1 84.5 183 LEU B C 1
ATOM 3493 O O . LEU B 1 183 ? -12.844 13.516 13.18 1 84.5 183 LEU B O 1
ATOM 3497 N N . LYS B 1 184 ? -11.57 12.203 14.477 1 83.25 184 LYS B N 1
ATOM 3498 C CA . LYS B 1 184 ? -12.523 12.258 15.578 1 83.25 184 LYS B CA 1
ATOM 3499 C C . LYS B 1 184 ? -12.562 13.648 16.203 1 83.25 184 LYS B C 1
ATOM 3501 O O . LYS B 1 184 ? -13.633 14.156 16.547 1 83.25 184 LYS B O 1
ATOM 3506 N N . VAL B 1 185 ? -11.367 14.266 16.391 1 86.31 185 VAL B N 1
ATOM 3507 C CA . VAL B 1 185 ? -11.289 15.633 16.891 1 86.31 185 VAL B CA 1
ATOM 3508 C C . VAL B 1 185 ? -12.117 16.562 16 1 86.31 185 VAL B C 1
ATOM 3510 O O . VAL B 1 185 ? -12.922 17.344 16.5 1 86.31 185 VAL B O 1
ATOM 3513 N N . LEU B 1 186 ? -11.977 16.391 14.695 1 90.31 186 LEU B N 1
ATOM 3514 C CA . LEU B 1 186 ? -12.664 17.25 13.742 1 90.31 186 LEU B CA 1
ATOM 3515 C C . LEU B 1 186 ? -14.148 16.938 13.688 1 90.31 186 LEU B C 1
ATOM 3517 O O . LEU B 1 186 ? -14.977 17.828 13.508 1 90.31 186 LEU B O 1
ATOM 3521 N N . ASP B 1 187 ? -14.469 15.703 13.875 1 86.5 187 ASP B N 1
ATOM 3522 C CA . ASP B 1 187 ? -15.867 15.305 13.922 1 86.5 187 ASP B CA 1
ATOM 3523 C C . ASP B 1 187 ? -16.594 15.984 15.078 1 86.5 187 ASP B C 1
ATOM 3525 O O . ASP B 1 187 ? -17.703 16.516 14.898 1 86.5 187 ASP B O 1
ATOM 3529 N N . PHE B 1 188 ? -15.984 16.016 16.203 1 86.44 188 PHE B N 1
ATOM 3530 C CA . PHE B 1 188 ? -16.547 16.672 17.375 1 86.44 188 PHE B CA 1
ATOM 3531 C C . PHE B 1 188 ? -16.719 18.156 17.125 1 86.44 188 PHE B C 1
ATOM 3533 O O . PHE B 1 188 ? -17.625 18.781 17.688 1 86.44 188 PHE B O 1
ATOM 3540 N N . ALA B 1 189 ? -15.883 18.656 16.281 1 91.06 189 ALA B N 1
ATOM 3541 C CA . ALA B 1 189 ? -15.945 20.094 15.969 1 91.06 189 ALA B CA 1
ATOM 3542 C C . ALA B 1 189 ? -16.969 20.359 14.883 1 91.06 189 ALA B C 1
ATOM 3544 O O . ALA B 1 189 ? -17.156 21.516 14.477 1 91.06 189 ALA B O 1
ATOM 3545 N N . GLY B 1 190 ? -17.594 19.281 14.305 1 90.69 190 GLY B N 1
ATOM 3546 C CA . GLY B 1 190 ? -18.672 19.453 13.352 1 90.69 190 GLY B CA 1
ATOM 3547 C C . GLY B 1 190 ? -18.234 19.219 11.914 1 90.69 190 GLY B C 1
ATOM 3548 O O . GLY B 1 190 ? -19 19.453 10.977 1 90.69 190 GLY B O 1
ATOM 3549 N N . TYR B 1 191 ? -17.047 18.766 11.742 1 90.19 191 TYR B N 1
ATOM 3550 C CA . TYR B 1 191 ? -16.562 18.469 10.406 1 90.19 191 TYR B CA 1
ATOM 3551 C C . TYR B 1 191 ? -16.578 16.953 10.148 1 90.19 191 TYR B C 1
ATOM 3553 O O . TYR B 1 191 ? -15.633 16.25 10.508 1 90.19 191 TYR B O 1
ATOM 3561 N N . LYS B 1 192 ? -17.562 16.547 9.453 1 87.56 192 LYS B N 1
ATOM 3562 C CA . LYS B 1 192 ? -17.781 15.117 9.211 1 87.56 192 LYS B CA 1
ATOM 3563 C C . LYS B 1 192 ? -17.219 14.703 7.855 1 87.56 192 LYS B C 1
ATOM 3565 O O . LYS B 1 192 ? -17.469 15.367 6.848 1 87.56 192 LYS B O 1
ATOM 3570 N N . ALA B 1 193 ? -16.484 13.664 7.883 1 86.12 193 ALA B N 1
ATOM 3571 C CA . ALA B 1 193 ? -15.922 13.117 6.648 1 86.12 193 ALA B CA 1
ATOM 3572 C C . ALA B 1 193 ? -16.984 12.391 5.836 1 86.12 193 ALA B C 1
ATOM 3574 O O . ALA B 1 193 ? -17.656 11.484 6.344 1 86.12 193 ALA B O 1
ATOM 3575 N N . GLU B 1 194 ? -17.188 12.734 4.652 1 83.56 194 GLU B N 1
ATOM 3576 C CA . GLU B 1 194 ? -18.125 12.07 3.76 1 83.56 194 GLU B CA 1
ATOM 3577 C C . GLU B 1 194 ? -17.406 11.266 2.686 1 83.56 194 GLU B C 1
ATOM 3579 O O . GLU B 1 194 ? -17.906 10.227 2.244 1 83.56 194 GLU B O 1
ATOM 3584 N N . ARG B 1 195 ? -16.359 11.844 2.309 1 82 195 ARG B N 1
ATOM 3585 C CA . ARG B 1 195 ? -15.562 11.219 1.256 1 82 195 ARG B CA 1
ATOM 3586 C C . ARG B 1 195 ? -14.078 11.438 1.495 1 82 195 ARG B C 1
ATOM 3588 O O . ARG B 1 195 ? -13.68 12.422 2.121 1 82 195 ARG B O 1
ATOM 3595 N N . ALA B 1 196 ? -13.289 10.484 1.02 1 82.5 196 ALA B N 1
ATOM 3596 C CA . ALA B 1 196 ? -11.836 10.68 1.061 1 82.5 196 ALA B CA 1
ATOM 3597 C C . ALA B 1 196 ? -11.172 10.094 -0.182 1 82.5 196 ALA B C 1
ATOM 3599 O O . ALA B 1 196 ? -11.641 9.094 -0.732 1 82.5 196 ALA B O 1
ATOM 3600 N N . GLU B 1 197 ? -10.195 10.766 -0.621 1 78.81 197 GLU B N 1
ATOM 3601 C CA . GLU B 1 197 ? -9.281 10.234 -1.628 1 78.81 197 GLU B CA 1
ATOM 3602 C C . GLU B 1 197 ? -7.965 9.781 -0.997 1 78.81 197 GLU B C 1
ATOM 3604 O O . GLU B 1 197 ? -7.301 10.562 -0.313 1 78.81 197 GLU B O 1
ATOM 3609 N N . GLN B 1 198 ? -7.668 8.531 -1.246 1 80.19 198 GLN B N 1
ATOM 3610 C CA . GLN B 1 198 ? -6.484 7.965 -0.605 1 80.19 198 GLN B CA 1
ATOM 3611 C C . GLN B 1 198 ? -5.535 7.363 -1.637 1 80.19 198 GLN B C 1
ATOM 3613 O O . GLN B 1 198 ? -5.973 6.711 -2.586 1 80.19 198 GLN B O 1
ATOM 3618 N N . THR B 1 199 ? -4.324 7.613 -1.396 1 82.06 199 THR B N 1
ATOM 3619 C CA . THR B 1 199 ? -3.275 6.965 -2.174 1 82.06 199 THR B CA 1
ATOM 3620 C C . THR B 1 199 ? -2.381 6.117 -1.272 1 82.06 199 THR B C 1
ATOM 3622 O O . THR B 1 199 ? -2.084 6.508 -0.141 1 82.06 199 THR B O 1
ATOM 3625 N N . ILE B 1 200 ? -1.997 4.961 -1.772 1 82.69 200 ILE B N 1
ATOM 3626 C CA . ILE B 1 200 ? -1.072 4.078 -1.068 1 82.69 200 ILE B CA 1
ATOM 3627 C C . ILE B 1 200 ? 0.121 3.762 -1.966 1 82.69 200 ILE B C 1
ATOM 3629 O O . ILE B 1 200 ? -0.05 3.305 -3.098 1 82.69 200 ILE B O 1
ATOM 3633 N N . GLY B 1 201 ? 1.267 4.086 -1.471 1 83.56 201 GLY B N 1
ATOM 3634 C CA . GLY B 1 201 ? 2.5 3.807 -2.189 1 83.56 201 GLY B CA 1
ATOM 3635 C C . GLY B 1 201 ? 3.648 3.42 -1.275 1 83.56 201 GLY B C 1
ATOM 3636 O O . GLY B 1 201 ? 3.455 3.23 -0.072 1 83.56 201 GLY B O 1
ATOM 3637 N N . ALA B 1 202 ? 4.793 3.158 -1.95 1 87.12 202 ALA B N 1
ATOM 3638 C CA . ALA B 1 202 ? 6.02 2.863 -1.216 1 87.12 202 ALA B CA 1
ATOM 3639 C C . ALA B 1 202 ? 7.098 3.9 -1.511 1 87.12 202 ALA B C 1
ATOM 3641 O O . ALA B 1 202 ? 7.191 4.406 -2.631 1 87.12 202 ALA B O 1
ATOM 3642 N N . ILE B 1 203 ? 7.828 4.199 -0.431 1 88.19 203 ILE B N 1
ATOM 3643 C CA . ILE B 1 203 ? 8.922 5.145 -0.6 1 88.19 203 ILE B CA 1
ATOM 3644 C C . ILE B 1 203 ? 10.141 4.68 0.201 1 88.19 203 ILE B C 1
ATOM 3646 O O . ILE B 1 203 ? 10.039 3.742 0.997 1 88.19 203 ILE B O 1
ATOM 3650 N N . LEU B 1 204 ? 11.25 5.355 -0.149 1 85.69 204 LEU B N 1
ATOM 3651 C CA . LEU B 1 204 ? 12.453 5.18 0.661 1 85.69 204 LEU B CA 1
ATOM 3652 C C . LEU B 1 204 ? 12.57 6.277 1.711 1 85.69 204 LEU B C 1
ATOM 3654 O O . LEU B 1 204 ? 12.273 7.445 1.43 1 85.69 204 LEU B O 1
ATOM 3658 N N . ALA B 1 205 ? 12.969 5.875 2.896 1 86.88 205 ALA B N 1
ATOM 3659 C CA . ALA B 1 205 ? 13.125 6.848 3.977 1 86.88 205 ALA B CA 1
ATOM 3660 C C . ALA B 1 205 ? 14.234 7.848 3.654 1 86.88 205 ALA B C 1
ATOM 3662 O O . ALA B 1 205 ? 15.359 7.457 3.332 1 86.88 205 ALA B O 1
ATOM 3663 N N . ASP B 1 206 ? 13.844 9.125 3.754 1 82.06 206 ASP B N 1
ATOM 3664 C CA . ASP B 1 206 ? 14.883 10.148 3.709 1 82.06 206 ASP B CA 1
ATOM 3665 C C . ASP B 1 206 ? 15.477 10.391 5.094 1 82.06 206 ASP B C 1
ATOM 3667 O O . ASP B 1 206 ? 15.156 9.672 6.043 1 82.06 206 ASP B O 1
ATOM 3671 N N . ALA B 1 207 ? 16.359 11.352 5.188 1 81.88 207 ALA B N 1
ATOM 3672 C CA . ALA B 1 207 ? 17.062 11.578 6.441 1 81.88 207 ALA B CA 1
ATOM 3673 C C . ALA B 1 207 ? 16.094 11.922 7.566 1 81.88 207 ALA B C 1
ATOM 3675 O O . ALA B 1 207 ? 16.219 11.406 8.68 1 81.88 207 ALA B O 1
ATOM 3676 N N . ARG B 1 208 ? 15.117 12.75 7.281 1 83.44 208 ARG B N 1
ATOM 3677 C CA . ARG B 1 208 ? 14.156 13.18 8.289 1 83.44 208 ARG B CA 1
ATOM 3678 C C . ARG B 1 208 ? 13.32 12 8.781 1 83.44 208 ARG B C 1
ATOM 3680 O O . ARG B 1 208 ? 13.172 11.797 9.992 1 83.44 208 ARG B O 1
ATOM 3687 N N . LEU B 1 209 ? 12.859 11.258 7.875 1 89.25 209 LEU B N 1
ATOM 3688 C CA . LEU B 1 209 ? 12.023 10.117 8.227 1 89.25 209 LEU B CA 1
ATOM 3689 C C . LEU B 1 209 ? 12.844 9.031 8.922 1 89.25 209 LEU B C 1
ATOM 3691 O O . LEU B 1 209 ? 12.367 8.383 9.852 1 89.25 209 LEU B O 1
ATOM 3695 N N . SER B 1 210 ? 14.094 8.859 8.422 1 90.69 210 SER B N 1
ATOM 3696 C CA . SER B 1 210 ? 14.969 7.883 9.062 1 90.69 210 SER B CA 1
ATOM 3697 C C . SER B 1 210 ? 15.203 8.234 10.531 1 90.69 210 SER B C 1
ATOM 3699 O O . SER B 1 210 ? 15.172 7.352 11.398 1 90.69 210 SER B O 1
ATOM 3701 N N . ASP B 1 211 ? 15.398 9.445 10.742 1 91.5 211 ASP B N 1
ATOM 3702 C CA . ASP B 1 211 ? 15.625 9.906 12.117 1 91.5 211 ASP B CA 1
ATOM 3703 C C . ASP B 1 211 ? 14.359 9.766 12.953 1 91.5 211 ASP B C 1
ATOM 3705 O O . ASP B 1 211 ? 14.391 9.195 14.047 1 91.5 211 ASP B O 1
ATOM 3709 N N . ALA B 1 212 ? 13.25 10.211 12.43 1 92.81 212 ALA B N 1
ATOM 3710 C CA . ALA B 1 212 ? 11.977 10.219 13.156 1 92.81 212 ALA B CA 1
ATOM 3711 C C . ALA B 1 212 ? 11.523 8.805 13.484 1 92.81 212 ALA B C 1
ATOM 3713 O O . ALA B 1 212 ? 10.914 8.562 14.531 1 92.81 212 ALA B O 1
ATOM 3714 N N . LEU B 1 213 ? 11.875 7.844 12.617 1 94 213 LEU B N 1
ATOM 3715 C CA . LEU B 1 213 ? 11.344 6.492 12.758 1 94 213 LEU B CA 1
ATOM 3716 C C . LEU B 1 213 ? 12.445 5.516 13.172 1 94 213 LEU B C 1
ATOM 3718 O O . LEU B 1 213 ? 12.219 4.305 13.219 1 94 213 LEU B O 1
ATOM 3722 N N . GLU B 1 214 ? 13.625 6.02 13.414 1 92.88 214 GLU B N 1
ATOM 3723 C CA . GLU B 1 214 ? 14.766 5.215 13.852 1 92.88 214 GLU B CA 1
ATOM 3724 C C . GLU B 1 214 ? 15.062 4.098 12.859 1 92.88 214 GLU B C 1
ATOM 3726 O O . GLU B 1 214 ? 15.18 2.932 13.242 1 92.88 214 GLU B O 1
ATOM 3731 N N . LEU B 1 215 ? 15.133 4.52 11.656 1 88 215 LEU B N 1
ATOM 3732 C CA . LEU B 1 215 ? 15.43 3.611 10.555 1 88 215 LEU B CA 1
ATOM 3733 C C . LEU B 1 215 ? 16.781 3.938 9.93 1 88 215 LEU B C 1
ATOM 3735 O O . LEU B 1 215 ? 17.375 4.969 10.242 1 88 215 LEU B O 1
ATOM 3739 N N . GLU B 1 216 ? 17.266 2.996 9.117 1 86.44 216 GLU B N 1
ATOM 3740 C CA . GLU B 1 216 ? 18.391 3.303 8.25 1 86.44 216 GLU B CA 1
ATOM 3741 C C . GLU B 1 216 ? 17.953 4.102 7.023 1 86.44 216 GLU B C 1
ATOM 3743 O O . GLU B 1 216 ? 16.828 3.936 6.543 1 86.44 216 GLU B O 1
ATOM 3748 N N . PRO B 1 217 ? 18.875 4.875 6.625 1 84.81 217 PRO B N 1
ATOM 3749 C CA . PRO B 1 217 ? 18.547 5.578 5.379 1 84.81 217 PRO B CA 1
ATOM 3750 C C . PRO B 1 217 ? 18.172 4.625 4.246 1 84.81 217 PRO B C 1
ATOM 3752 O O . PRO B 1 217 ? 18.781 3.557 4.109 1 84.81 217 PRO B O 1
ATOM 3755 N N . ARG B 1 218 ? 17.078 4.961 3.58 1 84.44 218 ARG B N 1
ATOM 3756 C CA . ARG B 1 218 ? 16.609 4.246 2.398 1 84.44 218 ARG B CA 1
ATOM 3757 C C . ARG B 1 218 ? 15.883 2.965 2.787 1 84.44 218 ARG B C 1
ATOM 3759 O O . ARG B 1 218 ? 15.703 2.072 1.957 1 84.44 218 ARG B O 1
ATOM 3766 N N . ASP B 1 219 ? 15.523 2.844 4.004 1 88.12 219 ASP B N 1
ATOM 3767 C CA . ASP B 1 219 ? 14.57 1.793 4.344 1 88.12 219 ASP B CA 1
ATOM 3768 C C . ASP B 1 219 ? 13.211 2.059 3.703 1 88.12 219 ASP B C 1
ATOM 3770 O O . ASP B 1 219 ? 12.852 3.209 3.445 1 88.12 219 ASP B O 1
ATOM 3774 N N . ALA B 1 220 ? 12.531 0.993 3.451 1 87.62 220 ALA B N 1
ATOM 3775 C CA . ALA B 1 220 ? 11.242 1.124 2.773 1 87.62 220 ALA B CA 1
ATOM 3776 C C . ALA B 1 220 ? 10.164 1.583 3.744 1 87.62 220 ALA B C 1
ATOM 3778 O O . ALA B 1 220 ? 10.125 1.145 4.898 1 87.62 220 ALA B O 1
ATOM 3779 N N . LEU B 1 221 ? 9.312 2.406 3.248 1 87.69 221 LEU B N 1
ATOM 3780 C CA . LEU B 1 221 ? 8.148 2.887 3.986 1 87.69 221 LEU B CA 1
ATOM 3781 C C . LEU B 1 221 ? 6.883 2.752 3.148 1 87.69 221 LEU B C 1
ATOM 3783 O O . LEU B 1 221 ? 6.918 2.939 1.931 1 87.69 221 LEU B O 1
ATOM 3787 N N . LEU B 1 222 ? 5.836 2.41 3.807 1 86.44 222 LEU B N 1
ATOM 3788 C CA . LEU B 1 222 ? 4.512 2.52 3.205 1 86.44 222 LEU B CA 1
ATOM 3789 C C . LEU B 1 222 ? 3.947 3.924 3.387 1 86.44 222 LEU B C 1
ATOM 3791 O O . LEU B 1 222 ? 3.814 4.402 4.516 1 86.44 222 LEU B O 1
ATOM 3795 N N . ARG B 1 223 ? 3.654 4.52 2.299 1 88.06 223 ARG B N 1
ATOM 3796 C CA . ARG B 1 223 ? 3.141 5.887 2.35 1 88.06 223 ARG B CA 1
ATOM 3797 C C . ARG B 1 223 ? 1.652 5.922 2.023 1 88.06 223 ARG B C 1
ATOM 3799 O O . ARG B 1 223 ? 1.22 5.375 1.007 1 88.06 223 ARG B O 1
ATOM 3806 N N . ILE B 1 224 ? 0.946 6.633 2.889 1 84.5 224 ILE B N 1
ATOM 3807 C CA . ILE B 1 224 ? -0.487 6.828 2.699 1 84.5 224 ILE B CA 1
ATOM 3808 C C . ILE B 1 224 ? -0.803 8.32 2.648 1 84.5 224 ILE B C 1
ATOM 3810 O O . ILE B 1 224 ? -0.479 9.062 3.58 1 84.5 224 ILE B O 1
ATOM 3814 N N . GLY B 1 225 ? -1.323 8.766 1.582 1 84.44 225 GLY B N 1
ATOM 3815 C CA . GLY B 1 225 ? -1.853 10.109 1.438 1 84.44 225 GLY B CA 1
ATOM 3816 C C . GLY B 1 225 ? -3.365 10.148 1.348 1 84.44 225 GLY B C 1
ATOM 3817 O O . GLY B 1 225 ? -3.971 9.359 0.622 1 84.44 225 GLY B O 1
ATOM 3818 N N . ARG B 1 226 ? -3.928 11.094 2.102 1 84.69 226 ARG B N 1
ATOM 3819 C CA . ARG B 1 226 ? -5.387 11.148 2.127 1 84.69 226 ARG B CA 1
ATOM 3820 C C . ARG B 1 226 ? -5.879 12.594 2.162 1 84.69 226 ARG B C 1
ATOM 3822 O O . ARG B 1 226 ? -5.328 13.43 2.887 1 84.69 226 ARG B O 1
ATOM 3829 N N . THR B 1 227 ? -6.809 12.82 1.358 1 88.44 227 THR B N 1
ATOM 3830 C CA . THR B 1 227 ? -7.586 14.055 1.425 1 88.44 227 THR B CA 1
ATOM 3831 C C . THR B 1 227 ? -9.039 13.758 1.776 1 88.44 227 THR B C 1
ATOM 3833 O O . THR B 1 227 ? -9.68 12.922 1.134 1 88.44 227 THR B O 1
ATOM 3836 N N . VAL B 1 228 ? -9.531 14.477 2.768 1 87.81 228 VAL B N 1
ATOM 3837 C CA . VAL B 1 228 ? -10.867 14.211 3.277 1 87.81 228 VAL B CA 1
ATOM 3838 C C . VAL B 1 228 ? -11.797 15.367 2.914 1 87.81 228 VAL B C 1
ATOM 3840 O O . VAL B 1 228 ? -11.422 16.531 3.025 1 87.81 228 VAL B O 1
ATOM 3843 N N . TYR B 1 229 ? -12.977 14.961 2.547 1 90 229 TYR B N 1
ATOM 3844 C CA . TYR B 1 229 ? -13.977 15.922 2.102 1 90 229 TYR B CA 1
ATOM 3845 C C . TYR B 1 229 ? -15.234 15.836 2.961 1 90 229 TYR B C 1
ATOM 3847 O O . TYR B 1 229 ? -15.602 14.758 3.432 1 90 229 TYR B O 1
ATOM 3855 N N . ASP B 1 230 ? -15.852 16.984 3.082 1 90.94 230 ASP B N 1
ATOM 3856 C CA . ASP B 1 230 ? -17.125 17 3.785 1 90.94 230 ASP B CA 1
ATOM 3857 C C . ASP B 1 230 ? -18.297 16.797 2.816 1 90.94 230 ASP B C 1
ATOM 3859 O O . ASP B 1 230 ? -18.078 16.406 1.664 1 90.94 230 ASP B O 1
ATOM 3863 N N . LYS B 1 231 ? -19.531 16.922 3.342 1 88.25 231 LYS B N 1
ATOM 3864 C CA . LYS B 1 231 ? -20.734 16.641 2.564 1 88.25 231 LYS B CA 1
ATOM 3865 C C . LYS B 1 231 ? -20.844 17.594 1.379 1 88.25 231 LYS B C 1
ATOM 3867 O O . LYS B 1 231 ? -21.484 17.281 0.379 1 88.25 231 LYS B O 1
ATOM 3872 N N . ASP B 1 232 ? -20.234 18.75 1.504 1 93.19 232 ASP B N 1
ATOM 3873 C CA . ASP B 1 232 ? -20.297 19.75 0.44 1 93.19 232 ASP B CA 1
ATOM 3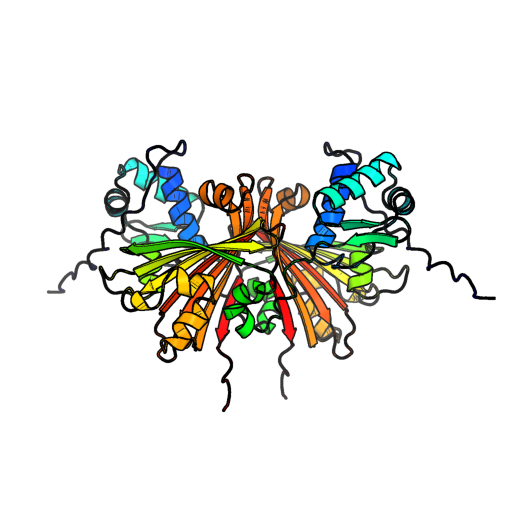874 C C . ASP B 1 232 ? -19.109 19.594 -0.518 1 93.19 232 ASP B C 1
ATOM 3876 O O . ASP B 1 232 ? -18.828 20.5 -1.296 1 93.19 232 ASP B O 1
ATOM 3880 N N . GLU B 1 233 ? -18.406 18.578 -0.356 1 90.69 233 GLU B N 1
ATOM 3881 C CA . GLU B 1 233 ? -17.25 18.281 -1.199 1 90.69 233 GLU B CA 1
ATOM 3882 C C . GLU B 1 233 ? -16.125 19.281 -0.981 1 90.69 233 GLU B C 1
ATOM 3884 O O . GLU B 1 233 ? -15.359 19.578 -1.9 1 90.69 233 GLU B O 1
ATOM 3889 N N . GLN B 1 234 ? -16.156 19.859 0.128 1 94.5 234 GLN B N 1
ATOM 3890 C CA . GLN B 1 234 ? -15.047 20.734 0.518 1 94.5 234 GLN B CA 1
ATOM 3891 C C . GLN B 1 234 ? -13.984 19.953 1.297 1 94.5 234 GLN B C 1
ATOM 3893 O O . GLN B 1 234 ? -14.289 19.359 2.33 1 94.5 234 GLN B O 1
ATOM 3898 N N . PRO B 1 235 ? -12.758 20 0.741 1 94.5 235 PRO B N 1
ATOM 3899 C CA . PRO B 1 235 ? -11.703 19.344 1.503 1 94.5 235 PRO B CA 1
ATOM 3900 C C . PRO B 1 235 ? -11.344 20.078 2.789 1 94.5 235 PRO B C 1
ATOM 3902 O O . PRO B 1 235 ? -11.336 21.312 2.811 1 94.5 235 PRO B O 1
ATOM 3905 N N . PHE B 1 236 ? -11.016 19.297 3.871 1 94.88 236 PHE B N 1
ATOM 3906 C CA . PHE B 1 236 ? -10.727 20 5.113 1 94.88 236 PHE B CA 1
ATOM 3907 C C . PHE B 1 236 ? -9.586 19.328 5.863 1 94.88 236 PHE B C 1
ATOM 3909 O O . PHE B 1 236 ? -9.148 19.812 6.91 1 94.88 236 PHE B O 1
ATOM 3916 N N . LEU B 1 237 ? -9.109 18.234 5.355 1 93.12 237 LEU B N 1
ATOM 3917 C CA . LEU B 1 237 ? -8.016 17.5 5.988 1 93.12 237 LEU B CA 1
ATOM 3918 C C . LEU B 1 237 ? -7.16 16.797 4.945 1 93.12 237 LEU B C 1
ATOM 3920 O O . LEU B 1 237 ? -7.691 16.109 4.066 1 93.12 237 LEU B O 1
ATOM 3924 N N . VAL B 1 238 ? -5.914 17.047 5.004 1 90.56 238 VAL B N 1
ATOM 3925 C CA . VAL B 1 238 ? -4.93 16.281 4.25 1 90.56 238 VAL B CA 1
ATOM 3926 C C . VAL B 1 238 ? -3.977 15.57 5.211 1 90.56 238 VAL B C 1
ATOM 3928 O O . VAL B 1 238 ? -3.463 16.188 6.148 1 90.56 238 VAL B O 1
ATOM 3931 N N . THR B 1 239 ? -3.836 14.312 5.008 1 89.69 239 THR B N 1
ATOM 3932 C CA . THR B 1 239 ? -2.908 13.539 5.824 1 89.69 239 THR B CA 1
ATOM 3933 C C . THR B 1 239 ? -1.904 12.797 4.945 1 89.69 239 THR B C 1
ATOM 3935 O O . THR B 1 239 ? -2.271 12.234 3.912 1 89.69 239 THR B O 1
ATOM 3938 N N . VAL B 1 240 ? -0.658 12.898 5.332 1 88.44 240 VAL B N 1
ATOM 3939 C CA . VAL B 1 240 ? 0.405 12.078 4.762 1 88.44 240 VAL B CA 1
ATOM 3940 C C . VAL B 1 240 ? 1.061 11.25 5.859 1 88.44 240 VAL B C 1
ATOM 3942 O O . VAL B 1 240 ? 1.667 11.797 6.785 1 88.44 240 VAL B O 1
ATOM 3945 N N . ALA B 1 241 ? 0.931 9.984 5.695 1 87.94 241 ALA B N 1
ATOM 3946 C CA . ALA B 1 241 ? 1.477 9.078 6.699 1 87.94 241 ALA B CA 1
ATOM 3947 C C . ALA B 1 241 ? 2.514 8.141 6.086 1 87.94 241 ALA B C 1
ATOM 3949 O O . ALA B 1 241 ? 2.307 7.605 4.992 1 87.94 241 ALA B O 1
ATOM 3950 N N . ASN B 1 242 ? 3.609 8.055 6.789 1 89.25 242 ASN B N 1
ATOM 3951 C CA . ASN B 1 242 ? 4.656 7.105 6.434 1 89.25 242 ASN B CA 1
ATOM 3952 C C . ASN B 1 242 ? 4.863 6.062 7.527 1 89.25 242 ASN B C 1
ATOM 3954 O O . ASN B 1 242 ? 5.188 6.406 8.664 1 89.25 242 ASN B O 1
ATOM 3958 N N . TYR B 1 243 ? 4.688 4.84 7.168 1 86.81 243 TYR B N 1
ATOM 3959 C CA . TYR B 1 243 ? 4.801 3.762 8.141 1 86.81 243 TYR B CA 1
ATOM 3960 C C . TYR B 1 243 ? 5.984 2.855 7.812 1 86.81 243 TYR B C 1
ATOM 3962 O O . TYR B 1 243 ? 6.25 2.572 6.645 1 86.81 243 TYR B O 1
ATOM 3970 N N . ARG B 1 244 ? 6.547 2.389 8.906 1 85.94 244 ARG B N 1
ATOM 3971 C CA . ARG B 1 244 ? 7.629 1.422 8.766 1 85.94 244 ARG B CA 1
ATOM 3972 C C . ARG B 1 244 ? 7.148 0.161 8.055 1 85.94 244 ARG B C 1
ATOM 3974 O O . ARG B 1 244 ? 6.215 -0.5 8.516 1 85.94 244 ARG B O 1
ATOM 3981 N N . ALA B 1 245 ? 7.906 -0.143 6.973 1 84.12 245 ALA B N 1
ATOM 3982 C CA . ALA B 1 245 ? 7.484 -1.272 6.148 1 84.12 245 ALA B CA 1
ATOM 3983 C C . ALA B 1 245 ? 7.699 -2.596 6.879 1 84.12 245 ALA B C 1
ATOM 3985 O O . ALA B 1 245 ? 7.004 -3.578 6.613 1 84.12 245 ALA B O 1
ATOM 3986 N N . ASP B 1 246 ? 8.648 -2.58 7.738 1 77 246 ASP B N 1
ATOM 3987 C CA . ASP B 1 246 ? 8.984 -3.82 8.43 1 77 246 ASP B CA 1
ATOM 3988 C C . ASP B 1 246 ? 7.988 -4.117 9.547 1 77 246 ASP B C 1
ATOM 3990 O O . ASP B 1 246 ? 7.969 -5.227 10.086 1 77 246 ASP B O 1
ATOM 3994 N N . LYS B 1 247 ? 7.082 -3.18 9.859 1 74.31 247 LYS B N 1
ATOM 3995 C CA . LYS B 1 247 ? 6.199 -3.355 11.008 1 74.31 247 LYS B CA 1
ATOM 3996 C C . LYS B 1 247 ? 4.738 -3.127 10.617 1 74.31 247 LYS B C 1
ATOM 3998 O O . LYS B 1 247 ? 3.83 -3.445 11.391 1 74.31 247 LYS B O 1
ATOM 4003 N N . PHE B 1 248 ? 4.578 -2.639 9.438 1 78.88 248 PHE B N 1
ATOM 4004 C CA . PHE B 1 248 ? 3.221 -2.217 9.117 1 78.88 248 PHE B CA 1
ATOM 4005 C C . PHE B 1 248 ? 2.844 -2.633 7.699 1 78.88 248 PHE B C 1
ATOM 4007 O O . PHE B 1 248 ? 3.627 -2.451 6.766 1 78.88 248 PHE B O 1
ATOM 4014 N N . ASN B 1 249 ? 1.665 -3.209 7.559 1 78.62 249 ASN B N 1
ATOM 4015 C CA . ASN B 1 249 ? 0.976 -3.463 6.297 1 78.62 249 ASN B CA 1
ATOM 4016 C C . ASN B 1 249 ? -0.526 -3.221 6.422 1 78.62 249 ASN B C 1
ATOM 4018 O O . ASN B 1 249 ? -1.062 -3.174 7.531 1 78.62 249 ASN B O 1
ATOM 4022 N N . ILE B 1 250 ? -1.105 -2.969 5.289 1 77.81 250 ILE B N 1
ATOM 4023 C CA . ILE B 1 250 ? -2.551 -2.779 5.242 1 77.81 250 ILE B CA 1
ATOM 4024 C C . ILE B 1 250 ? -3.23 -4.09 4.844 1 77.81 250 ILE B C 1
ATOM 4026 O O . ILE B 1 250 ? -2.822 -4.734 3.877 1 77.81 250 ILE B O 1
ATOM 4030 N N . ARG B 1 251 ? -4.176 -4.5 5.625 1 76.12 251 ARG B N 1
ATOM 4031 C CA . ARG B 1 251 ? -4.98 -5.664 5.277 1 76.12 251 ARG B CA 1
ATOM 4032 C C . ARG B 1 251 ? -6.398 -5.254 4.891 1 76.12 251 ARG B C 1
ATOM 4034 O O . ARG B 1 251 ? -7.047 -4.488 5.609 1 76.12 251 ARG B O 1
ATOM 4041 N N . ILE B 1 252 ? -6.809 -5.793 3.809 1 72.94 252 ILE B N 1
ATOM 4042 C CA . ILE B 1 252 ? -8.125 -5.465 3.277 1 72.94 252 ILE B CA 1
ATOM 4043 C C . ILE B 1 252 ? -8.883 -6.75 2.953 1 72.94 252 ILE B C 1
ATOM 4045 O O . ILE B 1 252 ? -8.312 -7.691 2.395 1 72.94 252 ILE B O 1
ATOM 4049 N N . GLU B 1 253 ? -10.07 -6.773 3.41 1 72.69 253 GLU B N 1
ATOM 4050 C CA . GLU B 1 253 ? -10.984 -7.812 2.945 1 72.69 253 GLU B CA 1
ATOM 4051 C C . GLU B 1 253 ? -11.859 -7.309 1.807 1 72.69 253 GLU B C 1
ATOM 4053 O O . GLU B 1 253 ? -12.547 -6.289 1.946 1 72.69 253 GLU B O 1
ATOM 4058 N N . LEU B 1 254 ? -11.703 -8 0.731 1 73.25 254 LEU B N 1
ATOM 4059 C CA . LEU B 1 254 ? -12.461 -7.621 -0.456 1 73.25 254 LEU B CA 1
ATOM 4060 C C . LEU B 1 254 ? -13.617 -8.594 -0.7 1 73.25 254 LEU B C 1
ATOM 4062 O O . LEU B 1 254 ? -13.492 -9.789 -0.429 1 73.25 254 LEU B O 1
ATOM 4066 N N . HIS B 1 255 ? -14.727 -8.055 -1.108 1 72.44 255 HIS B N 1
ATOM 4067 C CA . HIS B 1 255 ? -15.891 -8.883 -1.41 1 72.44 255 HIS B CA 1
ATOM 4068 C C . HIS B 1 255 ? -16.391 -8.625 -2.826 1 72.44 255 HIS B C 1
ATOM 4070 O O . HIS B 1 255 ? -16.328 -7.504 -3.326 1 72.44 255 HIS B O 1
ATOM 4076 N N . GLY B 1 256 ? -16.578 -9.648 -3.578 1 60.44 256 GLY B N 1
ATOM 4077 C CA . GLY B 1 256 ? -17.125 -9.555 -4.926 1 60.44 256 GLY B CA 1
ATOM 4078 C C . GLY B 1 256 ? -18.484 -8.875 -4.98 1 60.44 256 GLY B C 1
ATOM 4079 O O . GLY B 1 256 ? -19.266 -8.977 -4.039 1 60.44 256 GLY B O 1
ATOM 4080 N N . SER B 1 257 ? -18.609 -7.711 -5.68 1 49.22 257 SER B N 1
ATOM 4081 C CA . SER B 1 257 ? -19.953 -7.207 -5.883 1 49.22 257 SER B CA 1
ATOM 4082 C C . SER B 1 257 ? -20.891 -8.312 -6.348 1 49.22 257 SER B C 1
ATOM 4084 O O . SER B 1 257 ? -20.5 -9.203 -7.105 1 49.22 257 SER B O 1
ATOM 4086 N N . ALA B 1 258 ? -22.078 -8.695 -5.672 1 36.06 258 ALA B N 1
ATOM 4087 C CA . ALA B 1 258 ? -23.25 -9.266 -6.332 1 36.06 258 ALA B CA 1
ATOM 4088 C C . ALA B 1 258 ? -23.422 -8.695 -7.742 1 36.06 258 ALA B C 1
ATOM 4090 O O . ALA B 1 258 ? -23.656 -7.5 -7.914 1 36.06 258 ALA B O 1
ATOM 4091 N N . LEU B 1 259 ? -22.609 -8.906 -8.766 1 29.89 259 LEU B N 1
ATOM 4092 C CA . LEU B 1 259 ? -23.453 -8.68 -9.945 1 29.89 259 LEU B CA 1
ATOM 4093 C C . LEU B 1 259 ? -24.906 -9.062 -9.664 1 29.89 259 LEU B C 1
ATOM 4095 O O . LEU B 1 259 ? -25.203 -10.234 -9.398 1 29.89 259 LEU B O 1
ATOM 4099 N N . ASP B 1 260 ? -25.656 -8.422 -8.875 1 24.95 260 ASP B N 1
ATOM 4100 C CA . ASP B 1 260 ? -27.078 -8.609 -9.125 1 24.95 260 ASP B CA 1
ATOM 4101 C C . ASP B 1 260 ? -27.328 -8.914 -10.602 1 24.95 260 ASP B C 1
ATOM 4103 O O . ASP B 1 260 ? -26.812 -8.227 -11.484 1 24.95 260 ASP B O 1
ATOM 4107 N N . ASP B 1 261 ? -27.984 -10.07 -10.922 1 21.58 261 ASP B N 1
ATOM 4108 C CA . ASP B 1 261 ? -28.984 -10.156 -11.984 1 21.58 261 ASP B CA 1
ATOM 4109 C C . ASP B 1 261 ? -29.672 -8.812 -12.203 1 21.58 261 ASP B C 1
ATOM 4111 O O . ASP B 1 261 ? -30.062 -8.148 -11.242 1 21.58 261 ASP B O 1
#

Solvent-accessible surface area (backbone atoms only — not comparable to full-atom values): 27230 Å² total; per-residue (Å²): 134,79,78,75,72,67,79,76,81,77,67,82,38,71,52,82,66,62,86,84,48,93,57,55,63,40,56,52,53,33,51,51,52,49,46,29,34,68,69,44,60,40,35,57,65,38,73,51,73,49,46,69,51,36,17,68,32,46,70,44,51,59,67,40,31,43,49,25,54,46,52,37,31,75,67,49,39,25,44,78,41,88,97,75,46,37,25,24,54,31,50,52,60,39,56,54,42,54,36,50,48,52,47,42,71,53,23,78,38,57,54,40,78,70,37,48,54,44,66,74,44,74,44,79,41,74,45,46,65,46,55,31,57,69,43,65,52,59,89,83,53,43,23,26,39,36,34,32,38,32,23,46,88,87,36,58,40,29,46,35,39,35,38,30,50,42,90,52,42,89,65,64,38,65,68,52,52,51,73,39,53,62,65,58,52,36,36,75,72,69,50,52,66,37,32,32,45,33,37,41,34,20,36,55,30,44,71,68,52,10,61,73,45,74,47,56,76,48,38,32,20,27,33,38,38,35,39,31,17,28,87,83,68,47,44,55,37,37,38,44,33,39,27,37,22,89,56,40,48,46,21,30,59,36,56,46,71,74,76,69,132,131,79,77,75,73,67,79,75,82,76,64,80,34,71,52,81,66,60,87,82,47,93,56,53,64,38,56,52,51,33,51,52,53,50,48,31,34,70,70,46,60,41,34,56,66,37,71,52,75,49,46,69,51,37,17,66,33,48,70,44,52,58,67,39,30,43,50,25,54,46,53,37,32,77,68,50,37,26,44,78,42,89,98,75,44,36,25,24,56,31,52,52,61,37,57,55,41,52,36,48,49,54,46,43,70,52,24,76,39,58,54,42,78,72,38,49,56,45,65,76,44,72,44,77,41,75,45,46,65,46,54,31,57,70,43,65,51,59,88,81,52,43,22,26,39,37,35,32,39,32,20,45,88,87,35,57,40,31,46,35,39,37,38,31,49,43,90,52,42,88,64,64,41,66,69,52,53,50,73,40,52,62,65,56,51,36,37,76,72,68,50,52,67,38,32,31,45,34,36,42,34,19,35,58,30,45,72,68,51,11,61,71,44,73,48,56,77,47,38,33,20,27,32,38,38,36,40,31,16,30,86,82,68,46,42,55,37,38,36,42,33,39,27,38,22,90,54,39,47,45,21,31,60,37,55,46,70,74,74,69,131

Foldseek 3Di:
DPPPPDPDDPPQQQLEFDPPDPDDRLVSVLVVVLVCDLVCVQAFFRADDDLVVCCRNHVDDSVSSVSSLVVCVVVQQWDADDPPHIGGHQHLLPPQCAQPVVCVVCVVCVNVPQKFKQWDDWDKDQDDPVVCVLQVHDPPFIKIKIWMFIGHPNATWKIKIKIFGVVCSVQDDRVNVRVGPPQVSVVVVPFHFDDKDKDKDKFFDDPVRCVSRVHDGGQIWIWMWMWTAGPVRRTGMIMIMTGHSSRHDHHYDDDDPPPPD/DPPPPPPDDPPQQQLEFDPPDPDDRLVSVLVVVLVCDLVCVQAFFRADDDLVVCCRNHVDDSVSSVSSLVVCVVVQQWDADDPPHIGGHQHLLCPQCAQPVVCVVCVVVVNVPQKFKQWDDWDKDQDDPVVCVLQVHDPPFIKIKIWMFIGHPNATWKIKIKIFGVVCSVQDDRVNVRVGPPQVSVVVVPFHFDDKDKDKDKFFDDPVRCVSRVHDGGQIWIWMWMWTAGPVRRTGMIMIMTGHSSRHDHHYDDDDPPPPD

Organism: Hirschia baltica (strain ATCC 49814 / DSM 5838 / IFAM 1418) (NCBI:txid582402)

Secondary structure (DSSP, 8-state):
------------------TTSSS-HHHHHHHHHHHHHHHTSS-TTPEEPPHHHHHHHHT--HHHHHHHHHHHHHTTSEEEETTTEEEE----S-----S-HHHHHHHTTGGGTTEEEEEEEEEEEPPPHHHHHHTTPPTT--EEEEEEEEEETTEEEEEEEEEEEGGGGGG--HHHHHHS-HHHHHHHTT----EEEEEEEEEE--HHHHHHHT--TT-EEEEEEEEEE-TTS-EEEEEEEEEETTT--EEEEEE------/------------------TTSSS-HHHHHHHHHHHHHHHTSS-TTPEEPPHHHHHHHHT--HHHHHHHHHHHHHTTSEEEETTTEEEE----S-----S-HHHHHHHTTGGGTTEEEEEEEEEEEPPPHHHHHHTTPPTT--EEEEEEEEEETTEEEEEEEEEEEGGGGGG--HHHHHHS-HHHHHHHTT----EEEEEEEEEE--HHHHHHHT--TT-EEEEEEEEEE-TTS-EEEEEEEEEETTT--EEEEEE------

InterPro domains:
  IPR000524 Transcription regulator HTH, GntR [PF00392] (25-88)
  IPR000524 Transcription regulator HTH, GntR [PR00035] (48-62)
  IPR000524 Transcription regulator HTH, GntR [PR00035] (62-78)
  IPR000524 Transcription regulator HTH, GntR [PS50949] (23-91)
  IPR000524 Transcription regulator HTH, GntR [SM00345] (29-88)
  IPR000524 Transcription regulator HTH, GntR [cd07377] (24-88)
  IPR011663 UbiC transcription regulator-associated [PF07702] (112-248)
  IPR011663 UbiC transcription regulator-associated [SM00866] (110-249)
  IPR028978 Chorismate pyruvate-lyase/UbiC transcription regulator-associated domain superfamily [G3DSA:3.40.1410.10] (102-257)
  IPR028978 Chorismate pyruvate-lyase/UbiC transcription regulator-associated domain superfamily [SSF64288] (78-255)
  IPR036388 Winged helix-like DNA-binding domain superfamily [G3DSA:1.10.10.10] (12-89)
  IPR036390 Winged helix DNA-binding domain superfamily [SSF46785] (17-92)
  IPR050679 Bacterial HTH-type transcriptional regulator [PTHR44846] (19-256)

Nearest PDB structures (foldseek):
  3bwg-assembly1_B  TM=6.229E-01  e=9.926E-19  Bacillus subtilis subsp. subtilis str. 168
  4u0w-assembly1_A  TM=6.037E-01  e=1.267E-18  Bacillus subtilis subsp. subtilis str. 168
  2wv0-assembly3_E  TM=5.880E-01  e=1.121E-18  Bacillus subtilis
  3bwg-assembly1_A  TM=6.335E-01  e=5.920E-17  Bacillus subtilis subsp. subtilis str. 168
  3bwg-assembly2_C-2  TM=6.288E-01  e=5.920E-17  Bacillus subtilis subsp. subtilis str. 168